Protein AF-A0A7Y2C7V9-F1 (afdb_monomer)

pLDDT: mean 85.69, std 15.05, range [29.61, 98.69]

Secondary structure (DSSP, 8-state):
-----SS-TT----SHHHHHHHHHHHHHHHHHHHHHHHHHHHTB--SGGGS--HHHHHHHHHHHHHHHHHHHHHHHHHHHHHHHHHHTTPPP----PPSSB--SSSSS-B----S-H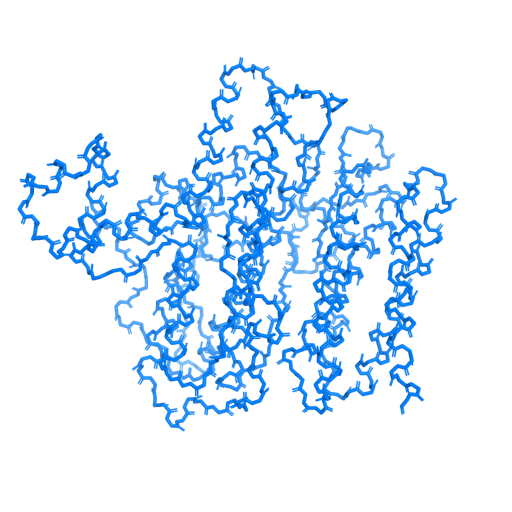HHHHHHHHHT--TTS-TTTTT-PPPTT--------S-SS------SSHHHHHHHHHHHHHHS-HHHH--S-GGG---TTTTT--S-EEETTEEE--------SHHHHHHHHHHHHHHHH-----HHHHHHHHHHHHH--S-HHHHHHHTT--HHHHHHHHHHHHHHHHSHHHHHHHHHHHHHHHHHHSTT---B--BPSSEESS--TTS-GGG-EE---HHHHHHHHHHHHHHHHHHHHHHHHHT-SS--HHHHHHHHHHIIIIIIIIIIHHHHHHHHHSBSSSS--S-B--------TT----SSHHHHHHHHHHHHHHHHHHHHHHTTSTTS-THHHHHHHHHHHHHHHHHHHHH-

Structure (mmCIF, N/CA/C/O backbone):
data_AF-A0A7Y2C7V9-F1
#
_entry.id   AF-A0A7Y2C7V9-F1
#
loop_
_atom_site.group_PDB
_atom_site.id
_atom_site.type_symbol
_atom_site.label_atom_id
_atom_site.label_alt_id
_atom_site.label_comp_id
_atom_site.label_asym_id
_atom_site.label_entity_id
_atom_site.label_seq_id
_atom_site.pdbx_PDB_ins_code
_atom_site.Cartn_x
_atom_site.Cartn_y
_atom_site.Cartn_z
_atom_site.occupancy
_atom_site.B_iso_or_equiv
_atom_site.auth_seq_id
_atom_site.auth_comp_id
_atom_site.auth_asym_id
_atom_site.auth_atom_id
_atom_site.pdbx_PDB_model_num
ATOM 1 N N . MET A 1 1 ? 29.704 -6.917 16.785 1.00 29.61 1 MET A N 1
ATOM 2 C CA . MET A 1 1 ? 29.723 -7.949 15.730 1.00 29.61 1 MET A CA 1
ATOM 3 C C . MET A 1 1 ? 28.995 -7.348 14.546 1.00 29.61 1 MET A C 1
ATOM 5 O O . MET A 1 1 ? 27.886 -6.877 14.747 1.00 29.61 1 MET A O 1
ATOM 9 N N . SER A 1 2 ? 29.652 -7.228 13.392 1.00 33.25 2 SER A N 1
ATOM 10 C CA . SER A 1 2 ? 29.017 -6.707 12.175 1.00 33.25 2 SER A CA 1
ATOM 11 C C . SER A 1 2 ? 27.820 -7.600 11.829 1.00 33.25 2 SER A C 1
ATOM 13 O O . SER A 1 2 ? 27.962 -8.826 11.821 1.00 33.25 2 SER A O 1
ATOM 15 N N . ALA A 1 3 ? 26.649 -6.994 11.629 1.00 39.59 3 ALA A N 1
ATOM 16 C CA . ALA A 1 3 ? 25.500 -7.675 11.052 1.00 39.59 3 ALA A CA 1
ATOM 17 C C . ALA A 1 3 ? 25.878 -7.990 9.601 1.00 39.59 3 ALA A C 1
ATOM 19 O O . ALA A 1 3 ? 25.828 -7.119 8.741 1.00 39.59 3 ALA A O 1
ATOM 20 N N . ARG A 1 4 ? 26.398 -9.199 9.367 1.00 47.12 4 ARG A N 1
ATOM 21 C CA . ARG A 1 4 ? 26.670 -9.691 8.017 1.00 47.12 4 ARG A CA 1
ATOM 22 C C . ARG A 1 4 ? 25.330 -9.904 7.321 1.00 47.12 4 ARG A C 1
ATOM 24 O O . ARG A 1 4 ? 24.472 -10.587 7.882 1.00 47.12 4 ARG A O 1
ATOM 31 N N . THR A 1 5 ? 25.195 -9.339 6.128 1.00 52.78 5 THR A N 1
ATOM 32 C CA . THR A 1 5 ? 24.134 -9.644 5.164 1.00 52.78 5 THR A CA 1
ATOM 33 C C . THR A 1 5 ? 24.020 -11.163 5.000 1.00 52.78 5 THR A C 1
ATOM 35 O O . THR A 1 5 ? 25.027 -11.878 4.960 1.00 52.78 5 THR A O 1
ATOM 38 N N . LYS A 1 6 ? 22.791 -11.697 4.984 1.00 60.31 6 LYS A N 1
ATOM 39 C CA . LYS A 1 6 ? 22.569 -13.151 4.818 1.00 60.31 6 LYS A CA 1
ATOM 40 C C . LYS A 1 6 ? 22.559 -13.602 3.367 1.00 60.31 6 LYS A C 1
ATOM 42 O O . LYS A 1 6 ? 22.617 -14.808 3.118 1.00 60.31 6 LYS A O 1
ATOM 47 N N . VAL A 1 7 ? 22.512 -12.657 2.435 1.00 62.00 7 VAL A N 1
ATOM 48 C CA . VAL A 1 7 ? 22.750 -12.915 1.020 1.00 62.00 7 VAL A CA 1
ATOM 49 C C . VAL A 1 7 ? 24.214 -13.343 0.875 1.00 62.00 7 VAL A C 1
ATOM 51 O O . VAL A 1 7 ? 25.099 -12.573 1.247 1.00 62.00 7 VAL A O 1
ATOM 54 N N . PRO A 1 8 ? 24.510 -14.564 0.393 1.00 63.41 8 PRO A N 1
ATOM 55 C CA . PRO A 1 8 ? 25.890 -14.964 0.144 1.00 63.41 8 PRO A CA 1
ATOM 56 C C . PRO A 1 8 ? 26.547 -13.992 -0.842 1.00 63.41 8 PRO A C 1
ATOM 58 O O . PRO A 1 8 ? 25.948 -13.705 -1.874 1.00 63.41 8 PRO A O 1
ATOM 61 N N . ASP A 1 9 ? 27.788 -13.562 -0.593 1.00 64.50 9 ASP A N 1
ATOM 62 C CA . ASP A 1 9 ? 28.544 -12.676 -1.506 1.00 64.50 9 ASP A CA 1
ATOM 63 C C . ASP A 1 9 ? 28.671 -13.246 -2.936 1.00 64.50 9 ASP A C 1
ATOM 65 O O . ASP A 1 9 ? 28.953 -12.533 -3.896 1.00 64.50 9 ASP A O 1
ATOM 69 N N . THR A 1 10 ? 28.473 -14.558 -3.084 1.00 65.69 10 THR A N 1
ATOM 70 C CA . THR A 1 10 ? 28.493 -15.290 -4.353 1.00 65.69 10 THR A CA 1
ATOM 71 C C . THR A 1 10 ? 27.125 -15.405 -5.026 1.00 65.69 10 THR A C 1
ATOM 73 O O . THR A 1 10 ? 27.046 -15.975 -6.115 1.00 65.69 10 THR A O 1
ATOM 76 N N . TYR A 1 11 ? 26.043 -14.933 -4.399 1.00 76.25 11 TYR A N 1
ATOM 77 C CA . TYR A 1 11 ? 24.714 -14.993 -4.993 1.00 76.25 11 TYR A CA 1
ATOM 78 C C . TYR A 1 11 ? 24.653 -14.071 -6.211 1.00 76.25 11 TYR A C 1
ATOM 80 O O . TYR A 1 11 ? 24.894 -12.869 -6.120 1.00 76.25 11 TYR A O 1
ATOM 88 N N . GLN A 1 12 ? 24.308 -14.650 -7.356 1.00 82.12 12 GLN A N 1
ATOM 89 C CA . GLN A 1 12 ? 24.088 -13.924 -8.598 1.00 82.12 12 GLN A CA 1
ATOM 90 C C . GLN A 1 12 ? 22.775 -14.381 -9.214 1.00 82.12 12 GLN A C 1
ATOM 92 O O . GLN A 1 12 ? 22.483 -15.579 -9.265 1.00 82.12 12 GLN A O 1
ATOM 97 N N . VAL A 1 13 ? 21.998 -13.413 -9.692 1.00 89.06 13 VAL A N 1
ATOM 98 C CA . VAL A 1 13 ? 20.795 -13.674 -10.479 1.00 89.06 13 VAL A CA 1
ATOM 99 C C . VAL A 1 13 ? 21.227 -14.261 -11.822 1.00 89.06 13 VAL A C 1
ATOM 101 O O . VAL A 1 13 ? 21.993 -13.646 -12.561 1.00 89.06 13 VAL A O 1
ATOM 104 N N . ARG A 1 14 ? 20.767 -15.476 -12.125 1.00 87.56 14 ARG A N 1
ATOM 105 C CA . ARG A 1 14 ? 21.277 -16.299 -13.231 1.00 87.56 14 ARG A CA 1
ATOM 106 C C . ARG A 1 14 ? 20.754 -15.851 -14.588 1.00 87.56 14 ARG A C 1
ATOM 108 O O . ARG A 1 14 ? 21.444 -15.991 -15.593 1.00 87.56 14 ARG A O 1
ATOM 115 N N . ASN A 1 15 ? 19.501 -15.412 -14.636 1.00 89.88 15 ASN A N 1
ATOM 116 C CA . ASN A 1 15 ? 18.789 -15.132 -15.877 1.00 89.88 15 ASN A CA 1
ATOM 117 C C . ASN A 1 15 ? 17.597 -14.189 -15.642 1.00 89.88 15 ASN A C 1
ATOM 119 O O . ASN A 1 15 ? 17.246 -13.875 -14.505 1.00 89.88 15 ASN A O 1
ATOM 123 N N . ARG A 1 16 ? 16.967 -13.759 -16.742 1.00 93.31 16 ARG A N 1
ATOM 124 C CA . ARG A 1 16 ? 15.792 -12.876 -16.730 1.00 93.31 16 ARG A CA 1
ATOM 125 C C . ARG A 1 16 ? 14.628 -13.436 -15.912 1.00 93.31 16 ARG A C 1
ATOM 127 O O . ARG A 1 16 ? 13.972 -12.663 -15.235 1.00 93.31 16 ARG A O 1
ATOM 134 N N . ASP A 1 17 ? 14.369 -14.740 -15.976 1.00 92.19 17 ASP A N 1
ATOM 135 C CA . ASP A 1 17 ? 13.247 -15.367 -15.262 1.00 92.19 17 ASP A CA 1
ATOM 136 C C . ASP A 1 17 ? 13.412 -15.232 -13.739 1.00 92.19 17 ASP A C 1
ATOM 138 O O . ASP A 1 17 ? 12.484 -14.848 -13.034 1.00 92.19 17 ASP A O 1
ATOM 142 N N . GLU A 1 18 ? 14.633 -15.423 -13.231 1.00 92.12 18 GLU A N 1
ATOM 143 C CA . GLU A 1 18 ? 14.957 -15.189 -11.819 1.00 92.12 18 GLU A CA 1
ATOM 144 C C . GLU A 1 18 ? 14.886 -13.697 -11.437 1.00 92.12 18 GLU A C 1
ATOM 146 O O . GLU A 1 18 ? 14.468 -13.380 -10.327 1.00 92.12 18 GLU A O 1
ATOM 151 N N . LEU A 1 19 ? 15.230 -12.773 -12.346 1.00 95.06 19 LEU A N 1
ATOM 152 C CA . LEU A 1 19 ? 15.065 -11.331 -12.110 1.00 95.06 19 LEU A CA 1
ATOM 153 C C . LEU A 1 19 ? 13.588 -10.908 -12.088 1.00 95.06 19 LEU A C 1
ATOM 155 O O . LEU A 1 19 ? 13.189 -10.144 -11.213 1.00 95.06 19 LEU A O 1
ATOM 159 N N . ILE A 1 20 ? 12.773 -11.425 -13.014 1.00 95.81 20 ILE A N 1
ATOM 160 C CA . ILE A 1 20 ? 11.320 -11.207 -13.041 1.00 95.81 20 ILE A CA 1
ATOM 161 C C . ILE A 1 20 ? 10.700 -11.738 -11.750 1.00 95.81 20 ILE A C 1
ATOM 163 O O . ILE A 1 20 ? 9.927 -11.025 -11.124 1.00 95.81 20 ILE A O 1
ATOM 167 N N . PHE A 1 21 ? 11.086 -12.938 -11.307 1.00 93.19 21 PHE A N 1
ATOM 168 C CA . PHE A 1 21 ? 10.620 -13.502 -10.040 1.00 93.19 21 PHE A CA 1
ATOM 169 C C . PHE A 1 21 ? 10.905 -12.576 -8.847 1.00 93.19 21 PHE A C 1
ATOM 171 O O . PHE A 1 21 ? 9.998 -12.294 -8.070 1.00 93.19 21 PHE A O 1
ATOM 178 N N . LEU A 1 22 ? 12.129 -12.052 -8.729 1.00 93.88 22 LEU A N 1
ATOM 179 C CA . LEU A 1 22 ? 12.499 -11.135 -7.645 1.00 93.88 22 LEU A CA 1
ATOM 180 C C . LEU A 1 22 ? 11.742 -9.805 -7.705 1.00 93.88 22 LEU A C 1
ATOM 182 O O . LEU A 1 22 ? 11.326 -9.289 -6.673 1.00 93.88 22 LEU A O 1
ATOM 186 N N . LEU A 1 23 ? 11.538 -9.256 -8.902 1.00 96.75 23 LEU A N 1
ATOM 187 C CA . LEU A 1 23 ? 10.750 -8.038 -9.087 1.00 96.75 23 LEU A CA 1
ATOM 188 C C . LEU A 1 23 ? 9.255 -8.261 -8.804 1.00 96.75 23 LEU A C 1
ATOM 190 O O . LEU A 1 23 ? 8.586 -7.366 -8.295 1.00 96.75 23 LEU A O 1
ATOM 194 N N . THR A 1 24 ? 8.728 -9.453 -9.088 1.00 95.12 24 THR A N 1
ATOM 195 C CA . THR A 1 24 ? 7.379 -9.866 -8.683 1.00 95.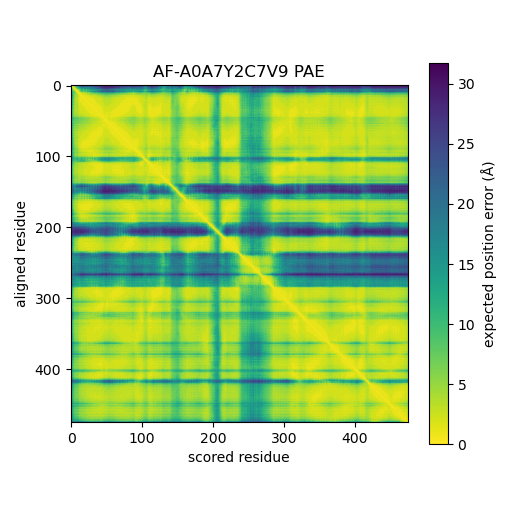12 24 THR A CA 1
ATOM 196 C C . THR A 1 24 ? 7.269 -9.950 -7.159 1.00 95.12 24 THR A C 1
ATOM 198 O O . THR A 1 24 ? 6.308 -9.426 -6.599 1.00 95.12 24 THR A O 1
ATOM 201 N N . GLU A 1 25 ? 8.259 -10.538 -6.476 1.00 92.81 25 GLU A N 1
ATOM 202 C CA . GLU A 1 25 ? 8.316 -10.539 -5.006 1.00 92.81 25 GLU A CA 1
ATOM 203 C C . GLU A 1 25 ? 8.410 -9.112 -4.440 1.00 92.81 25 GLU A C 1
ATOM 205 O O . GLU A 1 25 ? 7.734 -8.809 -3.456 1.00 92.81 25 GLU A O 1
ATOM 210 N N . ALA A 1 26 ? 9.183 -8.224 -5.078 1.00 94.88 26 ALA A N 1
ATOM 211 C CA . ALA A 1 26 ? 9.268 -6.814 -4.703 1.00 94.88 26 ALA A CA 1
ATOM 212 C C . ALA A 1 26 ? 7.905 -6.116 -4.834 1.00 94.88 26 ALA A C 1
ATOM 214 O O . ALA A 1 26 ? 7.421 -5.547 -3.862 1.00 94.88 26 ALA A O 1
ATOM 215 N N . ALA A 1 27 ? 7.228 -6.244 -5.981 1.00 96.31 27 ALA A N 1
ATOM 216 C CA . ALA A 1 27 ? 5.905 -5.658 -6.197 1.00 96.31 27 ALA A CA 1
ATOM 217 C C . ALA A 1 27 ? 4.863 -6.149 -5.170 1.00 96.31 27 ALA A C 1
ATOM 219 O O . ALA A 1 27 ? 4.079 -5.356 -4.648 1.00 96.31 27 ALA A O 1
ATOM 220 N N . GLU A 1 28 ? 4.860 -7.443 -4.831 1.00 94.81 28 GLU A N 1
ATOM 221 C CA . GLU A 1 28 ? 3.995 -7.967 -3.765 1.00 94.81 28 GLU A CA 1
ATOM 222 C C . GLU A 1 28 ? 4.317 -7.342 -2.405 1.00 94.81 28 GLU A C 1
ATOM 224 O O . GLU A 1 28 ? 3.400 -7.012 -1.648 1.00 94.81 28 GLU A O 1
ATOM 229 N N . LEU A 1 29 ? 5.604 -7.169 -2.097 1.00 93.94 29 LEU A N 1
ATOM 230 C CA . LEU A 1 29 ? 6.057 -6.603 -0.836 1.00 93.94 29 LEU A CA 1
ATOM 231 C C . LEU A 1 29 ? 5.629 -5.139 -0.679 1.00 93.94 29 LEU A C 1
ATOM 233 O O . LEU A 1 29 ? 4.953 -4.847 0.311 1.00 93.94 29 LEU A O 1
ATOM 237 N N . GLU A 1 30 ? 5.909 -4.274 -1.660 1.00 96.00 30 GLU A N 1
ATOM 238 C CA . GLU A 1 30 ? 5.521 -2.849 -1.610 1.00 96.00 30 GLU A CA 1
ATOM 239 C C . GLU A 1 30 ? 4.009 -2.699 -1.466 1.00 96.00 30 GLU A C 1
ATOM 241 O O . GLU A 1 30 ? 3.495 -1.953 -0.628 1.00 96.00 30 GLU A O 1
ATOM 246 N N . HIS A 1 31 ? 3.258 -3.498 -2.225 1.00 96.44 31 HIS A N 1
ATOM 247 C CA . HIS A 1 31 ? 1.808 -3.485 -2.148 1.00 96.44 31 HIS A CA 1
ATOM 248 C C . HIS A 1 31 ? 1.318 -3.896 -0.751 1.00 96.44 31 HIS A C 1
ATOM 250 O O . HIS A 1 31 ? 0.440 -3.255 -0.168 1.00 96.44 31 HIS A O 1
ATOM 256 N N . MET A 1 32 ? 1.878 -4.956 -0.168 1.00 95.88 32 MET A N 1
ATOM 257 C CA . MET A 1 32 ? 1.463 -5.413 1.156 1.00 95.88 32 MET A CA 1
ATOM 258 C C . MET A 1 32 ? 1.900 -4.465 2.284 1.00 95.88 32 MET A C 1
ATOM 260 O O . MET A 1 32 ? 1.192 -4.378 3.294 1.00 95.88 32 MET A O 1
ATOM 264 N N . LEU A 1 33 ? 3.027 -3.759 2.154 1.00 96.25 33 LEU A N 1
ATOM 265 C CA . LEU A 1 33 ? 3.441 -2.705 3.087 1.00 96.25 33 LEU A CA 1
ATOM 266 C C . LEU A 1 33 ? 2.479 -1.513 3.013 1.00 96.25 33 LEU A C 1
ATOM 268 O O . LEU A 1 33 ? 1.873 -1.168 4.033 1.00 96.25 33 LEU A O 1
ATOM 272 N N . CYS A 1 34 ? 2.199 -1.013 1.803 1.00 96.94 34 CYS A N 1
ATOM 273 C CA . CYS A 1 34 ? 1.202 0.031 1.550 1.00 96.94 34 CYS A CA 1
ATOM 274 C C . CYS A 1 34 ? -0.126 -0.252 2.271 1.00 96.94 34 CYS A C 1
ATOM 276 O O . CYS A 1 34 ? -0.650 0.594 3.001 1.00 96.94 34 CYS A O 1
ATOM 278 N N . LEU A 1 35 ? -0.696 -1.448 2.086 1.00 97.75 35 LEU A N 1
ATOM 279 C CA . LEU A 1 35 ? -2.004 -1.792 2.655 1.00 97.75 35 LEU A CA 1
ATOM 280 C C . LEU A 1 35 ? -1.988 -1.871 4.186 1.00 97.75 35 LEU A C 1
ATOM 282 O O . LEU A 1 35 ? -2.974 -1.505 4.828 1.00 97.75 35 LEU A O 1
ATOM 286 N N . GLN A 1 36 ? -0.883 -2.316 4.791 1.00 98.25 36 GLN A N 1
ATOM 287 C CA . GLN A 1 36 ? -0.735 -2.321 6.249 1.00 98.25 36 GLN A CA 1
ATOM 288 C C . GLN A 1 36 ? -0.694 -0.894 6.812 1.00 98.25 36 GLN A C 1
ATOM 290 O O . GLN A 1 36 ? -1.310 -0.631 7.851 1.00 98.25 36 GLN A O 1
ATOM 295 N N . TYR A 1 37 ? -0.021 0.027 6.119 1.00 98.38 37 TYR A N 1
ATOM 296 C CA . TYR A 1 37 ? 0.080 1.434 6.516 1.00 98.38 37 TYR A CA 1
ATOM 297 C C . TYR A 1 37 ? -1.269 2.147 6.391 1.00 98.38 37 TYR A C 1
ATOM 299 O O . TYR A 1 37 ? -1.714 2.778 7.355 1.00 98.38 37 TYR A O 1
ATOM 307 N N . LEU A 1 38 ? -1.980 1.945 5.274 1.00 97.94 38 LEU A N 1
ATOM 308 C CA . LEU A 1 38 ? -3.353 2.430 5.088 1.00 97.94 38 LEU A CA 1
ATOM 309 C C . LEU A 1 38 ? -4.293 1.901 6.172 1.00 97.94 38 LEU A C 1
ATOM 311 O O . LEU A 1 38 ? -5.009 2.679 6.802 1.00 97.94 38 LEU A O 1
ATOM 315 N N . PHE A 1 39 ? -4.272 0.590 6.428 1.00 98.69 39 PHE A N 1
ATOM 316 C CA . PHE A 1 39 ? -5.134 -0.018 7.436 1.00 98.69 39 PHE A CA 1
ATOM 317 C C . PHE A 1 39 ? -4.916 0.616 8.809 1.00 98.69 39 PHE A C 1
ATOM 319 O O . PHE A 1 39 ? -5.876 1.045 9.445 1.00 98.69 39 PHE A O 1
ATOM 326 N N . ALA A 1 40 ? -3.660 0.721 9.257 1.00 98.62 40 ALA A N 1
ATOM 327 C CA . ALA A 1 40 ? -3.341 1.342 10.536 1.00 98.62 40 ALA A CA 1
ATOM 328 C C . ALA A 1 40 ? -3.820 2.802 10.590 1.00 98.62 40 ALA A C 1
ATOM 330 O O . ALA A 1 40 ? -4.463 3.176 11.574 1.00 98.62 40 ALA A O 1
ATOM 331 N N . ALA A 1 41 ? -3.590 3.590 9.534 1.00 98.19 41 ALA A N 1
ATOM 332 C CA . ALA A 1 41 ? -4.054 4.974 9.448 1.00 98.19 41 ALA A CA 1
ATOM 333 C C . ALA A 1 41 ? -5.579 5.086 9.599 1.00 98.19 41 ALA A C 1
ATOM 335 O O . ALA A 1 41 ? -6.059 5.889 10.395 1.00 98.19 41 ALA A O 1
ATOM 336 N N . PHE A 1 42 ? -6.346 4.236 8.908 1.00 97.69 42 PHE A N 1
ATOM 337 C CA . PHE A 1 42 ? -7.813 4.266 8.956 1.00 97.69 42 PHE A CA 1
ATOM 338 C C . PHE A 1 42 ? -8.395 3.891 10.322 1.00 97.69 42 PHE A C 1
ATOM 340 O O . PHE A 1 42 ? -9.527 4.257 10.627 1.00 97.69 42 PHE A O 1
ATOM 347 N N . THR A 1 43 ? -7.636 3.192 11.168 1.00 98.50 43 THR A N 1
ATOM 348 C CA . THR A 1 43 ? -8.105 2.834 12.515 1.00 98.50 43 THR A CA 1
ATOM 349 C C . THR A 1 43 ? -7.986 3.957 13.544 1.00 98.50 43 THR A C 1
ATOM 351 O O . THR A 1 43 ? -8.538 3.815 14.636 1.00 98.50 43 THR A O 1
ATOM 354 N N . LEU A 1 44 ? -7.252 5.036 13.252 1.00 98.44 44 LEU A N 1
ATOM 355 C CA . LEU A 1 44 ? -7.089 6.159 14.175 1.00 98.44 44 LEU A CA 1
ATOM 356 C C . LEU A 1 44 ? -8.422 6.897 14.375 1.00 98.44 44 LEU A C 1
ATOM 358 O O . LEU A 1 44 ? -9.198 7.081 13.437 1.00 98.44 44 LEU A O 1
ATOM 362 N N . LYS A 1 45 ? -8.685 7.305 15.619 1.00 98.00 45 LYS A N 1
ATOM 363 C CA . LYS A 1 45 ? -9.831 8.152 15.971 1.00 98.00 45 LYS A CA 1
ATOM 364 C C . LYS A 1 45 ? -9.631 9.555 15.398 1.00 98.00 45 LYS A C 1
ATOM 366 O O . LYS A 1 45 ? -8.495 10.009 15.276 1.00 98.00 45 LYS A O 1
ATOM 371 N N . VAL A 1 46 ? -10.720 10.238 15.065 1.00 94.75 46 VAL A N 1
ATOM 372 C CA . VAL A 1 46 ? -10.693 11.518 14.333 1.00 94.75 46 VAL A CA 1
ATOM 373 C C . VAL A 1 46 ? -11.472 12.639 15.024 1.00 94.75 46 VAL A C 1
ATOM 375 O O . VAL A 1 46 ? -11.384 13.785 14.595 1.00 94.75 46 VAL A O 1
ATOM 378 N N . GLU A 1 47 ? -12.210 12.339 16.094 1.00 95.12 47 GLU A N 1
ATOM 379 C CA . GLU A 1 47 ? -13.054 13.312 16.799 1.00 95.12 47 GLU A CA 1
ATOM 380 C C . GLU A 1 47 ? -13.049 13.114 18.328 1.00 95.12 47 GLU A C 1
ATOM 382 O O . GLU A 1 47 ? -12.806 12.017 18.837 1.00 95.12 47 GLU A O 1
ATOM 387 N N . GLU A 1 48 ? -13.333 14.182 19.088 1.00 96.50 48 GLU A N 1
ATOM 388 C CA . GLU A 1 48 ? -13.285 14.156 20.562 1.00 96.50 48 GLU A CA 1
ATOM 389 C C . GLU A 1 48 ? -14.338 13.221 21.183 1.00 96.50 48 GLU A C 1
ATOM 391 O O . GLU A 1 48 ? -14.118 12.646 22.254 1.00 96.50 48 GLU A O 1
ATOM 396 N N . SER A 1 49 ? -15.460 12.995 20.487 1.00 96.06 49 SER A N 1
ATOM 397 C CA . SER A 1 49 ? -16.497 12.023 20.866 1.00 96.06 49 SER A CA 1
ATOM 398 C C . SER A 1 49 ? -15.973 10.588 20.969 1.00 96.06 49 SER A C 1
ATOM 400 O O . SER A 1 49 ? -16.589 9.769 21.649 1.00 96.06 49 SER A O 1
ATOM 402 N N . GLU A 1 50 ? -14.814 10.279 20.379 1.00 95.75 50 GLU A N 1
ATOM 403 C CA . GLU A 1 50 ? -14.158 8.970 20.477 1.00 95.75 50 GLU A CA 1
ATOM 404 C C . GLU A 1 50 ? -13.235 8.831 21.711 1.00 95.75 50 GLU A C 1
ATOM 406 O O . GLU A 1 50 ? -12.508 7.838 21.864 1.00 95.75 50 GLU A O 1
ATOM 411 N N . GLY A 1 51 ? -13.258 9.809 22.625 1.00 95.31 51 GLY A N 1
ATOM 412 C CA . GLY A 1 51 ? -12.539 9.759 23.904 1.00 95.31 51 GLY A CA 1
ATOM 413 C C . GLY A 1 51 ? -11.068 10.184 23.820 1.00 95.31 51 GLY A C 1
ATOM 414 O O . GLY A 1 51 ? -10.225 9.682 24.578 1.00 95.31 51 GLY A O 1
ATOM 415 N N . VAL A 1 52 ? -10.761 11.082 22.886 1.00 97.19 52 VAL A N 1
ATOM 416 C CA . VAL A 1 52 ? -9.469 11.772 22.743 1.00 97.19 52 VAL A CA 1
ATOM 417 C C . VAL A 1 52 ? -9.675 13.279 22.893 1.00 97.19 52 VAL A C 1
ATOM 419 O O . VAL A 1 52 ? -10.774 13.772 22.665 1.00 97.19 52 VAL A O 1
ATOM 422 N N . THR A 1 53 ? -8.656 14.011 23.335 1.00 96.88 53 THR A N 1
ATOM 423 C CA . THR A 1 53 ? -8.740 15.476 23.489 1.00 96.88 53 THR A CA 1
ATOM 424 C C . THR A 1 53 ? -8.367 16.203 22.199 1.00 96.88 53 THR A C 1
ATOM 426 O O . THR A 1 53 ? -7.657 15.656 21.358 1.00 96.88 53 THR A O 1
ATOM 429 N N . GLN A 1 54 ? -8.749 17.474 22.063 1.00 96.12 54 GLN A N 1
ATOM 430 C CA . GLN A 1 54 ? -8.288 18.302 20.944 1.00 96.12 54 GLN A CA 1
ATOM 431 C C . GLN A 1 54 ? -6.751 18.402 20.836 1.00 96.12 54 GLN A C 1
ATOM 433 O O . GLN A 1 54 ? -6.224 18.423 19.727 1.00 96.12 54 GLN A O 1
ATOM 438 N N . GLU A 1 55 ? -6.021 18.439 21.960 1.00 95.56 55 GLU A N 1
ATOM 439 C CA . GLU A 1 55 ? -4.545 18.396 21.956 1.00 95.56 55 GLU A CA 1
ATOM 440 C C . GLU A 1 55 ? -4.045 17.066 21.376 1.00 95.56 55 GLU A C 1
ATOM 442 O O . GLU A 1 55 ? -3.166 17.053 20.521 1.00 95.56 55 GLU A O 1
ATOM 447 N N . GLU A 1 56 ? -4.640 15.946 21.793 1.00 97.44 56 GLU A N 1
ATOM 448 C CA . GLU A 1 56 ? -4.309 14.617 21.272 1.00 97.44 56 GLU A CA 1
ATOM 449 C C . GLU A 1 56 ? -4.593 14.496 19.777 1.00 97.44 56 GLU A C 1
ATOM 451 O O . GLU A 1 56 ? -3.775 13.938 19.048 1.00 97.44 56 GLU A O 1
ATOM 456 N N . LEU A 1 57 ? -5.709 15.059 19.310 1.00 97.25 57 LEU A N 1
ATOM 457 C CA . LEU A 1 57 ? -6.082 15.042 17.900 1.00 97.25 57 LEU A CA 1
ATOM 458 C C . LEU A 1 57 ? -5.065 15.758 17.009 1.00 97.25 57 LEU A C 1
ATOM 460 O O . LEU A 1 57 ? -4.876 15.331 15.876 1.00 97.25 57 LEU A O 1
ATOM 464 N N . ILE A 1 58 ? -4.382 16.800 17.493 1.00 95.38 58 ILE A N 1
ATOM 465 C CA . ILE A 1 58 ? -3.326 17.475 16.719 1.00 95.38 58 ILE A CA 1
ATOM 466 C C . ILE A 1 58 ? -2.192 16.488 16.414 1.00 95.38 58 ILE A C 1
ATOM 468 O O . ILE A 1 58 ? -1.896 16.244 15.248 1.00 95.38 58 ILE A O 1
ATOM 472 N N . HIS A 1 59 ? -1.652 15.837 17.447 1.00 96.94 59 HIS A N 1
ATOM 473 C CA . HIS A 1 59 ? -0.612 14.814 17.300 1.00 96.94 59 HIS A CA 1
ATOM 474 C C . HIS A 1 59 ? -1.081 13.635 16.435 1.00 96.94 59 HIS A C 1
ATOM 476 O O . HIS A 1 59 ? -0.378 13.166 15.543 1.00 96.94 59 HIS A O 1
ATOM 482 N N . MET A 1 60 ? -2.305 13.161 16.671 1.00 97.62 60 MET A N 1
ATOM 483 C CA . MET A 1 60 ? -2.871 12.037 15.928 1.00 97.62 60 MET A CA 1
ATOM 484 C C . MET A 1 60 ? -3.068 12.358 14.447 1.00 97.62 60 MET A C 1
ATOM 486 O O . MET A 1 60 ? -2.829 11.486 13.613 1.00 97.62 60 MET A O 1
ATOM 490 N N . ASN A 1 61 ? -3.458 13.588 14.107 1.00 93.38 61 ASN A N 1
ATOM 491 C CA . ASN A 1 61 ? -3.557 14.030 12.720 1.00 93.38 61 ASN A CA 1
ATOM 492 C C . ASN A 1 61 ? -2.189 13.996 12.032 1.00 93.38 61 ASN A C 1
ATOM 494 O O . ASN A 1 61 ? -2.106 13.481 10.918 1.00 93.38 61 ASN A O 1
ATOM 498 N N . ASP A 1 62 ? -1.121 14.439 12.699 1.00 93.56 62 ASP A N 1
ATOM 499 C CA . ASP A 1 62 ? 0.243 14.353 12.160 1.00 93.56 62 ASP A CA 1
ATOM 500 C C . ASP A 1 62 ? 0.662 12.895 11.915 1.00 93.56 62 ASP A C 1
ATOM 502 O O . ASP A 1 62 ? 1.248 12.572 10.875 1.00 93.56 62 ASP A O 1
ATOM 506 N N . TRP A 1 63 ? 0.289 11.974 12.814 1.00 97.44 63 TRP A N 1
ATOM 507 C CA . TRP A 1 63 ? 0.530 10.543 12.613 1.00 97.44 63 TRP A CA 1
ATOM 508 C C . TRP A 1 63 ? -0.254 10.008 11.412 1.00 97.44 63 TRP A C 1
ATOM 510 O O . TRP A 1 63 ? 0.330 9.326 10.574 1.00 97.44 63 TRP A O 1
ATOM 520 N N . VAL A 1 64 ? -1.549 10.331 11.284 1.00 94.94 64 VAL A N 1
ATOM 521 C CA . VAL A 1 64 ? -2.366 9.931 10.121 1.00 94.94 64 VAL A CA 1
ATOM 522 C C . VAL A 1 64 ? -1.720 10.420 8.827 1.00 94.94 64 VAL A C 1
ATOM 524 O O . VAL A 1 64 ? -1.553 9.624 7.906 1.00 94.94 64 VAL A O 1
ATOM 527 N N . GLN A 1 65 ? -1.336 11.699 8.749 1.00 89.81 65 GLN A N 1
ATOM 528 C CA . GLN A 1 65 ? -0.694 12.254 7.554 1.00 89.81 65 GLN A CA 1
ATOM 529 C C . GLN A 1 65 ? 0.614 11.530 7.234 1.00 89.81 65 GLN A C 1
ATOM 531 O O . GLN A 1 65 ? 0.840 11.172 6.082 1.00 89.81 65 GLN A O 1
ATOM 536 N N . THR A 1 66 ? 1.428 11.240 8.251 1.00 93.88 66 THR A N 1
ATOM 537 C CA . THR A 1 66 ? 2.679 10.491 8.084 1.00 93.88 66 THR A CA 1
ATOM 538 C C . THR A 1 66 ? 2.428 9.089 7.527 1.00 93.88 66 THR A C 1
ATOM 540 O O . THR A 1 66 ? 3.048 8.711 6.538 1.00 93.88 66 THR A O 1
ATOM 543 N N . LEU A 1 67 ? 1.492 8.323 8.103 1.00 95.81 67 LEU A N 1
ATOM 544 C CA . LEU A 1 67 ? 1.183 6.973 7.616 1.00 95.81 67 LEU A CA 1
ATOM 545 C C . LEU A 1 67 ? 0.613 6.993 6.190 1.00 95.81 67 LEU A C 1
ATOM 547 O O . LEU A 1 67 ? 0.957 6.130 5.388 1.00 95.81 67 LEU A O 1
ATOM 551 N N . LEU A 1 68 ? -0.265 7.951 5.874 1.00 91.31 68 LEU A N 1
ATOM 552 C CA . LEU A 1 68 ? -0.860 8.069 4.540 1.00 91.31 68 LEU A CA 1
ATOM 553 C C . LEU A 1 68 ? 0.158 8.510 3.485 1.00 91.31 68 LEU A C 1
ATOM 555 O O . LEU A 1 68 ? 0.060 8.074 2.341 1.00 91.31 68 LEU A O 1
ATOM 559 N N . LEU A 1 69 ? 1.115 9.359 3.859 1.00 88.75 69 LEU A N 1
ATOM 560 C CA . LEU A 1 69 ? 2.217 9.750 2.991 1.00 88.75 69 LEU A CA 1
ATOM 561 C C . LEU A 1 69 ? 3.110 8.552 2.672 1.00 88.75 69 LEU A C 1
ATOM 563 O O . LEU A 1 69 ? 3.285 8.251 1.498 1.00 88.75 69 LEU A O 1
ATOM 567 N N . VAL A 1 70 ? 3.578 7.831 3.693 1.00 93.44 70 VAL A N 1
ATOM 568 C CA . VAL A 1 70 ? 4.411 6.637 3.488 1.00 93.44 70 VAL A CA 1
ATOM 569 C C . VAL A 1 70 ? 3.658 5.596 2.656 1.00 93.44 70 VAL A C 1
ATOM 571 O O . VAL A 1 70 ? 4.182 5.086 1.677 1.00 93.44 70 VAL A O 1
ATOM 574 N N . ALA A 1 71 ? 2.375 5.347 2.940 1.00 93.69 71 ALA A N 1
ATOM 575 C CA . ALA A 1 71 ? 1.561 4.458 2.107 1.00 93.69 71 ALA A CA 1
ATOM 576 C C . ALA A 1 71 ? 1.474 4.910 0.638 1.00 93.69 71 ALA A C 1
ATOM 578 O O . ALA A 1 71 ? 1.410 4.079 -0.264 1.00 93.69 71 ALA A O 1
ATOM 579 N N . ARG A 1 72 ? 1.452 6.222 0.383 1.00 88.56 72 ARG A N 1
ATOM 580 C CA . ARG A 1 72 ? 1.452 6.773 -0.975 1.00 88.56 72 ARG A CA 1
ATOM 581 C C . ARG A 1 72 ? 2.806 6.578 -1.663 1.00 88.56 72 ARG A C 1
ATOM 583 O O . ARG A 1 72 ? 2.803 6.276 -2.853 1.00 88.56 72 ARG A O 1
ATOM 590 N N . GLN A 1 73 ? 3.915 6.706 -0.937 1.00 90.19 73 GLN A N 1
ATOM 591 C CA . GLN A 1 73 ? 5.259 6.382 -1.431 1.00 90.19 73 GLN A CA 1
ATOM 592 C C . GLN A 1 73 ? 5.369 4.887 -1.767 1.00 90.19 73 GLN A C 1
ATOM 594 O O . GLN A 1 73 ? 5.765 4.542 -2.873 1.00 90.19 73 GLN A O 1
ATOM 599 N N . GLU A 1 74 ? 4.825 3.993 -0.936 1.00 95.06 74 GLU A N 1
ATOM 600 C CA . GLU A 1 74 ? 4.780 2.559 -1.267 1.00 95.06 74 GLU A CA 1
ATOM 601 C C . GLU A 1 74 ? 3.958 2.239 -2.527 1.00 95.06 74 GLU A C 1
ATOM 603 O O . GLU A 1 74 ? 4.268 1.314 -3.280 1.00 95.06 74 GLU A O 1
ATOM 608 N N . MET A 1 75 ? 2.910 3.016 -2.819 1.00 91.25 75 MET A N 1
ATOM 609 C CA . MET A 1 75 ? 2.208 2.897 -4.103 1.00 91.25 75 MET A CA 1
ATOM 610 C C . MET A 1 75 ? 3.072 3.351 -5.287 1.00 91.25 75 MET A C 1
ATOM 612 O O . MET A 1 75 ? 2.949 2.787 -6.377 1.00 91.25 75 MET A O 1
ATOM 616 N N . VAL A 1 76 ? 3.925 4.363 -5.094 1.00 90.75 76 VAL A N 1
ATOM 617 C CA . VAL A 1 76 ? 4.914 4.797 -6.092 1.00 90.75 76 VAL A CA 1
ATOM 618 C C . VAL A 1 76 ? 5.957 3.700 -6.294 1.00 90.75 76 VAL A C 1
ATOM 620 O O . VAL A 1 76 ? 6.195 3.324 -7.440 1.00 90.75 76 VAL A O 1
ATOM 623 N N . HIS A 1 77 ? 6.480 3.101 -5.221 1.00 94.62 77 HIS A N 1
ATOM 624 C CA . HIS A 1 77 ? 7.411 1.970 -5.285 1.00 94.62 77 HIS A CA 1
ATOM 625 C C . HIS A 1 77 ? 6.816 0.782 -6.041 1.00 94.62 77 HIS A C 1
ATOM 627 O O . HIS A 1 77 ? 7.453 0.240 -6.943 1.00 94.62 77 HIS A O 1
ATOM 633 N N . LEU A 1 78 ? 5.553 0.434 -5.772 1.00 95.56 78 LEU A N 1
ATOM 634 C CA . LEU A 1 78 ? 4.827 -0.571 -6.549 1.00 95.56 78 LEU A CA 1
ATOM 635 C C . LEU A 1 78 ? 4.792 -0.211 -8.043 1.00 95.56 78 LEU A C 1
ATOM 637 O O . LEU A 1 78 ? 5.048 -1.063 -8.896 1.00 95.56 78 LEU A O 1
ATOM 641 N N . GLY A 1 79 ? 4.494 1.042 -8.383 1.00 93.62 79 GLY A N 1
ATOM 642 C CA . GLY A 1 79 ? 4.517 1.522 -9.765 1.00 93.62 79 GLY A CA 1
ATOM 643 C C . GLY A 1 79 ? 5.901 1.425 -10.418 1.00 93.62 79 GLY A C 1
ATOM 644 O O . GLY A 1 79 ? 6.023 0.995 -11.564 1.00 93.62 79 GLY A O 1
ATOM 645 N N . LEU A 1 80 ? 6.953 1.767 -9.680 1.00 95.31 80 LEU A N 1
ATOM 646 C CA . LEU A 1 80 ? 8.342 1.693 -10.124 1.00 95.31 80 LEU A CA 1
ATOM 647 C C . LEU A 1 80 ? 8.825 0.243 -10.303 1.00 95.31 80 LEU A C 1
ATOM 649 O O . LEU A 1 80 ? 9.450 -0.072 -11.316 1.00 95.31 80 LEU A O 1
ATOM 653 N N . ALA A 1 81 ? 8.463 -0.668 -9.398 1.00 97.44 81 ALA A N 1
ATOM 654 C CA . ALA A 1 81 ? 8.704 -2.104 -9.546 1.00 97.44 81 ALA A CA 1
ATOM 655 C C . ALA A 1 81 ? 8.029 -2.659 -10.814 1.00 97.44 81 ALA A C 1
ATOM 657 O O . ALA A 1 81 ? 8.605 -3.483 -11.527 1.00 97.44 81 ALA A O 1
ATOM 658 N N . ASN A 1 82 ? 6.840 -2.151 -11.154 1.00 96.81 82 ASN A N 1
ATOM 659 C CA . ASN A 1 82 ? 6.152 -2.477 -12.402 1.00 96.81 82 ASN A CA 1
ATOM 660 C C . ASN A 1 82 ? 6.842 -1.891 -13.650 1.00 96.81 82 ASN A C 1
ATOM 662 O O . ASN A 1 82 ? 6.904 -2.569 -14.679 1.00 96.81 82 ASN A O 1
ATOM 666 N N . ASN A 1 83 ? 7.422 -0.689 -13.577 1.00 96.62 83 ASN A N 1
ATOM 667 C CA . ASN A 1 83 ? 8.279 -0.156 -14.646 1.00 96.62 83 ASN A CA 1
ATOM 668 C C . ASN A 1 83 ? 9.536 -1.025 -14.843 1.00 96.62 83 ASN A C 1
ATOM 670 O O . ASN A 1 83 ? 9.864 -1.396 -15.971 1.00 96.62 83 ASN A O 1
ATOM 674 N N . LEU A 1 84 ? 10.192 -1.446 -13.755 1.00 98.12 84 LEU A N 1
ATOM 675 C CA . LEU A 1 84 ? 11.326 -2.375 -13.811 1.00 98.12 84 LEU A CA 1
ATOM 676 C C . LEU A 1 84 ? 10.924 -3.713 -14.457 1.00 98.12 84 LEU A C 1
ATOM 678 O O . LEU A 1 84 ? 11.604 -4.156 -15.383 1.00 98.12 84 LEU A O 1
ATOM 682 N N . LEU A 1 85 ? 9.805 -4.321 -14.037 1.00 97.50 85 LEU A N 1
ATOM 683 C CA . LEU A 1 85 ? 9.266 -5.556 -14.631 1.00 97.50 85 LEU A CA 1
ATOM 684 C C . LEU A 1 85 ? 9.048 -5.410 -16.135 1.00 97.50 85 LEU A C 1
ATOM 686 O O . LEU A 1 85 ? 9.579 -6.194 -16.924 1.00 97.50 85 LEU A O 1
ATOM 690 N N . THR A 1 86 ? 8.284 -4.396 -16.533 1.00 96.06 86 THR A N 1
ATOM 691 C CA . THR A 1 86 ? 7.917 -4.174 -17.935 1.00 96.06 86 THR A CA 1
ATOM 692 C C . THR A 1 86 ? 9.128 -3.885 -18.806 1.00 96.06 86 THR A C 1
ATOM 694 O O . THR A 1 86 ? 9.198 -4.424 -19.909 1.00 96.06 86 THR A O 1
ATOM 697 N N . SER A 1 87 ? 10.121 -3.139 -18.308 1.00 97.31 87 SER A N 1
ATOM 698 C CA . SER A 1 87 ? 11.348 -2.814 -19.052 1.00 97.31 87 SER A CA 1
ATOM 699 C C . SER A 1 87 ? 12.125 -4.063 -19.494 1.00 97.31 87 SER A C 1
ATOM 701 O O . SER A 1 87 ? 12.718 -4.094 -20.575 1.00 97.31 87 SER A O 1
ATOM 703 N N . ILE A 1 88 ? 12.046 -5.142 -18.708 1.00 97.44 88 ILE A N 1
ATOM 704 C CA . ILE A 1 88 ? 12.693 -6.426 -18.993 1.00 97.44 88 ILE A CA 1
ATOM 705 C C . ILE A 1 88 ? 11.716 -7.474 -19.545 1.00 97.44 88 ILE A C 1
ATOM 707 O O . ILE A 1 88 ? 12.026 -8.665 -19.547 1.00 97.44 88 ILE A O 1
ATOM 711 N N . GLY A 1 89 ? 10.541 -7.070 -20.031 1.00 95.00 89 GLY A N 1
ATOM 712 C CA . GLY A 1 89 ? 9.558 -7.977 -20.634 1.00 95.00 89 GLY A CA 1
ATOM 713 C C . GLY A 1 89 ? 8.741 -8.809 -19.638 1.00 95.00 89 GLY A C 1
ATOM 714 O O . GLY A 1 89 ? 8.073 -9.757 -20.050 1.00 95.00 89 GLY A O 1
ATOM 715 N N . GLY A 1 90 ? 8.784 -8.482 -18.345 1.00 94.62 90 GLY A N 1
ATOM 716 C CA . GLY A 1 90 ? 7.829 -8.976 -17.356 1.00 94.62 90 GLY A CA 1
ATOM 717 C C . GLY A 1 90 ? 6.468 -8.289 -17.507 1.00 94.62 90 GLY A C 1
ATOM 718 O O . GLY A 1 90 ? 6.375 -7.152 -17.963 1.00 94.62 90 GLY A O 1
ATOM 719 N N . SER A 1 91 ? 5.389 -8.977 -17.132 1.00 92.00 91 SER A N 1
ATOM 720 C CA . SER A 1 91 ? 4.060 -8.351 -17.062 1.00 92.00 91 SER A CA 1
ATOM 721 C C . SER A 1 91 ? 3.914 -7.551 -15.765 1.00 92.00 91 SER A C 1
ATOM 723 O O . SER A 1 91 ? 4.459 -7.987 -14.748 1.00 92.00 91 SER A O 1
ATOM 725 N N . PRO A 1 92 ? 3.155 -6.439 -15.754 1.00 92.44 92 PRO A N 1
ATOM 726 C CA . PRO A 1 92 ? 2.814 -5.765 -14.511 1.00 92.44 92 PRO A CA 1
ATOM 727 C C . PRO A 1 92 ? 2.145 -6.711 -13.506 1.00 92.44 92 PRO A C 1
ATOM 729 O O . PRO A 1 92 ? 1.286 -7.519 -13.869 1.00 92.44 92 PRO A O 1
ATOM 732 N N . HIS A 1 93 ? 2.517 -6.590 -12.236 1.00 93.50 93 HIS A N 1
ATOM 733 C CA . HIS A 1 93 ? 2.083 -7.434 -11.135 1.00 93.50 93 HIS A CA 1
ATOM 734 C C . HIS A 1 93 ? 1.454 -6.601 -10.013 1.00 93.50 93 HIS A C 1
ATOM 736 O O . HIS A 1 93 ? 2.138 -6.032 -9.168 1.00 93.50 93 HIS A O 1
ATOM 742 N N . PHE A 1 94 ? 0.121 -6.551 -10.000 1.00 92.75 94 PHE A N 1
ATOM 743 C CA . PHE A 1 94 ? -0.689 -5.936 -8.931 1.00 92.75 94 PHE A CA 1
ATOM 744 C C . PHE A 1 94 ? -1.388 -6.977 -8.042 1.00 92.75 94 PHE A C 1
ATOM 746 O O . PHE A 1 94 ? -2.132 -6.635 -7.115 1.00 92.75 94 PHE A O 1
ATOM 753 N N . ARG A 1 95 ? -1.173 -8.265 -8.337 1.00 90.62 95 ARG A N 1
ATOM 754 C CA . ARG A 1 95 ? -1.692 -9.371 -7.535 1.00 90.62 95 ARG A CA 1
ATOM 755 C C . ARG A 1 95 ? -0.798 -9.617 -6.333 1.00 90.62 95 ARG A C 1
ATOM 757 O O . ARG A 1 95 ? 0.397 -9.368 -6.387 1.00 90.62 95 ARG A O 1
ATOM 764 N N . ARG A 1 96 ? -1.397 -10.105 -5.253 1.00 91.94 96 ARG A N 1
ATOM 765 C CA . ARG A 1 96 ? -0.689 -10.486 -4.030 1.00 91.94 96 ARG A CA 1
ATOM 766 C C . ARG A 1 96 ? -1.521 -11.511 -3.247 1.00 91.94 96 ARG A C 1
ATOM 768 O O . ARG A 1 96 ? -2.734 -11.574 -3.452 1.00 91.94 96 ARG A O 1
ATOM 775 N N . PRO A 1 97 ? -0.924 -12.280 -2.327 1.00 91.50 97 PRO A N 1
ATOM 776 C CA . PRO A 1 97 ? -1.680 -13.152 -1.427 1.00 91.50 97 PRO A CA 1
ATOM 777 C C . PRO A 1 97 ? -2.500 -12.365 -0.385 1.00 91.50 97 PRO A C 1
ATOM 779 O O . PRO A 1 97 ? -2.076 -11.303 0.090 1.00 91.50 97 PRO A O 1
ATOM 782 N N . ASN A 1 98 ? -3.662 -12.887 0.019 1.00 93.56 98 ASN A N 1
ATOM 783 C CA . ASN A 1 98 ? -4.562 -12.228 0.978 1.00 93.56 98 ASN A CA 1
ATOM 784 C C . ASN A 1 98 ? -3.998 -12.238 2.413 1.00 93.56 98 ASN A C 1
ATOM 786 O O . ASN A 1 98 ? -3.238 -13.123 2.789 1.00 93.56 98 ASN A O 1
ATOM 790 N N . PHE A 1 99 ? -4.342 -11.258 3.257 1.00 94.94 99 PHE A N 1
ATOM 791 C CA . PHE A 1 99 ? -3.845 -11.229 4.644 1.00 94.94 99 PHE A CA 1
ATOM 792 C C . PHE A 1 99 ? -4.605 -12.214 5.557 1.00 94.94 99 PHE A C 1
ATOM 794 O O . PHE A 1 99 ? -5.805 -12.406 5.371 1.00 94.94 99 PHE A O 1
ATOM 801 N N . PRO A 1 100 ? -3.969 -12.750 6.620 1.00 94.25 100 PRO A N 1
ATOM 802 C CA . PRO A 1 100 ? -2.554 -12.614 6.967 1.00 94.25 100 PRO A CA 1
ATOM 803 C C . PRO A 1 100 ? -1.657 -13.620 6.244 1.00 94.25 100 PRO A C 1
ATOM 805 O O . PRO A 1 100 ? -2.032 -14.775 6.050 1.00 94.25 100 PRO A O 1
ATOM 808 N N . GLN A 1 101 ? -0.417 -13.208 5.981 1.00 88.81 101 GLN A N 1
ATOM 809 C CA . GLN A 1 101 ? 0.609 -14.069 5.393 1.00 88.81 101 GLN A CA 1
ATOM 810 C C . GLN A 1 101 ? 1.769 -14.307 6.360 1.00 88.81 101 GLN A C 1
ATOM 812 O O . GLN A 1 101 ? 2.201 -13.376 7.054 1.00 88.81 101 GLN A O 1
ATOM 817 N N . PRO A 1 102 ? 2.320 -15.535 6.434 1.00 82.00 102 PRO A N 1
ATOM 818 C CA . PRO A 1 102 ? 3.619 -15.720 7.057 1.00 82.00 102 PRO A CA 1
ATOM 819 C C . PRO A 1 102 ? 4.624 -14.852 6.300 1.00 82.00 102 PRO A C 1
ATOM 821 O O . PRO A 1 102 ? 4.662 -14.868 5.073 1.00 82.00 102 PRO A O 1
ATOM 824 N N . SER A 1 103 ? 5.438 -14.081 7.015 1.00 72.69 103 SER A N 1
ATOM 825 C CA . SER A 1 103 ? 6.486 -13.344 6.322 1.00 72.69 103 SER A CA 1
ATOM 826 C C . SER A 1 103 ? 7.600 -14.304 5.950 1.00 72.69 103 SER A C 1
ATOM 828 O O . SER A 1 103 ? 8.085 -15.051 6.799 1.00 72.69 103 SER A O 1
ATOM 830 N N . LYS A 1 104 ? 7.979 -14.305 4.675 1.00 70.50 104 LYS A N 1
ATOM 831 C CA . LYS A 1 104 ? 9.128 -15.063 4.176 1.00 70.50 104 LYS A CA 1
ATOM 832 C C . LYS A 1 104 ? 10.458 -14.402 4.585 1.00 70.50 104 LYS A C 1
ATOM 834 O O . LYS A 1 104 ? 11.469 -15.094 4.693 1.00 70.50 104 LYS A O 1
ATOM 839 N N . TYR A 1 105 ? 10.439 -13.090 4.845 1.00 65.44 105 TYR A N 1
ATOM 840 C CA . TYR A 1 105 ? 11.638 -12.239 4.911 1.00 65.44 105 TYR A CA 1
ATOM 841 C C . TYR A 1 105 ? 11.821 -11.545 6.271 1.00 65.44 105 TYR A C 1
ATOM 843 O O . TYR A 1 105 ? 12.940 -11.421 6.765 1.00 65.44 105 TYR A O 1
ATOM 851 N N . PHE A 1 106 ? 10.720 -11.161 6.922 1.00 64.75 106 PHE A N 1
ATOM 852 C CA . PHE A 1 106 ? 10.705 -10.454 8.204 1.00 64.75 106 PHE A CA 1
ATOM 853 C C . PHE A 1 106 ? 10.388 -11.392 9.377 1.00 64.75 106 PHE A C 1
ATOM 855 O O . PHE A 1 106 ? 9.686 -12.390 9.209 1.00 64.75 106 PHE A O 1
ATOM 862 N N . PRO A 1 107 ? 10.802 -11.047 10.612 1.00 67.81 107 PRO A N 1
ATOM 863 C CA . PRO A 1 107 ? 10.550 -11.878 11.794 1.00 67.81 107 PRO A CA 1
ATOM 864 C C . PRO A 1 107 ? 9.075 -11.926 12.231 1.00 67.81 107 PRO A C 1
ATOM 866 O O . PRO A 1 107 ? 8.749 -12.623 13.198 1.00 67.81 107 PRO A O 1
ATOM 869 N N . PHE A 1 108 ? 8.185 -11.178 11.571 1.00 80.25 108 PHE A N 1
ATOM 870 C CA . PHE A 1 108 ? 6.763 -11.081 11.892 1.00 80.25 108 PHE A CA 1
ATOM 871 C C . PHE A 1 108 ? 5.905 -11.345 10.658 1.00 80.25 108 PHE A C 1
ATOM 873 O O . PHE A 1 108 ? 6.284 -10.912 9.578 1.00 80.25 108 PHE A O 1
ATOM 880 N N . PRO A 1 109 ? 4.738 -11.999 10.802 1.00 86.25 109 PRO A N 1
ATOM 881 C CA . PRO A 1 109 ? 3.789 -12.153 9.703 1.00 86.25 109 PRO A CA 1
ATOM 882 C C . PRO A 1 109 ? 3.259 -10.798 9.219 1.00 86.25 109 PRO A C 1
ATOM 884 O O . PRO A 1 109 ? 3.073 -9.878 10.021 1.00 86.25 109 PRO A O 1
ATOM 887 N N . MET A 1 110 ? 2.949 -10.734 7.927 1.00 90.81 110 MET A N 1
ATOM 888 C CA . MET A 1 110 ? 2.271 -9.602 7.302 1.00 90.81 110 MET A CA 1
ATOM 889 C C . MET A 1 110 ? 0.791 -9.665 7.699 1.00 90.81 110 MET A C 1
ATOM 891 O O . MET A 1 110 ? 0.097 -10.635 7.386 1.00 90.81 110 MET A O 1
ATOM 895 N N . GLU A 1 111 ? 0.322 -8.671 8.453 1.00 94.25 111 GLU A N 1
ATOM 896 C CA . GLU A 1 111 ? -0.992 -8.671 9.108 1.00 94.25 111 GLU A CA 1
ATOM 897 C C . GLU A 1 111 ? -1.611 -7.271 9.054 1.00 94.25 111 GLU A C 1
ATOM 899 O O . GLU A 1 111 ? -0.945 -6.285 9.367 1.00 94.25 111 GLU A O 1
ATOM 904 N N . LEU A 1 112 ? -2.915 -7.190 8.792 1.00 97.94 112 LEU A N 1
ATOM 905 C CA . LEU A 1 112 ? -3.686 -5.962 8.963 1.00 97.94 112 LEU A CA 1
ATOM 906 C C . LEU A 1 112 ? -3.987 -5.762 10.449 1.00 97.94 112 LEU A C 1
ATOM 908 O O . LEU A 1 112 ? -4.707 -6.550 11.070 1.00 97.94 112 LEU A O 1
ATOM 912 N N . ARG A 1 113 ? -3.402 -4.723 11.051 1.00 98.12 113 ARG A N 1
ATOM 913 C CA . ARG A 1 113 ? -3.558 -4.425 12.480 1.00 98.12 113 ARG A CA 1
ATOM 914 C C . ARG A 1 113 ? -3.811 -2.953 12.709 1.00 98.12 113 ARG A C 1
ATOM 916 O O . ARG A 1 113 ? -3.158 -2.107 12.106 1.00 98.12 113 ARG A O 1
ATOM 923 N N . ARG A 1 114 ? -4.698 -2.664 13.662 1.00 98.25 114 ARG A N 1
ATOM 924 C CA . ARG A 1 114 ? -4.965 -1.294 14.098 1.00 98.25 114 ARG A CA 1
ATOM 925 C C . ARG A 1 114 ? -3.693 -0.583 14.548 1.00 98.25 114 ARG A C 1
ATOM 927 O O . ARG A 1 114 ? -2.747 -1.226 15.023 1.00 98.25 114 ARG A O 1
ATOM 934 N N . PHE A 1 115 ? -3.700 0.740 14.461 1.00 98.69 115 PHE A N 1
ATOM 935 C CA . PHE A 1 115 ? -2.632 1.579 14.970 1.00 98.69 115 PHE A CA 1
ATOM 936 C C . PHE A 1 115 ? -2.415 1.289 16.456 1.00 98.69 115 PHE A C 1
ATOM 938 O O . PHE A 1 115 ? -3.336 1.271 17.275 1.00 98.69 115 PHE A O 1
ATOM 945 N N . SER A 1 116 ? -1.167 0.995 16.794 1.00 98.31 116 SER A N 1
ATOM 946 C CA . SER A 1 116 ? -0.725 0.741 18.155 1.00 98.31 116 SER A CA 1
ATOM 947 C C . SER A 1 116 ? 0.789 0.869 18.213 1.00 98.31 116 SER A C 1
ATOM 949 O O . SER A 1 116 ? 1.472 0.739 17.198 1.00 98.31 116 SER A O 1
ATOM 951 N N . GLU A 1 117 ? 1.338 1.009 19.417 1.00 97.81 117 GLU A N 1
ATOM 952 C CA . GLU A 1 117 ? 2.791 1.005 19.612 1.00 97.81 117 GLU A CA 1
ATOM 953 C C . GLU A 1 117 ? 3.450 -0.263 19.040 1.00 97.81 117 GLU A C 1
ATOM 955 O O . GLU A 1 117 ? 4.545 -0.209 18.489 1.00 97.81 117 GLU A O 1
ATOM 960 N N . LYS A 1 118 ? 2.771 -1.416 19.130 1.00 96.44 118 LYS A N 1
ATOM 961 C CA . LYS A 1 118 ? 3.264 -2.679 18.567 1.00 96.44 118 LYS A CA 1
ATOM 962 C C . LYS A 1 118 ? 3.247 -2.664 17.038 1.00 96.44 118 LYS A C 1
ATOM 964 O O . LYS A 1 118 ? 4.143 -3.236 16.430 1.00 96.44 118 LYS A O 1
ATOM 969 N N . THR A 1 119 ? 2.237 -2.042 16.438 1.00 97.62 119 THR A N 1
ATOM 970 C CA . THR A 1 119 ? 2.095 -1.919 14.982 1.00 97.62 119 THR A CA 1
ATOM 971 C C . THR A 1 119 ? 3.180 -1.005 14.417 1.00 97.62 119 THR A C 1
ATOM 973 O O . THR A 1 119 ? 3.904 -1.426 13.526 1.00 97.62 119 THR A O 1
ATOM 976 N N . ILE A 1 120 ? 3.405 0.170 15.014 1.00 98.25 120 ILE A N 1
ATOM 977 C CA . ILE A 1 120 ? 4.465 1.089 14.563 1.00 98.25 120 ILE A CA 1
ATOM 978 C C . ILE A 1 120 ? 5.860 0.480 14.740 1.00 98.25 120 ILE A C 1
ATOM 980 O O . ILE A 1 120 ? 6.691 0.580 13.847 1.00 98.25 120 ILE A O 1
ATOM 984 N N . LYS A 1 121 ? 6.110 -0.259 15.829 1.00 96.38 121 LYS A N 1
ATOM 985 C CA . LYS A 1 121 ? 7.362 -1.025 15.986 1.00 96.38 121 LYS A CA 1
ATOM 986 C C . LYS A 1 121 ? 7.587 -2.056 14.876 1.00 96.38 121 LYS A C 1
ATOM 988 O O . LYS A 1 121 ? 8.733 -2.329 14.545 1.00 96.38 121 LYS A O 1
ATOM 993 N N . ARG A 1 122 ? 6.521 -2.636 14.309 1.00 94.69 122 ARG A N 1
ATOM 994 C CA . ARG A 1 122 ? 6.643 -3.523 13.143 1.00 94.69 122 ARG A CA 1
ATOM 995 C C . ARG A 1 122 ? 6.976 -2.745 11.879 1.00 94.69 122 ARG A C 1
ATOM 997 O O . ARG A 1 122 ? 7.808 -3.219 11.128 1.00 94.69 122 ARG A O 1
ATOM 1004 N N . PHE A 1 123 ? 6.388 -1.569 11.681 1.00 96.31 123 PHE A N 1
ATOM 1005 C CA . PHE A 1 123 ? 6.698 -0.724 10.524 1.00 96.31 123 PHE A CA 1
ATOM 1006 C C . PHE A 1 123 ? 8.165 -0.273 10.553 1.00 96.31 123 PHE A C 1
ATOM 1008 O O . PHE A 1 123 ? 8.878 -0.479 9.584 1.00 96.31 123 PHE A O 1
ATOM 1015 N N . ILE A 1 124 ? 8.672 0.155 11.717 1.00 95.00 124 ILE A N 1
ATOM 1016 C CA . ILE A 1 124 ? 10.112 0.420 11.930 1.00 95.00 124 ILE A CA 1
ATOM 1017 C C . ILE A 1 124 ? 10.972 -0.805 11.590 1.00 95.00 124 ILE A C 1
ATOM 1019 O O . ILE A 1 124 ? 12.092 -0.663 11.110 1.00 95.00 124 ILE A O 1
ATOM 1023 N N . CYS A 1 125 ? 10.472 -2.010 11.865 1.00 92.88 125 CYS A N 1
ATOM 1024 C CA . CYS A 1 125 ? 11.191 -3.228 11.528 1.00 92.88 125 CYS A CA 1
ATOM 1025 C C . CYS A 1 125 ? 11.203 -3.516 10.017 1.00 92.88 125 CYS A C 1
ATOM 1027 O O . CYS A 1 125 ? 12.218 -3.981 9.502 1.00 92.88 125 CYS A O 1
ATOM 1029 N N . TYR A 1 126 ? 10.091 -3.272 9.321 1.00 92.69 126 TYR A N 1
ATOM 1030 C CA . TYR A 1 126 ? 9.987 -3.493 7.878 1.00 92.69 126 TYR A CA 1
ATOM 1031 C C . TYR A 1 126 ? 10.881 -2.532 7.092 1.00 92.69 126 TYR A C 1
ATOM 1033 O O . TYR A 1 126 ? 11.629 -2.990 6.238 1.00 92.69 126 TYR A O 1
ATOM 1041 N N . GLU A 1 127 ? 10.897 -1.258 7.484 1.00 93.19 127 GLU A N 1
ATOM 1042 C CA . GLU A 1 127 ? 11.715 -0.199 6.869 1.00 93.19 127 GLU A CA 1
ATOM 1043 C C . GLU A 1 127 ? 13.164 -0.178 7.373 1.00 93.19 127 GLU A C 1
ATOM 1045 O O . GLU A 1 127 ? 13.910 0.774 7.161 1.00 93.19 127 GLU A O 1
ATOM 1050 N N . ARG A 1 128 ? 13.575 -1.183 8.152 1.00 89.69 128 ARG A N 1
ATOM 1051 C CA . ARG A 1 128 ? 14.877 -1.165 8.815 1.00 89.69 128 ARG A CA 1
ATOM 1052 C C . ARG A 1 128 ? 16.001 -1.202 7.772 1.00 89.69 128 ARG A C 1
ATOM 1054 O O . ARG A 1 128 ? 16.108 -2.206 7.066 1.00 89.69 128 ARG A O 1
ATOM 1061 N N . PRO A 1 129 ? 16.960 -0.263 7.830 1.00 85.19 129 PRO A N 1
ATOM 1062 C CA . PRO A 1 129 ? 18.135 -0.329 6.982 1.00 85.19 129 PRO A CA 1
ATOM 1063 C C . PRO A 1 129 ? 19.007 -1.550 7.269 1.00 85.19 129 PRO A C 1
ATOM 1065 O O . PRO A 1 129 ? 19.208 -1.935 8.429 1.00 85.19 129 PRO A O 1
ATOM 1068 N N . SER A 1 130 ? 19.601 -2.131 6.226 1.00 80.69 130 SER A N 1
ATOM 1069 C CA . SER A 1 130 ? 20.451 -3.332 6.341 1.00 80.69 130 SER A CA 1
ATOM 1070 C C . SER A 1 130 ? 21.571 -3.224 7.396 1.00 80.69 130 SER A C 1
ATOM 1072 O O . SER A 1 130 ? 21.849 -4.200 8.101 1.00 80.69 130 SER A O 1
ATOM 1074 N N . TRP A 1 131 ? 22.168 -2.039 7.588 1.00 74.94 131 TRP A N 1
ATOM 1075 C CA . TRP A 1 131 ? 23.251 -1.804 8.558 1.00 74.94 131 TRP A CA 1
ATOM 1076 C C . TRP A 1 131 ? 22.788 -1.645 10.016 1.00 74.94 131 TRP A C 1
ATOM 1078 O O . TRP A 1 131 ? 23.615 -1.751 10.934 1.00 74.94 131 TRP A O 1
ATOM 1088 N N . VAL A 1 132 ? 21.495 -1.400 10.253 1.00 79.56 132 VAL A N 1
ATOM 1089 C CA . VAL A 1 132 ? 20.919 -1.234 11.595 1.00 79.56 132 VAL A CA 1
ATOM 1090 C C . VAL A 1 132 ? 20.728 -2.596 12.253 1.00 79.56 132 VAL A C 1
ATOM 1092 O O . VAL A 1 132 ? 20.157 -3.510 11.665 1.00 79.56 132 VAL A O 1
ATOM 1095 N N . ASP A 1 133 ? 21.162 -2.738 13.509 1.00 81.12 133 ASP A N 1
ATOM 1096 C CA . ASP A 1 133 ? 20.983 -3.979 14.268 1.00 81.12 133 ASP A CA 1
ATOM 1097 C C . ASP A 1 133 ? 19.484 -4.342 14.388 1.00 81.12 133 ASP A C 1
ATOM 1099 O O . ASP A 1 133 ? 18.696 -3.510 14.854 1.00 81.12 133 ASP A O 1
ATOM 1103 N N . PRO A 1 134 ? 19.065 -5.573 14.028 1.00 85.00 134 PRO A N 1
ATOM 1104 C CA . PRO A 1 134 ? 17.669 -5.992 14.126 1.00 85.00 134 PRO A CA 1
ATOM 1105 C C . PRO A 1 134 ? 17.041 -5.754 15.504 1.00 85.00 134 PRO A C 1
ATOM 1107 O O . PRO A 1 134 ? 15.877 -5.370 15.591 1.00 85.00 134 PRO A O 1
ATOM 1110 N N . ALA A 1 135 ? 17.784 -5.930 16.599 1.00 85.56 135 ALA A N 1
ATOM 1111 C CA . ALA A 1 135 ? 17.258 -5.693 17.939 1.00 85.56 135 ALA A CA 1
ATOM 1112 C C . ALA A 1 135 ? 16.962 -4.205 18.198 1.00 85.56 135 ALA A C 1
ATOM 1114 O O . ALA A 1 135 ? 15.997 -3.894 18.900 1.00 85.56 135 ALA A O 1
ATOM 1115 N N . ALA A 1 136 ? 17.746 -3.294 17.614 1.00 83.94 136 ALA A N 1
ATOM 1116 C CA . ALA A 1 136 ? 17.560 -1.848 17.759 1.00 83.94 136 ALA A CA 1
ATOM 1117 C C . ALA A 1 136 ? 16.306 -1.333 17.031 1.00 83.94 136 ALA A C 1
ATOM 1119 O O . ALA A 1 136 ? 15.700 -0.359 17.471 1.00 83.94 136 ALA A O 1
ATOM 1120 N N . ALA A 1 137 ? 15.883 -2.022 15.972 1.00 86.94 137 ALA A N 1
ATOM 1121 C CA . ALA A 1 137 ? 14.706 -1.695 15.165 1.00 86.94 137 ALA A CA 1
ATOM 1122 C C . ALA A 1 137 ? 13.520 -2.643 15.422 1.00 86.94 137 ALA A C 1
ATOM 1124 O O . ALA A 1 137 ? 12.648 -2.821 14.578 1.00 86.94 137 ALA A O 1
ATOM 1125 N N . PHE A 1 138 ? 13.473 -3.269 16.603 1.00 91.12 138 PHE A N 1
ATOM 1126 C CA . PHE A 1 138 ? 12.375 -4.150 17.025 1.00 91.12 138 PHE A CA 1
ATOM 1127 C C . PHE A 1 138 ? 12.162 -5.397 16.139 1.00 91.12 138 PHE A C 1
ATOM 1129 O O . PHE A 1 138 ? 11.125 -6.047 16.244 1.00 91.12 138 PHE A O 1
ATOM 1136 N N . CYS A 1 139 ? 13.163 -5.789 15.347 1.00 85.62 139 CYS A N 1
ATOM 1137 C CA . CYS A 1 139 ? 13.203 -6.979 14.491 1.00 85.62 139 CYS A CA 1
ATOM 1138 C C . CYS A 1 139 ? 13.818 -8.214 15.167 1.00 85.62 139 CYS A C 1
ATOM 1140 O O . CYS A 1 139 ? 14.421 -9.059 14.501 1.00 85.62 139 CYS A O 1
ATOM 1142 N N . ALA A 1 140 ? 13.722 -8.343 16.492 1.00 75.25 140 ALA A N 1
ATOM 1143 C CA . ALA A 1 140 ? 14.241 -9.531 17.164 1.00 75.25 140 ALA A CA 1
ATOM 1144 C C . ALA A 1 140 ? 13.566 -10.799 16.587 1.00 75.25 140 ALA A C 1
ATOM 1146 O O . ALA A 1 140 ? 12.332 -10.844 16.536 1.00 75.25 140 ALA A O 1
ATOM 1147 N N . PRO A 1 141 ? 14.332 -11.823 16.160 1.00 63.41 141 PRO A N 1
ATOM 1148 C CA . PRO A 1 141 ? 13.758 -13.019 15.560 1.00 63.41 141 PRO A CA 1
ATOM 1149 C C . PRO A 1 141 ? 12.770 -13.678 16.519 1.00 63.41 141 PRO A C 1
ATOM 1151 O O . PRO A 1 141 ? 13.119 -13.987 17.661 1.00 63.41 141 PRO A O 1
ATOM 1154 N N . THR A 1 142 ? 11.549 -13.944 16.057 1.00 55.25 142 THR A N 1
ATOM 1155 C CA . THR A 1 142 ? 10.713 -14.932 16.735 1.00 55.25 142 THR A CA 1
ATOM 1156 C C . THR A 1 142 ? 11.222 -16.316 16.341 1.00 55.25 142 THR A C 1
ATOM 1158 O O . THR A 1 142 ? 11.501 -16.595 15.174 1.00 55.25 142 THR A O 1
ATOM 1161 N N . SER A 1 143 ? 11.463 -17.172 17.330 1.00 44.66 143 SER A N 1
ATOM 1162 C CA . SER A 1 143 ? 12.000 -18.512 17.115 1.00 44.66 143 SER A CA 1
ATOM 1163 C C . SER A 1 143 ? 11.109 -19.308 16.151 1.00 44.66 143 SER A C 1
ATOM 1165 O O . SER A 1 143 ? 9.922 -19.485 16.410 1.00 44.66 143 SER A O 1
ATOM 1167 N N . GLY A 1 144 ? 11.686 -19.841 15.067 1.00 48.69 144 GLY A N 1
ATOM 1168 C CA . GLY A 1 144 ? 11.086 -20.977 14.353 1.00 48.69 144 GLY A CA 1
ATOM 1169 C C . GLY A 1 144 ? 10.749 -20.829 12.869 1.00 48.69 144 GLY A C 1
ATOM 1170 O O . GLY A 1 144 ? 10.178 -21.769 12.322 1.00 48.69 144 GLY A O 1
ATOM 1171 N N . GLN A 1 145 ? 11.115 -19.751 12.173 1.00 47.00 145 GLN A N 1
ATOM 1172 C CA . GLN A 1 145 ? 11.012 -19.769 10.708 1.00 47.00 145 GLN A CA 1
ATOM 1173 C C . GLN A 1 145 ? 12.157 -20.594 10.111 1.00 47.00 145 GLN A C 1
ATOM 1175 O O . GLN A 1 145 ? 13.302 -20.147 10.031 1.00 47.00 145 GLN A O 1
ATOM 1180 N N . LYS A 1 146 ? 11.846 -21.834 9.713 1.00 45.16 146 LYS A N 1
ATOM 1181 C CA . LYS A 1 146 ? 12.692 -22.589 8.787 1.00 45.16 146 LYS A CA 1
ATOM 1182 C C . LYS A 1 146 ? 12.690 -21.823 7.468 1.00 45.16 146 LYS A C 1
ATOM 1184 O O . LYS A 1 146 ? 11.668 -21.773 6.795 1.00 45.16 146 LYS A O 1
ATOM 1189 N N . LYS A 1 147 ? 13.814 -21.192 7.141 1.00 50.75 147 LYS A N 1
ATOM 1190 C CA . LYS A 1 147 ? 14.056 -20.677 5.795 1.00 50.75 147 LYS A CA 1
ATOM 1191 C C . LYS A 1 147 ? 14.372 -21.888 4.925 1.00 50.75 147 LYS A C 1
ATOM 1193 O O . LYS A 1 147 ? 15.256 -22.666 5.294 1.00 50.75 147 LYS A O 1
ATOM 1198 N N . ASP A 1 148 ? 13.641 -22.074 3.832 1.00 46.28 148 ASP A N 1
ATOM 1199 C CA . ASP A 1 148 ? 13.955 -23.119 2.861 1.00 46.28 148 ASP A CA 1
ATOM 1200 C C . ASP A 1 148 ? 15.319 -22.805 2.244 1.00 46.28 148 ASP A C 1
ATOM 1202 O O . ASP A 1 148 ? 15.472 -21.976 1.351 1.00 46.28 148 ASP A O 1
ATOM 1206 N N . ALA A 1 149 ? 16.349 -23.438 2.797 1.00 44.03 149 ALA A N 1
ATOM 1207 C CA . ALA A 1 149 ? 17.687 -23.431 2.251 1.00 44.03 149 ALA A CA 1
ATOM 1208 C C . ALA A 1 149 ? 17.772 -24.572 1.237 1.00 44.03 149 ALA A C 1
ATOM 1210 O O . ALA A 1 149 ? 17.925 -25.731 1.618 1.00 44.03 149 ALA A O 1
ATOM 1211 N N . GLY A 1 150 ? 17.682 -24.243 -0.050 1.00 47.09 150 GLY A N 1
ATOM 1212 C CA . GLY A 1 150 ? 18.089 -25.163 -1.108 1.00 47.09 150 GLY A CA 1
ATOM 1213 C C . GLY A 1 150 ? 17.128 -25.223 -2.281 1.00 47.09 150 GLY A C 1
ATOM 1214 O O . GLY A 1 150 ? 16.279 -26.103 -2.352 1.00 47.09 150 GLY A O 1
ATOM 1215 N N . GLY A 1 151 ? 17.332 -24.339 -3.252 1.00 50.56 151 GLY A N 1
ATOM 1216 C CA . GLY A 1 151 ? 16.948 -24.629 -4.627 1.00 50.56 151 GLY A CA 1
ATOM 1217 C C . GLY A 1 151 ? 18.137 -25.245 -5.365 1.00 50.56 151 GLY A C 1
ATOM 1218 O O . GLY A 1 151 ? 19.244 -24.712 -5.285 1.00 50.56 151 GLY A O 1
ATOM 1219 N N . SER A 1 152 ? 17.916 -26.356 -6.067 1.00 52.81 152 SER A N 1
ATOM 1220 C CA . SER A 1 152 ? 18.857 -26.917 -7.050 1.00 52.81 152 SER A CA 1
ATOM 1221 C C . SER A 1 152 ? 19.059 -25.961 -8.230 1.00 52.81 152 SER A C 1
ATOM 1223 O O . SER A 1 152 ? 18.167 -25.155 -8.481 1.00 52.81 152 SER A O 1
ATOM 1225 N N . ASP A 1 153 ? 20.124 -26.127 -9.024 1.00 60.16 153 ASP A N 1
ATOM 1226 C CA . ASP A 1 153 ? 20.388 -25.424 -10.305 1.00 60.16 153 ASP A CA 1
ATOM 1227 C C . ASP A 1 153 ? 19.354 -25.719 -11.424 1.00 60.16 153 ASP A C 1
ATOM 1229 O O . ASP A 1 153 ? 19.676 -25.803 -12.607 1.00 60.16 153 ASP A O 1
ATOM 1233 N N . GLY A 1 154 ? 18.089 -25.921 -11.061 1.00 64.44 154 GLY A N 1
ATOM 1234 C CA . GLY A 1 154 ? 16.981 -26.165 -11.967 1.00 64.44 154 GLY A CA 1
ATOM 1235 C C . GLY A 1 154 ? 16.526 -24.902 -12.693 1.00 64.44 154 GLY A C 1
ATOM 1236 O O . GLY A 1 154 ? 16.977 -23.787 -12.419 1.00 64.44 154 GLY A O 1
ATOM 1237 N N . ILE A 1 155 ? 15.599 -25.114 -13.626 1.00 68.12 155 ILE A N 1
ATOM 1238 C CA . ILE A 1 155 ? 15.042 -24.074 -14.499 1.00 68.12 155 ILE A CA 1
ATOM 1239 C C . ILE A 1 155 ? 14.217 -23.063 -13.694 1.00 68.12 155 ILE A C 1
ATOM 1241 O O . ILE A 1 155 ? 14.286 -21.875 -13.974 1.00 68.12 155 ILE A O 1
ATOM 1245 N N . SER A 1 156 ? 13.482 -23.523 -12.679 1.00 74.25 156 SER A N 1
ATOM 1246 C CA . SER A 1 156 ? 12.628 -22.660 -11.864 1.00 74.25 156 SER A CA 1
ATOM 1247 C C . SER A 1 156 ? 13.425 -21.613 -11.065 1.00 74.25 156 SER A C 1
ATOM 1249 O O . SER A 1 156 ? 14.532 -21.911 -10.582 1.00 74.25 156 SER A O 1
ATOM 1251 N N . PRO A 1 157 ? 12.855 -20.410 -10.861 1.00 73.38 157 PRO A N 1
ATOM 1252 C CA . PRO A 1 157 ? 13.383 -19.441 -9.913 1.00 73.38 157 PRO A CA 1
ATOM 1253 C C . PRO A 1 157 ? 13.497 -20.054 -8.518 1.00 73.38 157 PRO A C 1
ATOM 1255 O O . PRO A 1 157 ? 12.693 -20.904 -8.123 1.00 73.38 157 PRO A O 1
ATOM 1258 N N . ARG A 1 158 ? 14.528 -19.651 -7.776 1.00 75.00 158 ARG A N 1
ATOM 1259 C CA . ARG A 1 158 ? 14.785 -20.157 -6.425 1.00 75.00 158 ARG A CA 1
ATOM 1260 C C . ARG A 1 158 ? 14.492 -19.059 -5.405 1.00 75.00 158 ARG A C 1
ATOM 1262 O O . ARG A 1 158 ? 14.824 -17.908 -5.677 1.00 75.00 158 ARG A O 1
ATOM 1269 N N . PRO A 1 159 ? 13.968 -19.404 -4.217 1.00 72.12 159 PRO A N 1
ATOM 1270 C CA . PRO A 1 159 ? 13.848 -18.448 -3.125 1.00 72.12 159 PRO A CA 1
ATOM 1271 C C . PRO A 1 159 ? 15.214 -17.873 -2.731 1.00 72.12 159 PRO A C 1
ATOM 1273 O O . PRO A 1 159 ? 16.190 -18.621 -2.602 1.00 72.12 159 PRO A O 1
ATOM 1276 N N . VAL A 1 160 ? 15.272 -16.559 -2.497 1.00 73.19 160 VAL A N 1
ATOM 1277 C CA . VAL A 1 160 ? 16.497 -15.859 -2.089 1.00 73.19 160 VAL A CA 1
ATOM 1278 C C . VAL A 1 160 ? 16.360 -15.368 -0.650 1.00 73.19 160 VAL A C 1
ATOM 1280 O O . VAL A 1 160 ? 15.377 -14.707 -0.321 1.00 73.19 160 VAL A O 1
ATOM 1283 N N . PRO A 1 161 ? 17.313 -15.686 0.243 1.00 73.31 161 PRO A N 1
ATOM 1284 C CA . PRO A 1 161 ? 17.226 -15.247 1.626 1.00 73.31 161 PRO A CA 1
ATOM 1285 C C . PRO A 1 161 ? 17.697 -13.792 1.765 1.00 73.31 161 PRO A C 1
ATOM 1287 O O . PRO A 1 161 ? 18.895 -13.545 1.872 1.00 73.31 161 PRO A O 1
ATOM 1290 N N . TYR A 1 162 ? 16.752 -12.856 1.835 1.00 82.62 162 TYR A N 1
ATOM 1291 C CA . TYR A 1 162 ? 16.966 -11.478 2.299 1.00 82.62 162 TYR A CA 1
ATOM 1292 C C . TYR A 1 162 ? 16.204 -11.212 3.613 1.00 82.62 162 TYR A C 1
ATOM 1294 O O . TYR A 1 162 ? 15.336 -11.996 4.014 1.00 82.62 162 TYR A O 1
ATOM 1302 N N . GLU A 1 163 ? 16.584 -10.154 4.332 1.00 81.56 163 GLU A N 1
ATOM 1303 C CA . GLU A 1 163 ? 16.040 -9.740 5.637 1.00 81.56 163 GLU A CA 1
ATOM 1304 C C . GLU A 1 163 ? 15.617 -8.261 5.697 1.00 81.56 163 GLU A C 1
ATOM 1306 O O . GLU A 1 163 ? 15.021 -7.856 6.700 1.00 81.56 163 GLU A O 1
ATOM 1311 N N . THR A 1 164 ? 15.920 -7.462 4.666 1.00 86.94 164 THR A N 1
ATOM 1312 C CA . THR A 1 164 ? 15.401 -6.092 4.473 1.00 86.94 164 THR A CA 1
ATOM 1313 C C . THR A 1 164 ? 14.973 -5.857 3.027 1.00 86.94 164 THR A C 1
ATOM 1315 O O . THR A 1 164 ? 15.340 -6.631 2.137 1.00 86.94 164 THR A O 1
ATOM 1318 N N . VAL A 1 165 ? 14.200 -4.794 2.793 1.00 89.81 165 VAL A N 1
ATOM 1319 C CA . VAL A 1 165 ? 13.768 -4.379 1.448 1.00 89.81 165 VAL A CA 1
ATOM 1320 C C . VAL A 1 165 ? 14.980 -3.970 0.602 1.00 89.81 165 VAL A C 1
ATOM 1322 O O . VAL A 1 165 ? 15.142 -4.423 -0.528 1.00 89.81 165 VAL A O 1
ATOM 1325 N N . GLY A 1 166 ? 15.919 -3.233 1.185 1.00 88.50 166 GLY A N 1
ATOM 1326 C CA . GLY A 1 166 ? 17.178 -2.820 0.575 1.00 88.50 166 GLY A CA 1
ATOM 1327 C C . GLY A 1 166 ? 18.098 -3.987 0.215 1.00 88.50 166 GLY A C 1
ATOM 1328 O O . GLY A 1 166 ? 18.793 -3.920 -0.795 1.00 88.50 166 GLY A O 1
ATOM 1329 N N . GLU A 1 167 ? 18.087 -5.099 0.961 1.00 87.00 167 GLU A N 1
ATOM 1330 C CA . GLU A 1 167 ? 18.807 -6.314 0.547 1.00 87.00 167 GLU A CA 1
ATOM 1331 C C . GLU A 1 167 ? 18.188 -6.943 -0.715 1.00 87.00 167 GLU A C 1
ATOM 1333 O O . GLU A 1 167 ? 18.930 -7.349 -1.613 1.00 87.00 167 GLU A O 1
ATOM 1338 N N . LEU A 1 168 ? 16.851 -6.994 -0.815 1.00 90.75 168 LEU A N 1
ATOM 1339 C CA . LEU A 1 168 ? 16.150 -7.454 -2.023 1.00 90.75 168 LEU A CA 1
ATOM 1340 C C . LEU A 1 168 ? 16.500 -6.572 -3.226 1.00 90.75 168 LEU A C 1
ATOM 1342 O O . LEU A 1 168 ? 16.948 -7.079 -4.258 1.00 90.75 168 LEU A O 1
ATOM 1346 N N . TYR A 1 169 ? 16.357 -5.255 -3.087 1.00 93.19 169 TYR A N 1
ATOM 1347 C CA . TYR A 1 169 ? 16.697 -4.328 -4.162 1.00 93.19 169 TYR A CA 1
ATOM 1348 C C . TYR A 1 169 ? 18.188 -4.315 -4.480 1.00 93.19 169 TYR A C 1
ATOM 1350 O O . TYR A 1 169 ? 18.538 -4.181 -5.644 1.00 93.19 169 TYR A O 1
ATOM 1358 N N . GLY A 1 170 ? 19.077 -4.563 -3.516 1.00 90.12 170 GLY A N 1
ATOM 1359 C CA . GLY A 1 170 ? 20.508 -4.741 -3.769 1.00 90.12 170 GLY A CA 1
ATOM 1360 C C . GLY A 1 170 ? 20.807 -5.935 -4.684 1.00 90.12 170 GLY A C 1
ATOM 1361 O O . GLY A 1 170 ? 21.646 -5.837 -5.583 1.00 90.12 170 GLY A O 1
ATOM 1362 N N . ILE A 1 171 ? 20.079 -7.047 -4.522 1.00 90.81 171 ILE A N 1
ATOM 1363 C CA . ILE A 1 171 ? 20.166 -8.207 -5.424 1.00 90.81 171 ILE A CA 1
ATOM 1364 C C . ILE A 1 171 ? 19.667 -7.838 -6.829 1.00 90.81 171 ILE A C 1
ATOM 1366 O O . ILE A 1 171 ? 20.337 -8.139 -7.822 1.00 90.81 171 ILE A O 1
ATOM 1370 N N . ILE A 1 172 ? 18.510 -7.173 -6.916 1.00 94.88 172 ILE A N 1
ATOM 1371 C CA . ILE A 1 172 ? 17.909 -6.716 -8.180 1.00 94.88 172 ILE A CA 1
ATOM 1372 C C . ILE A 1 172 ? 18.862 -5.749 -8.896 1.00 94.88 172 ILE A C 1
ATOM 1374 O O . ILE A 1 172 ? 19.184 -5.948 -10.069 1.00 94.88 172 ILE A O 1
ATOM 1378 N N . ARG A 1 173 ? 19.401 -4.760 -8.175 1.00 95.00 173 ARG A N 1
ATOM 1379 C CA . ARG A 1 173 ? 20.391 -3.789 -8.655 1.00 95.00 173 ARG A CA 1
ATOM 1380 C C . ARG A 1 173 ? 21.589 -4.492 -9.267 1.00 95.00 173 ARG A C 1
ATOM 1382 O O . ARG A 1 173 ? 21.988 -4.184 -10.390 1.00 95.00 173 ARG A O 1
ATOM 1389 N N . LYS A 1 174 ? 22.132 -5.492 -8.562 1.00 92.25 174 LYS A N 1
ATOM 1390 C CA . LYS A 1 174 ? 23.293 -6.238 -9.043 1.00 92.25 174 LYS A CA 1
ATOM 1391 C C . LYS A 1 174 ? 23.008 -6.984 -10.345 1.00 92.25 174 LYS A C 1
ATOM 1393 O O . LYS A 1 174 ? 23.900 -7.097 -11.187 1.00 92.25 174 LYS A O 1
ATOM 1398 N N . ALA A 1 175 ? 21.784 -7.470 -10.537 1.00 94.56 175 ALA A N 1
ATOM 1399 C CA . ALA A 1 175 ? 21.371 -8.092 -11.790 1.00 94.56 175 ALA A CA 1
ATOM 1400 C C . ALA A 1 175 ? 21.365 -7.079 -12.949 1.00 94.56 175 ALA A C 1
ATOM 1402 O O . ALA A 1 175 ? 21.991 -7.340 -13.977 1.00 94.56 175 ALA A O 1
ATOM 1403 N N . PHE A 1 176 ? 20.764 -5.898 -12.761 1.00 96.06 176 PHE A N 1
ATOM 1404 C CA . PHE A 1 176 ? 20.786 -4.815 -13.756 1.00 96.06 176 PHE A CA 1
ATOM 1405 C C . PHE A 1 176 ? 22.214 -4.336 -14.086 1.00 96.06 176 PHE A C 1
ATOM 1407 O O . PHE A 1 176 ? 22.515 -4.023 -15.236 1.00 96.06 176 PHE A O 1
ATOM 1414 N N . GLU A 1 177 ? 23.128 -4.335 -13.111 1.00 94.88 177 GLU A N 1
ATOM 1415 C CA . GLU A 1 177 ? 24.545 -4.001 -13.322 1.00 94.88 177 GLU A CA 1
ATOM 1416 C C . GLU A 1 177 ? 25.344 -5.049 -14.107 1.00 94.88 177 GLU A C 1
ATOM 1418 O O . GLU A 1 177 ? 26.397 -4.726 -14.657 1.00 94.88 177 GLU A O 1
ATOM 1423 N N . THR A 1 178 ? 24.931 -6.313 -14.115 1.00 93.69 178 THR A N 1
ATOM 1424 C CA . THR A 1 178 ? 25.795 -7.409 -14.591 1.00 93.69 178 THR A CA 1
ATOM 1425 C C . THR A 1 178 ? 25.269 -8.102 -15.836 1.00 93.69 178 THR A C 1
ATOM 1427 O O . THR A 1 178 ? 26.070 -8.584 -16.636 1.00 93.69 178 THR A O 1
ATOM 1430 N N . MET A 1 179 ? 23.953 -8.129 -16.040 1.00 95.12 179 MET A N 1
ATOM 1431 C CA . MET A 1 179 ? 23.352 -8.689 -17.248 1.00 95.12 179 MET A CA 1
ATOM 1432 C C . MET A 1 179 ? 23.667 -7.829 -18.479 1.00 95.12 179 MET A C 1
ATOM 1434 O O . MET A 1 179 ? 23.884 -6.623 -18.368 1.00 95.12 179 MET A O 1
ATOM 1438 N N . ASP A 1 180 ? 23.704 -8.447 -19.661 1.00 95.31 180 ASP A N 1
ATOM 1439 C CA . ASP A 1 180 ? 23.927 -7.743 -20.930 1.00 95.31 180 ASP A CA 1
ATOM 1440 C C . ASP A 1 180 ? 22.768 -6.777 -21.217 1.00 95.31 180 ASP A C 1
ATOM 1442 O O . ASP A 1 180 ? 21.615 -7.194 -21.305 1.00 95.31 180 ASP A O 1
ATOM 1446 N N . GLU A 1 181 ? 23.071 -5.487 -21.363 1.00 93.88 181 GLU A N 1
ATOM 1447 C CA . GLU A 1 181 ? 22.067 -4.435 -21.556 1.00 93.88 181 GLU A CA 1
ATOM 1448 C C . GLU A 1 181 ? 21.271 -4.588 -22.851 1.00 93.88 181 GLU A C 1
ATOM 1450 O O . GLU A 1 181 ? 20.049 -4.449 -22.837 1.00 93.88 181 GLU A O 1
ATOM 1455 N N . GLY A 1 182 ? 21.949 -4.927 -23.952 1.00 91.06 182 GLY A N 1
ATOM 1456 C CA . GLY A 1 182 ? 21.329 -5.069 -25.269 1.00 91.06 182 GLY A CA 1
ATOM 1457 C C . GLY A 1 182 ? 20.381 -6.261 -25.347 1.00 91.06 182 GLY A C 1
ATOM 1458 O O . GLY A 1 182 ? 19.501 -6.297 -26.205 1.00 91.06 182 GLY A O 1
ATOM 1459 N N . LEU A 1 183 ? 20.538 -7.226 -24.439 1.00 92.38 183 LEU A N 1
ATOM 1460 C CA . LEU A 1 183 ? 19.592 -8.316 -24.268 1.00 92.38 183 LEU A CA 1
ATOM 1461 C C . LEU A 1 183 ? 18.568 -8.035 -23.175 1.00 92.38 183 LEU A C 1
ATOM 1463 O O . LEU A 1 183 ? 17.472 -8.562 -23.286 1.00 92.38 183 LEU A O 1
ATOM 1467 N N . LEU A 1 184 ? 18.877 -7.268 -22.127 1.00 95.69 184 LEU A N 1
ATOM 1468 C CA . LEU A 1 184 ? 18.018 -7.120 -20.948 1.00 95.69 184 LEU A CA 1
ATOM 1469 C C . LEU A 1 184 ? 16.764 -6.277 -21.216 1.00 95.69 184 LEU A C 1
ATOM 1471 O O . LEU A 1 184 ? 15.672 -6.706 -20.849 1.00 95.69 184 LEU A O 1
ATOM 1475 N N . PHE A 1 185 ? 16.888 -5.128 -21.876 1.00 96.94 185 PHE A N 1
ATOM 1476 C CA . PHE A 1 185 ? 15.764 -4.208 -22.083 1.00 96.94 185 PHE A CA 1
ATOM 1477 C C . PHE A 1 185 ? 14.972 -4.581 -23.340 1.00 96.94 185 PHE A C 1
ATOM 1479 O O . PHE A 1 185 ? 15.267 -4.132 -24.444 1.00 96.94 185 PHE A O 1
ATOM 1486 N N . VAL A 1 186 ? 13.981 -5.460 -23.167 1.00 95.94 186 VAL A N 1
ATOM 1487 C CA . VAL A 1 186 ? 13.120 -5.977 -24.255 1.00 95.94 186 VAL A CA 1
ATOM 1488 C C . VAL A 1 186 ? 11.683 -5.468 -24.170 1.00 95.94 186 VAL A C 1
ATOM 1490 O O . VAL A 1 186 ? 10.879 -5.747 -25.058 1.00 95.94 186 VAL A O 1
ATOM 1493 N N . GLY A 1 187 ? 11.346 -4.763 -23.088 1.00 93.06 187 GLY A N 1
ATOM 1494 C CA . GLY A 1 187 ? 10.059 -4.109 -22.921 1.00 93.06 187 GLY A CA 1
ATOM 1495 C C . GLY A 1 187 ? 9.867 -2.967 -23.916 1.00 93.06 187 GLY A C 1
ATOM 1496 O O . GLY A 1 187 ? 10.837 -2.294 -24.271 1.00 93.06 187 GLY A O 1
ATOM 1497 N N . PRO A 1 188 ? 8.631 -2.704 -24.369 1.00 90.94 188 PRO A N 1
ATOM 1498 C CA . PRO A 1 188 ? 8.369 -1.557 -25.223 1.00 90.94 188 PRO A CA 1
ATOM 1499 C C . PRO A 1 188 ? 8.549 -0.250 -24.425 1.00 90.94 188 PRO A C 1
ATOM 1501 O O . PRO A 1 188 ? 7.916 -0.097 -23.377 1.00 90.94 188 PRO A O 1
ATOM 1504 N N . PRO A 1 189 ? 9.334 0.730 -24.919 1.00 90.94 189 PRO A N 1
ATOM 1505 C CA . PRO A 1 189 ? 9.492 2.032 -24.261 1.00 90.94 189 PRO A CA 1
ATOM 1506 C C . PRO A 1 189 ? 8.170 2.765 -24.013 1.00 90.94 189 PRO A C 1
ATOM 1508 O O . PRO A 1 189 ? 8.046 3.503 -23.044 1.00 90.94 189 PRO A O 1
ATOM 1511 N N . THR A 1 190 ? 7.170 2.538 -24.870 1.00 87.69 190 THR A N 1
ATOM 1512 C CA . THR A 1 190 ? 5.834 3.135 -24.748 1.00 87.69 190 THR A CA 1
ATOM 1513 C C . THR A 1 190 ? 5.048 2.613 -23.549 1.00 87.69 190 THR A C 1
ATOM 1515 O O . THR A 1 190 ? 4.164 3.315 -23.090 1.00 87.69 190 THR A O 1
ATOM 1518 N N . ALA A 1 191 ? 5.371 1.429 -23.011 1.00 88.00 191 ALA A N 1
ATOM 1519 C CA . ALA A 1 191 ? 4.702 0.897 -21.819 1.00 88.00 191 ALA A CA 1
ATOM 1520 C C . ALA A 1 191 ? 5.261 1.464 -20.503 1.00 88.00 191 ALA A C 1
ATOM 1522 O O . ALA A 1 191 ? 4.746 1.141 -19.435 1.00 88.00 191 ALA A O 1
ATOM 1523 N N . GLN A 1 192 ? 6.318 2.281 -20.553 1.00 91.75 192 GLN A N 1
ATOM 1524 C CA . GLN A 1 192 ? 6.873 2.899 -19.355 1.00 91.75 192 GLN A CA 1
ATOM 1525 C C . GLN A 1 192 ? 5.987 4.045 -18.877 1.00 91.75 192 GLN A C 1
ATOM 1527 O O . GLN A 1 192 ? 5.692 4.981 -19.619 1.00 91.75 192 GLN A O 1
ATOM 1532 N N . VAL A 1 193 ? 5.608 3.999 -17.603 1.00 86.00 193 VAL A N 1
ATOM 1533 C CA . VAL A 1 193 ? 4.819 5.057 -16.976 1.00 86.00 193 VAL A CA 1
ATOM 1534 C C . VAL A 1 193 ? 5.757 6.129 -16.424 1.00 86.00 193 VAL A C 1
ATOM 1536 O O . VAL A 1 193 ? 6.675 5.823 -15.669 1.00 86.00 193 VAL A O 1
ATOM 1539 N N . GLY A 1 194 ? 5.516 7.394 -16.772 1.00 78.44 194 GLY A N 1
ATOM 1540 C CA . GLY A 1 194 ? 6.223 8.551 -16.206 1.00 78.44 194 GLY A CA 1
ATOM 1541 C C . GLY A 1 194 ? 5.324 9.431 -15.331 1.00 78.44 194 GLY A C 1
ATOM 1542 O O . GLY A 1 194 ? 4.112 9.491 -15.541 1.00 78.44 194 GLY A O 1
ATOM 1543 N N . GLY A 1 195 ? 5.914 10.161 -14.385 1.00 65.12 195 GLY A N 1
ATOM 1544 C CA . GLY A 1 195 ? 5.217 10.996 -13.402 1.00 65.12 195 GLY A CA 1
ATOM 1545 C C . GLY A 1 195 ? 4.437 12.172 -13.999 1.00 65.12 195 GLY A C 1
ATOM 1546 O O . GLY A 1 195 ? 3.440 12.594 -13.413 1.00 65.12 195 GLY A O 1
ATOM 1547 N N . ASP A 1 196 ? 4.810 12.637 -15.197 1.00 60.75 196 ASP A N 1
ATOM 1548 C CA . ASP A 1 196 ? 4.044 13.632 -15.964 1.00 60.75 196 ASP A CA 1
ATOM 1549 C C . ASP A 1 196 ? 2.691 13.056 -16.395 1.00 60.75 196 ASP A C 1
ATOM 1551 O O . ASP A 1 196 ? 1.654 13.704 -16.245 1.00 60.75 196 ASP A O 1
ATOM 1555 N N . THR A 1 197 ? 2.698 11.796 -16.840 1.00 56.69 197 THR A N 1
ATOM 1556 C CA . THR A 1 197 ? 1.496 11.026 -17.200 1.00 56.69 197 THR A CA 1
ATOM 1557 C C . THR A 1 197 ? 0.575 10.864 -16.004 1.00 56.69 197 THR A C 1
ATOM 1559 O O . THR A 1 197 ? -0.640 10.877 -16.167 1.00 56.69 197 THR A O 1
ATOM 1562 N N . LEU A 1 198 ? 1.155 10.721 -14.808 1.00 56.72 198 LEU A N 1
ATOM 1563 C CA . LEU A 1 198 ? 0.441 10.520 -13.552 1.00 56.72 198 LEU A CA 1
ATOM 1564 C C . LEU A 1 198 ? 0.015 11.822 -12.855 1.00 56.72 198 LEU A C 1
ATOM 1566 O O . LEU A 1 198 ? -0.691 11.763 -11.852 1.00 56.72 198 LEU A O 1
ATOM 1570 N N . HIS A 1 199 ? 0.412 12.990 -13.372 1.00 54.41 199 HIS A N 1
ATOM 1571 C CA . HIS A 1 199 ? 0.286 14.280 -12.678 1.00 54.41 199 HIS A CA 1
ATOM 1572 C C . HIS A 1 199 ? 0.901 14.277 -11.262 1.00 54.41 199 HIS A C 1
ATOM 1574 O O . HIS A 1 199 ? 0.465 15.027 -10.389 1.00 54.41 199 HIS A O 1
ATOM 1580 N N . LEU A 1 200 ? 1.909 13.429 -11.031 1.00 50.94 200 LEU A N 1
ATOM 1581 C CA . LEU A 1 200 ? 2.639 13.329 -9.763 1.00 50.94 200 LEU A CA 1
ATOM 1582 C C . LEU A 1 200 ? 3.880 14.234 -9.735 1.00 50.94 200 LEU A C 1
ATOM 1584 O O . LEU A 1 200 ? 4.334 14.602 -8.656 1.00 50.94 200 LEU A O 1
ATOM 1588 N N . ASN A 1 201 ? 4.352 14.682 -10.905 1.00 43.84 201 ASN A N 1
ATOM 1589 C CA . ASN A 1 201 ? 5.478 15.609 -11.069 1.00 43.84 201 ASN A CA 1
ATOM 1590 C C . ASN A 1 201 ? 5.098 17.077 -10.781 1.00 43.84 201 ASN A C 1
ATOM 1592 O O . ASN A 1 201 ? 5.407 17.987 -11.550 1.00 43.84 201 ASN A O 1
ATOM 1596 N N . PHE A 1 202 ? 4.403 17.324 -9.674 1.00 36.88 202 PHE A N 1
ATOM 1597 C CA . PHE A 1 202 ? 4.214 18.667 -9.139 1.00 36.88 202 PHE A CA 1
ATOM 1598 C C . PHE A 1 202 ? 4.481 18.639 -7.638 1.00 36.88 202 PHE A C 1
ATOM 1600 O O . PHE A 1 202 ? 4.034 17.695 -6.979 1.00 36.88 202 PHE A O 1
ATOM 1607 N N . PRO A 1 203 ? 5.128 19.678 -7.073 1.00 37.66 203 PRO A N 1
ATOM 1608 C CA . PRO A 1 203 ? 5.267 19.803 -5.634 1.00 37.66 203 PRO A CA 1
ATOM 1609 C C . PRO A 1 203 ? 3.868 19.800 -5.020 1.00 37.66 203 PRO A C 1
ATOM 1611 O O . PRO A 1 203 ? 3.122 20.779 -5.116 1.00 37.66 203 PRO A O 1
ATOM 1614 N N . THR A 1 204 ? 3.469 18.669 -4.438 1.00 42.00 204 THR A N 1
ATOM 1615 C CA . THR A 1 204 ? 2.152 18.570 -3.821 1.00 42.00 204 THR A CA 1
ATOM 1616 C C . THR A 1 204 ? 2.271 19.300 -2.494 1.00 42.00 204 THR A C 1
ATOM 1618 O O . THR A 1 204 ? 2.805 18.747 -1.540 1.00 42.00 204 THR A O 1
ATOM 1621 N N . ALA A 1 205 ? 1.830 20.559 -2.442 1.00 35.09 205 ALA A N 1
ATOM 1622 C CA . ALA A 1 205 ? 1.742 21.310 -1.197 1.00 35.09 205 ALA A CA 1
ATOM 1623 C C . ALA A 1 205 ? 0.681 20.651 -0.300 1.00 35.09 205 ALA A C 1
ATOM 1625 O O . ALA A 1 205 ? -0.513 20.936 -0.401 1.00 35.09 205 ALA A O 1
ATOM 1626 N N . GLY A 1 206 ? 1.113 19.718 0.543 1.00 40.78 206 GLY A N 1
ATOM 1627 C CA . GLY A 1 206 ? 0.329 19.238 1.670 1.00 40.78 206 GLY A CA 1
ATOM 1628 C C . GLY A 1 206 ? 0.428 20.218 2.838 1.00 40.78 206 GLY A C 1
ATOM 1629 O O . GLY A 1 206 ? 1.300 21.086 2.871 1.00 40.78 206 GLY A O 1
ATOM 1630 N N . MET A 1 207 ? -0.426 20.047 3.851 1.00 31.75 207 MET A N 1
ATOM 1631 C CA . MET A 1 207 ? -0.327 20.816 5.104 1.00 31.75 207 MET A CA 1
ATOM 1632 C C . MET A 1 207 ? 1.028 20.641 5.824 1.00 31.75 207 MET A C 1
ATOM 1634 O O . MET A 1 207 ? 1.361 21.460 6.676 1.00 31.75 207 MET A O 1
ATOM 1638 N N . SER A 1 208 ? 1.809 19.619 5.454 1.00 30.73 208 SER A N 1
ATOM 1639 C CA . SER A 1 208 ? 3.099 19.257 6.057 1.00 30.73 208 SER A CA 1
ATOM 1640 C C . SER A 1 208 ? 4.314 19.419 5.124 1.00 30.73 208 SER A C 1
ATOM 1642 O O . SER A 1 208 ? 5.406 19.006 5.502 1.00 30.73 208 SER A O 1
ATOM 1644 N N . GLY A 1 209 ? 4.166 20.031 3.939 1.00 36.16 209 GLY A N 1
ATOM 1645 C CA . GLY A 1 209 ? 5.293 20.328 3.041 1.00 36.16 209 GLY A CA 1
ATOM 1646 C C . GLY A 1 209 ? 5.082 19.933 1.578 1.00 36.16 209 GLY A C 1
ATOM 1647 O O . GLY A 1 209 ? 3.999 19.501 1.183 1.00 36.16 209 GLY A O 1
ATOM 1648 N N . ILE A 1 210 ? 6.136 20.141 0.783 1.00 38.56 210 ILE A N 1
ATOM 1649 C CA . ILE A 1 210 ? 6.283 19.659 -0.594 1.00 38.56 210 ILE A CA 1
ATOM 1650 C C . ILE A 1 210 ? 6.865 18.246 -0.513 1.00 38.56 210 ILE A C 1
ATOM 1652 O O . ILE A 1 210 ? 7.908 18.068 0.106 1.00 38.56 210 ILE A O 1
ATOM 1656 N N . TYR A 1 211 ? 6.204 17.269 -1.128 1.00 48.00 211 TYR A N 1
ATOM 1657 C CA . TYR A 1 211 ? 6.745 15.921 -1.311 1.00 48.00 211 TYR A CA 1
ATOM 1658 C C . TYR A 1 211 ? 6.885 15.659 -2.808 1.00 48.00 211 TYR A C 1
ATOM 1660 O O . TYR A 1 211 ? 5.909 15.853 -3.545 1.00 48.00 211 TYR A O 1
ATOM 1668 N N . ASP A 1 212 ? 8.074 15.241 -3.239 1.00 51.34 212 ASP A N 1
ATOM 1669 C CA . ASP A 1 212 ? 8.300 14.755 -4.596 1.00 51.34 212 ASP A CA 1
ATOM 1670 C C . ASP A 1 212 ? 7.809 13.305 -4.659 1.00 51.34 212 ASP A C 1
ATOM 1672 O O . ASP A 1 212 ? 8.184 12.471 -3.847 1.00 51.34 212 ASP A O 1
ATOM 1676 N N . MET A 1 213 ? 6.888 13.014 -5.578 1.00 63.03 213 MET A N 1
ATOM 1677 C CA . MET A 1 213 ? 6.478 11.647 -5.900 1.00 63.03 213 MET A CA 1
ATOM 1678 C C . MET A 1 213 ? 6.836 11.409 -7.346 1.00 63.03 213 MET A C 1
ATOM 1680 O O . MET A 1 213 ? 6.118 11.831 -8.255 1.00 63.03 213 MET A O 1
ATOM 1684 N N . MET A 1 214 ? 7.974 10.766 -7.554 1.00 66.38 214 MET A N 1
ATOM 1685 C CA . MET A 1 214 ? 8.523 10.597 -8.884 1.00 66.38 214 MET A CA 1
ATOM 1686 C C . MET A 1 214 ? 8.282 9.179 -9.375 1.00 66.38 214 MET A C 1
ATOM 1688 O O . MET A 1 214 ? 8.828 8.209 -8.865 1.00 66.38 214 MET A O 1
ATOM 1692 N N . VAL A 1 215 ? 7.478 9.059 -10.429 1.00 78.62 215 VAL A N 1
ATOM 1693 C CA . VAL A 1 215 ? 7.415 7.822 -11.210 1.00 78.62 215 VAL A CA 1
ATOM 1694 C C . VAL A 1 215 ? 8.291 8.024 -12.436 1.00 78.62 215 VAL A C 1
ATOM 1696 O O . VAL A 1 215 ? 8.014 8.877 -13.278 1.00 78.62 215 VAL A O 1
ATOM 1699 N N . LEU A 1 216 ? 9.389 7.283 -12.520 1.00 82.81 216 LEU A N 1
ATOM 1700 C CA . LEU A 1 216 ? 10.377 7.446 -13.580 1.00 82.81 216 LEU A CA 1
ATOM 1701 C C . LEU A 1 216 ? 10.261 6.293 -14.584 1.00 82.81 216 LEU A C 1
ATOM 1703 O O . LEU A 1 216 ? 10.177 5.133 -14.167 1.00 82.81 216 LEU A O 1
ATOM 1707 N N . PRO A 1 217 ? 10.272 6.580 -15.899 1.00 91.06 217 PRO A N 1
ATOM 1708 C CA . PRO A 1 217 ? 10.333 5.531 -16.905 1.00 91.06 217 PRO A CA 1
ATOM 1709 C C . PRO A 1 217 ? 11.686 4.808 -16.840 1.00 91.06 217 PRO A C 1
ATOM 1711 O O . PRO A 1 217 ? 12.725 5.441 -16.641 1.00 91.06 217 PRO A O 1
ATOM 1714 N N . VAL A 1 218 ? 11.678 3.492 -17.057 1.00 95.56 218 VAL A N 1
ATOM 1715 C CA . VAL A 1 218 ? 12.881 2.653 -17.116 1.00 95.56 218 VAL A CA 1
ATOM 1716 C C . VAL A 1 218 ? 13.142 2.250 -18.565 1.00 95.56 218 VAL A C 1
ATOM 1718 O O . VAL A 1 218 ? 12.441 1.415 -19.135 1.00 95.56 218 VAL A O 1
ATOM 1721 N N . LEU A 1 219 ? 14.149 2.870 -19.174 1.00 94.88 219 LEU A N 1
ATOM 1722 C CA . LEU A 1 219 ? 14.463 2.738 -20.602 1.00 94.88 219 LEU A CA 1
ATOM 1723 C C . LEU A 1 219 ? 15.796 2.034 -20.858 1.00 94.88 219 LEU A C 1
ATOM 1725 O O . LEU A 1 219 ? 16.015 1.483 -21.934 1.00 94.88 219 LEU A O 1
ATOM 1729 N N . ASP A 1 220 ? 16.684 2.078 -19.876 1.00 95.25 220 ASP A N 1
ATOM 1730 C CA . ASP A 1 220 ? 18.054 1.602 -19.955 1.00 95.25 220 ASP A CA 1
ATOM 1731 C C . ASP A 1 220 ? 18.575 1.272 -18.552 1.00 95.25 220 ASP A C 1
ATOM 1733 O O . ASP A 1 220 ? 17.885 1.431 -17.536 1.00 95.25 220 ASP A O 1
ATOM 1737 N N . ARG A 1 221 ? 19.824 0.810 -18.475 1.00 96.94 221 ARG A N 1
ATOM 1738 C CA . ARG A 1 221 ? 20.455 0.488 -17.195 1.00 96.94 221 ARG A CA 1
ATOM 1739 C C . ARG A 1 221 ? 20.510 1.697 -16.274 1.00 96.94 221 ARG A C 1
ATOM 1741 O O . ARG A 1 221 ? 20.260 1.558 -15.083 1.00 96.94 221 ARG A O 1
ATOM 1748 N N . GLN A 1 222 ? 20.842 2.874 -16.795 1.00 94.31 222 GLN A N 1
ATOM 1749 C CA . GLN A 1 222 ? 21.012 4.067 -15.970 1.00 94.31 222 GLN A CA 1
ATOM 1750 C C . GLN A 1 222 ? 19.706 4.451 -15.263 1.00 94.31 222 GLN A C 1
ATOM 1752 O O . GLN A 1 222 ? 19.703 4.699 -14.058 1.00 94.31 222 GLN A O 1
ATOM 1757 N N . THR A 1 223 ? 18.600 4.466 -16.001 1.00 93.81 223 THR A N 1
ATOM 1758 C CA . THR A 1 223 ? 17.262 4.757 -15.476 1.00 93.81 223 THR A CA 1
ATOM 1759 C C . THR A 1 223 ? 16.759 3.660 -14.538 1.00 93.81 223 THR A C 1
ATOM 1761 O O . THR A 1 223 ? 16.197 3.990 -13.496 1.00 93.81 223 THR A O 1
ATOM 1764 N N . ALA A 1 224 ? 17.036 2.381 -14.821 1.00 96.62 224 ALA A N 1
ATOM 1765 C CA . ALA A 1 224 ? 16.713 1.276 -13.911 1.00 96.62 224 ALA A CA 1
ATOM 1766 C C . ALA A 1 224 ? 17.419 1.417 -12.556 1.00 96.62 224 ALA A C 1
ATOM 1768 O O . ALA A 1 224 ? 16.793 1.290 -11.507 1.00 96.62 224 ALA A O 1
ATOM 1769 N N . LEU A 1 225 ? 18.722 1.709 -12.575 1.00 93.94 225 LEU A N 1
ATOM 1770 C CA . LEU A 1 225 ? 19.511 1.879 -11.357 1.00 93.94 225 LEU A CA 1
ATOM 1771 C C . LEU A 1 225 ? 19.038 3.084 -10.541 1.00 93.94 225 LEU A C 1
ATOM 1773 O O . LEU A 1 225 ? 18.893 2.960 -9.332 1.00 93.94 225 LEU A O 1
ATOM 1777 N N . ARG A 1 226 ? 18.714 4.202 -11.201 1.00 88.31 226 ARG A N 1
ATOM 1778 C CA . ARG A 1 226 ? 18.140 5.379 -10.536 1.00 88.31 226 ARG A CA 1
ATOM 1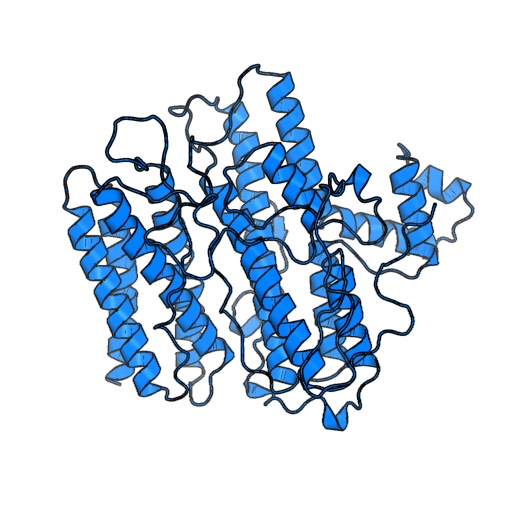779 C C . ARG A 1 226 ? 16.820 5.060 -9.833 1.00 88.31 226 ARG A C 1
ATOM 1781 O O . ARG A 1 226 ? 16.620 5.494 -8.711 1.00 88.31 226 ARG A O 1
ATOM 1788 N N . VAL A 1 227 ? 15.933 4.310 -10.489 1.00 91.00 227 VAL A N 1
ATOM 1789 C CA . VAL A 1 227 ? 14.654 3.891 -9.898 1.00 91.00 227 VAL A CA 1
ATOM 1790 C C . VAL A 1 227 ? 14.863 3.019 -8.662 1.00 91.00 227 VAL A C 1
ATOM 1792 O O . VAL A 1 227 ? 14.170 3.191 -7.667 1.00 91.00 227 VAL A O 1
ATOM 1795 N N . ILE A 1 228 ? 15.815 2.088 -8.719 1.00 93.62 228 ILE A N 1
ATOM 1796 C CA . ILE A 1 228 ? 16.136 1.227 -7.578 1.00 93.62 228 ILE A CA 1
ATOM 1797 C C . ILE A 1 228 ? 16.701 2.049 -6.415 1.00 93.62 228 ILE A C 1
ATOM 1799 O O . ILE A 1 228 ? 16.328 1.807 -5.270 1.00 93.62 228 ILE A O 1
ATOM 1803 N N . ASP A 1 229 ? 17.582 3.005 -6.710 1.00 87.69 229 ASP A N 1
ATOM 1804 C CA . ASP A 1 229 ? 18.171 3.874 -5.694 1.00 87.69 229 ASP A CA 1
ATOM 1805 C C . ASP A 1 229 ? 17.082 4.732 -5.012 1.00 87.69 229 ASP A C 1
ATOM 1807 O O . ASP A 1 229 ? 17.060 4.779 -3.787 1.00 87.69 229 ASP A O 1
ATOM 1811 N N . GLU A 1 230 ? 16.120 5.284 -5.766 1.00 86.69 230 GLU A N 1
ATOM 1812 C CA . GLU A 1 230 ? 14.973 6.047 -5.230 1.00 86.69 230 GLU A CA 1
ATOM 1813 C C . GLU A 1 230 ? 14.125 5.221 -4.246 1.00 86.69 230 GLU A C 1
ATOM 1815 O O . GLU A 1 230 ? 13.871 5.661 -3.128 1.00 86.69 230 GLU A O 1
ATOM 1820 N N . ILE A 1 231 ? 13.739 3.993 -4.622 1.00 90.38 231 ILE A N 1
ATOM 1821 C CA . ILE A 1 231 ? 12.919 3.118 -3.761 1.00 90.38 231 ILE A CA 1
ATOM 1822 C C . ILE A 1 231 ? 13.629 2.838 -2.429 1.00 90.38 231 ILE A C 1
ATOM 1824 O O . ILE A 1 231 ? 13.024 2.883 -1.356 1.00 90.38 231 ILE A O 1
ATOM 1828 N N . VAL A 1 232 ? 14.931 2.541 -2.486 1.00 89.19 232 VAL A N 1
ATOM 1829 C CA . VAL A 1 232 ? 15.725 2.263 -1.282 1.00 89.19 232 VAL A CA 1
ATOM 1830 C C . VAL A 1 232 ? 15.901 3.530 -0.442 1.00 89.19 232 VAL A C 1
ATOM 1832 O O . VAL A 1 232 ? 15.813 3.459 0.785 1.00 89.19 232 VAL A O 1
ATOM 1835 N N . GLU A 1 233 ? 16.117 4.676 -1.089 1.00 84.69 233 GLU A N 1
ATOM 1836 C CA . GLU A 1 233 ? 16.278 5.982 -0.451 1.00 84.69 233 GLU A CA 1
ATOM 1837 C C . GLU A 1 233 ? 15.035 6.429 0.317 1.00 84.69 233 GLU A C 1
ATOM 1839 O O . GLU A 1 233 ? 15.152 6.816 1.482 1.00 84.69 233 GLU A O 1
ATOM 1844 N N . GLU A 1 234 ? 13.852 6.333 -0.285 1.00 83.50 234 GLU A N 1
ATOM 1845 C CA . GLU A 1 234 ? 12.596 6.693 0.373 1.00 83.50 234 GLU A CA 1
ATOM 1846 C C . GLU A 1 234 ? 12.262 5.736 1.538 1.00 83.50 234 GLU A C 1
ATOM 1848 O O . GLU A 1 234 ? 11.864 6.186 2.618 1.00 83.50 234 GLU A O 1
ATOM 1853 N N . GLY A 1 235 ? 12.490 4.427 1.369 1.00 82.44 235 GLY A N 1
ATOM 1854 C CA . GLY A 1 235 ? 12.217 3.415 2.397 1.00 82.44 235 GLY A CA 1
ATOM 1855 C C . GLY A 1 235 ? 13.202 3.432 3.574 1.00 82.44 235 GLY A C 1
ATOM 1856 O O . 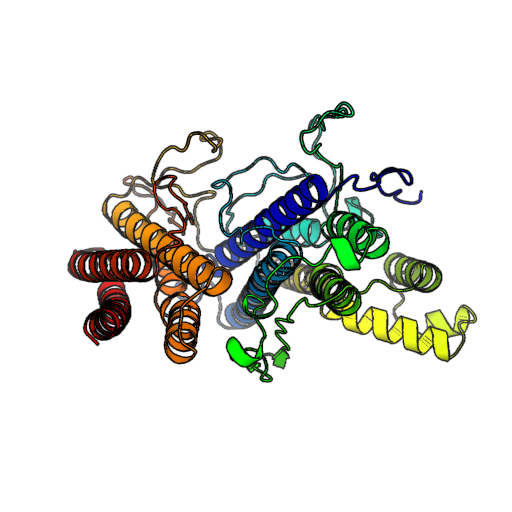GLY A 1 235 ? 12.860 3.780 4.712 1.00 82.44 235 GLY A O 1
ATOM 1857 N N . GLU A 1 236 ? 14.455 3.060 3.302 1.00 80.56 236 GLU A N 1
ATOM 1858 C CA . GLU A 1 236 ? 15.505 2.831 4.308 1.00 80.56 236 GLU A CA 1
ATOM 1859 C C . GLU A 1 236 ? 16.461 4.032 4.467 1.00 80.56 236 GLU A C 1
ATOM 1861 O O . GLU A 1 236 ? 17.262 4.085 5.407 1.00 80.56 236 GLU A O 1
ATOM 1866 N N . GLY A 1 237 ? 16.407 5.007 3.558 1.00 72.00 237 GLY A N 1
ATOM 1867 C CA . GLY A 1 237 ? 17.430 6.039 3.422 1.00 72.00 237 GLY A CA 1
ATOM 1868 C C . GLY A 1 237 ? 18.560 5.638 2.465 1.00 72.00 237 GLY A C 1
ATOM 1869 O O . GLY A 1 237 ? 18.634 4.539 1.925 1.00 72.00 237 GLY A O 1
ATOM 1870 N N . THR A 1 238 ? 19.481 6.565 2.247 1.00 61.41 238 THR A N 1
ATOM 1871 C CA . THR A 1 238 ? 20.476 6.533 1.159 1.00 61.41 238 THR A CA 1
ATOM 1872 C C . THR A 1 238 ? 21.554 5.456 1.210 1.00 61.41 238 THR A C 1
ATOM 1874 O O . THR A 1 238 ? 22.162 5.204 2.256 1.00 61.41 238 THR A O 1
ATOM 1877 N N . HIS A 1 239 ? 21.896 4.946 0.019 1.00 55.75 239 HIS A N 1
ATOM 1878 C CA . HIS A 1 239 ? 23.022 4.050 -0.246 1.00 55.75 239 HIS A CA 1
ATOM 1879 C C . HIS A 1 239 ? 24.308 4.837 -0.552 1.00 55.75 239 HIS A C 1
ATOM 1881 O O . HIS A 1 239 ? 24.673 5.063 -1.702 1.00 55.75 239 HIS A O 1
ATOM 1887 N N . TYR A 1 240 ? 25.034 5.248 0.485 1.00 59.31 240 TYR A N 1
ATOM 1888 C CA . TYR A 1 240 ? 26.340 5.891 0.301 1.00 59.31 240 TYR A CA 1
ATOM 1889 C C . TYR A 1 240 ? 27.497 4.882 0.251 1.00 59.31 240 TYR A C 1
ATOM 1891 O O . TYR A 1 240 ? 27.320 3.731 0.661 1.00 59.31 240 TYR A O 1
ATOM 1899 N N . PRO A 1 241 ? 28.697 5.292 -0.212 1.00 56.44 241 PRO A N 1
ATOM 1900 C CA . PRO A 1 241 ? 29.918 4.500 -0.094 1.00 56.44 241 PRO A CA 1
ATOM 1901 C C . PRO A 1 241 ? 30.118 3.917 1.317 1.00 56.44 241 PRO A C 1
ATOM 1903 O O . PRO A 1 241 ? 29.741 4.519 2.324 1.00 56.44 241 PRO A O 1
ATOM 1906 N N . HIS A 1 242 ? 30.703 2.719 1.407 1.00 57.38 242 HIS A N 1
ATOM 1907 C CA . HIS A 1 242 ? 30.837 1.966 2.666 1.00 57.38 242 HIS A CA 1
ATOM 1908 C C . HIS A 1 242 ? 31.520 2.768 3.795 1.00 57.38 242 HIS A C 1
ATOM 1910 O O . HIS A 1 242 ? 31.222 2.584 4.974 1.00 57.38 242 HIS A O 1
ATOM 1916 N N . ASP A 1 243 ? 32.458 3.649 3.462 1.00 61.72 243 ASP A N 1
ATOM 1917 C CA . ASP A 1 243 ? 33.128 4.547 4.404 1.00 61.72 243 ASP A CA 1
ATOM 1918 C C . ASP A 1 243 ? 32.180 5.591 5.011 1.00 61.72 243 ASP A C 1
ATOM 1920 O O . ASP A 1 243 ? 32.235 5.823 6.220 1.00 61.72 243 ASP A O 1
ATOM 1924 N N . VAL A 1 244 ? 31.249 6.138 4.228 1.00 65.06 244 VAL A N 1
ATOM 1925 C CA . VAL A 1 244 ? 30.173 7.016 4.716 1.00 65.06 244 VAL A CA 1
ATOM 1926 C C . VAL A 1 244 ? 29.183 6.233 5.586 1.00 65.06 244 VAL A C 1
ATOM 1928 O O . VAL A 1 244 ? 28.822 6.689 6.673 1.00 65.06 244 VAL A O 1
ATOM 1931 N N . GLN A 1 245 ? 28.794 5.022 5.166 1.00 62.81 245 GLN A N 1
ATOM 1932 C CA . GLN A 1 245 ? 27.887 4.160 5.939 1.00 62.81 245 GLN A CA 1
ATOM 1933 C C . GLN A 1 245 ? 28.457 3.812 7.319 1.00 62.81 245 GLN A C 1
ATOM 1935 O O . GLN A 1 245 ? 27.734 3.854 8.314 1.00 62.81 245 GLN A O 1
ATOM 1940 N N . GLU A 1 246 ? 29.752 3.500 7.415 1.00 67.00 246 GLU A N 1
ATOM 1941 C CA . GLU A 1 246 ? 30.392 3.189 8.699 1.00 67.00 246 GLU A CA 1
ATOM 1942 C C . GLU A 1 246 ? 30.443 4.418 9.622 1.00 67.00 246 GLU A C 1
ATOM 1944 O O . GLU A 1 246 ? 30.267 4.293 10.839 1.00 67.00 246 GLU A O 1
ATOM 1949 N N . ILE A 1 247 ? 30.619 5.621 9.061 1.00 72.31 247 ILE A N 1
ATOM 1950 C CA . ILE A 1 247 ? 30.548 6.875 9.822 1.00 72.31 247 ILE A CA 1
ATOM 1951 C C . ILE A 1 247 ? 29.135 7.082 10.375 1.00 72.31 247 ILE A C 1
ATOM 1953 O O . ILE A 1 247 ? 28.987 7.313 11.576 1.00 72.31 247 ILE A O 1
ATOM 1957 N N . VAL A 1 248 ? 28.105 6.945 9.539 1.00 68.94 248 VAL A N 1
ATOM 1958 C CA . VAL A 1 248 ? 26.700 7.116 9.944 1.00 68.94 248 VAL A CA 1
ATOM 1959 C C . VAL A 1 248 ? 26.277 6.056 10.958 1.00 68.94 248 VAL A C 1
ATOM 1961 O O . VAL A 1 248 ? 25.731 6.393 12.006 1.00 68.94 248 VAL A O 1
ATOM 1964 N N . ARG A 1 249 ? 26.659 4.791 10.751 1.00 68.31 249 ARG A N 1
ATOM 1965 C CA . ARG A 1 249 ? 26.477 3.701 11.723 1.00 68.31 249 ARG A CA 1
ATOM 1966 C C . ARG A 1 249 ? 27.060 4.055 13.090 1.00 68.31 249 ARG A C 1
ATOM 1968 O O . ARG A 1 249 ? 26.482 3.735 14.131 1.00 68.31 249 ARG A O 1
ATOM 1975 N N . GLN A 1 250 ? 28.234 4.677 13.103 1.00 73.00 250 GLN A N 1
ATOM 1976 C CA . GLN A 1 250 ? 28.8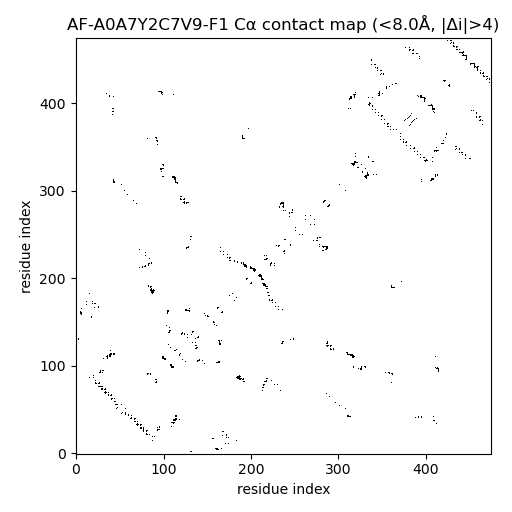92 5.070 14.337 1.00 73.00 250 GLN A CA 1
ATOM 1977 C C . GLN A 1 250 ? 28.219 6.300 14.981 1.00 73.00 250 GLN A C 1
ATOM 1979 O O . GLN A 1 250 ? 28.158 6.357 16.209 1.00 73.00 250 GLN A O 1
ATOM 1984 N N . ILE A 1 251 ? 27.661 7.228 14.192 1.00 73.38 251 ILE A N 1
ATOM 1985 C CA . ILE A 1 251 ? 26.813 8.332 14.683 1.00 73.38 251 ILE A CA 1
ATOM 1986 C C . ILE A 1 251 ? 25.547 7.778 15.342 1.00 73.38 251 ILE A C 1
ATOM 1988 O O . ILE A 1 251 ? 25.286 8.117 16.493 1.00 73.38 251 ILE A O 1
ATOM 1992 N N . ASP A 1 252 ? 24.815 6.884 14.675 1.00 66.38 252 ASP A N 1
ATOM 1993 C CA . ASP A 1 252 ? 23.603 6.251 15.217 1.00 66.38 252 ASP A CA 1
ATOM 1994 C C . ASP A 1 252 ? 23.875 5.531 16.538 1.00 66.38 252 ASP A C 1
ATOM 1996 O O . ASP A 1 252 ? 23.108 5.618 17.498 1.00 66.38 252 ASP A O 1
ATOM 2000 N N . LYS A 1 253 ? 25.006 4.825 16.599 1.00 69.94 253 LYS A N 1
ATOM 2001 C CA . LYS A 1 253 ? 25.438 4.100 17.792 1.00 69.94 253 LYS A CA 1
ATOM 2002 C C . LYS A 1 253 ? 25.797 5.034 18.946 1.00 69.94 253 LYS A C 1
ATOM 2004 O O . LYS A 1 253 ? 25.467 4.736 20.093 1.00 69.94 253 LYS A O 1
ATOM 2009 N N . ASP A 1 254 ? 26.523 6.111 18.661 1.00 75.12 254 ASP A N 1
ATOM 2010 C CA . ASP A 1 254 ? 27.026 7.026 19.686 1.00 75.12 254 ASP A CA 1
ATOM 2011 C C . ASP A 1 254 ? 25.980 8.079 20.093 1.00 75.12 254 ASP A C 1
ATOM 2013 O O . ASP A 1 254 ? 26.126 8.697 21.150 1.00 75.12 254 ASP A O 1
ATOM 2017 N N . ALA A 1 255 ? 24.946 8.277 19.265 1.00 69.81 255 ALA A N 1
ATOM 2018 C CA . ALA A 1 255 ? 23.882 9.269 19.407 1.00 69.81 255 ALA A CA 1
ATOM 2019 C C . ALA A 1 255 ? 24.402 10.645 19.889 1.00 69.81 255 ALA A C 1
ATOM 2021 O O . ALA A 1 255 ? 23.970 11.151 20.937 1.00 69.81 255 ALA A O 1
ATOM 2022 N N . PRO A 1 256 ? 25.387 11.251 19.192 1.00 76.81 256 PRO A N 1
ATOM 2023 C CA . PRO A 1 256 ? 26.009 12.486 19.642 1.00 76.81 256 PRO A CA 1
ATOM 2024 C C . PRO A 1 256 ? 25.010 13.647 19.600 1.00 76.81 256 PRO A C 1
ATOM 2026 O O . PRO A 1 256 ? 24.264 13.816 18.644 1.00 76.81 256 PRO A O 1
ATOM 2029 N N . LYS A 1 257 ? 25.042 14.508 20.624 1.00 73.00 257 LYS A N 1
ATOM 2030 C CA . LYS A 1 257 ? 24.186 15.709 20.686 1.00 73.00 257 LYS A CA 1
ATOM 2031 C C . LYS A 1 257 ? 24.530 16.779 19.643 1.00 73.00 257 LYS A C 1
ATOM 2033 O O . LYS A 1 257 ? 23.724 17.665 19.406 1.00 73.00 257 LYS A O 1
ATOM 2038 N N . ASP A 1 258 ? 25.747 16.737 19.112 1.00 78.69 258 ASP A N 1
ATOM 2039 C CA . ASP A 1 258 ? 26.298 17.712 18.174 1.00 78.69 258 ASP A CA 1
ATOM 2040 C C . ASP A 1 258 ? 27.108 16.937 17.129 1.00 78.69 258 ASP A C 1
ATOM 2042 O O . ASP A 1 258 ? 28.245 16.518 17.382 1.00 78.69 258 ASP A O 1
ATOM 2046 N N . ILE A 1 259 ? 26.456 16.658 15.998 1.00 73.75 259 ILE A N 1
ATOM 2047 C CA . ILE A 1 259 ? 26.997 15.840 14.907 1.00 73.75 259 ILE A CA 1
ATOM 2048 C C . ILE A 1 259 ? 28.173 16.556 14.238 1.00 73.75 259 ILE A C 1
ATOM 2050 O O . ILE A 1 259 ? 29.194 15.928 13.958 1.00 73.75 259 ILE A O 1
ATOM 2054 N N . GLU A 1 260 ? 28.092 17.876 14.072 1.00 74.06 260 GLU A N 1
ATOM 2055 C CA . GLU A 1 260 ? 29.153 18.675 13.462 1.00 74.06 260 GLU A CA 1
ATOM 2056 C C . GLU A 1 260 ? 30.444 18.595 14.282 1.00 74.06 260 GLU A C 1
ATOM 2058 O O . GLU A 1 260 ? 31.519 18.269 13.769 1.00 74.06 260 GLU A O 1
ATOM 2063 N N . LYS A 1 261 ? 30.344 18.802 15.597 1.00 80.62 261 LYS A N 1
ATOM 2064 C CA . LYS A 1 261 ? 31.482 18.653 16.506 1.00 80.62 261 LYS A CA 1
ATOM 2065 C C . LYS A 1 261 ? 31.996 17.217 16.559 1.00 80.62 261 LYS A C 1
ATOM 2067 O O . LYS A 1 261 ? 33.206 17.007 16.687 1.00 80.62 261 LYS A O 1
ATOM 2072 N N . TYR A 1 262 ? 31.098 16.235 16.493 1.00 81.19 262 TYR A N 1
ATOM 2073 C CA . TYR A 1 262 ? 31.455 14.819 16.467 1.00 81.19 262 TYR A CA 1
ATOM 2074 C C . TYR A 1 262 ? 32.304 14.481 15.232 1.00 81.19 262 TYR A C 1
ATOM 2076 O O . TYR A 1 262 ? 33.383 13.900 15.377 1.00 81.19 262 TYR A O 1
ATOM 2084 N N . LEU A 1 263 ? 31.875 14.923 14.047 1.00 75.94 263 LEU A N 1
ATOM 2085 C CA . LEU A 1 263 ? 32.569 14.702 12.778 1.00 75.94 263 LEU A CA 1
ATOM 2086 C C . LEU A 1 263 ? 33.898 15.461 12.703 1.00 75.94 263 LEU A C 1
ATOM 2088 O O . LEU A 1 263 ? 34.927 14.862 12.384 1.00 75.94 263 LEU A O 1
ATOM 2092 N N . LYS A 1 264 ? 33.933 16.734 13.122 1.00 77.12 264 LYS A N 1
ATOM 2093 C CA . LYS A 1 264 ? 35.177 17.527 13.186 1.00 77.12 264 LYS A CA 1
ATOM 2094 C C . LYS A 1 264 ? 36.236 16.893 14.090 1.00 77.12 264 LYS A C 1
ATOM 2096 O O . LYS A 1 264 ? 37.426 16.950 13.789 1.00 77.12 264 LYS A O 1
ATOM 2101 N N . LYS A 1 265 ? 35.826 16.241 15.186 1.00 80.00 265 LYS A N 1
ATOM 2102 C CA . LYS A 1 265 ? 36.741 15.524 16.092 1.00 80.00 265 LYS A CA 1
ATOM 2103 C C . LYS A 1 265 ? 37.315 14.240 15.472 1.00 80.00 265 LYS A C 1
ATOM 2105 O O . LYS A 1 265 ? 38.369 13.786 15.913 1.00 80.00 265 LYS A O 1
ATOM 2110 N N . LYS A 1 266 ? 36.640 13.654 14.479 1.00 73.69 266 LYS A N 1
ATOM 2111 C CA . LYS A 1 266 ? 37.024 12.393 13.823 1.00 73.69 266 LYS A CA 1
ATOM 2112 C C . LYS A 1 266 ? 37.880 12.570 12.556 1.00 73.69 266 LYS A C 1
ATOM 2114 O O . LYS A 1 266 ? 38.232 11.561 11.960 1.00 73.69 266 LYS A O 1
ATOM 2119 N N . LEU A 1 267 ? 38.288 13.801 12.212 1.00 60.34 267 LEU A N 1
ATOM 2120 C CA . LEU A 1 267 ? 39.106 14.140 11.027 1.00 60.34 267 LEU A CA 1
ATOM 2121 C C . LEU A 1 267 ? 38.470 13.670 9.708 1.00 60.34 267 LEU A C 1
ATOM 2123 O O . LEU A 1 267 ? 39.071 12.946 8.920 1.00 60.34 267 LEU A O 1
ATOM 2127 N N . VAL A 1 268 ? 37.237 14.110 9.484 1.00 65.81 268 VAL A N 1
ATOM 2128 C CA . VAL A 1 268 ? 36.469 13.886 8.255 1.00 65.81 268 VAL A CA 1
ATOM 2129 C C . VAL A 1 268 ? 36.680 15.116 7.354 1.00 65.81 268 VAL A C 1
ATOM 2131 O O . VAL A 1 268 ? 36.602 16.241 7.848 1.00 65.81 268 VAL A O 1
ATOM 2134 N N . SER A 1 269 ? 37.050 14.938 6.080 1.00 77.81 269 SER A N 1
ATOM 2135 C CA . SER A 1 269 ? 37.270 16.061 5.144 1.00 77.81 269 SER A CA 1
ATOM 2136 C C . SER A 1 269 ? 35.984 16.876 4.937 1.00 77.81 269 SER A C 1
ATOM 2138 O O . SER A 1 269 ? 34.897 16.359 5.170 1.00 77.81 269 SER A O 1
ATOM 2140 N N . GLU A 1 270 ? 36.070 18.132 4.477 1.00 75.94 270 GLU A N 1
ATOM 2141 C CA . GLU A 1 270 ? 34.866 18.950 4.209 1.00 75.94 270 GLU A CA 1
ATOM 2142 C C . GLU A 1 270 ? 33.931 18.309 3.169 1.00 75.94 270 GLU A C 1
ATOM 2144 O O . GLU A 1 270 ? 32.716 18.369 3.325 1.00 75.94 270 GLU A O 1
ATOM 2149 N N . ALA A 1 271 ? 34.486 17.638 2.153 1.00 74.19 271 ALA A N 1
ATOM 2150 C CA . ALA A 1 271 ? 33.702 16.892 1.167 1.00 74.19 271 ALA A CA 1
ATOM 2151 C C . ALA A 1 271 ? 32.953 15.711 1.809 1.00 74.19 271 ALA A C 1
ATOM 2153 O O . ALA A 1 271 ? 31.748 15.577 1.634 1.00 74.19 271 ALA A O 1
ATOM 2154 N N . LEU A 1 272 ? 33.645 14.916 2.632 1.00 71.56 272 LEU A N 1
ATOM 2155 C CA . LEU A 1 272 ? 33.043 13.779 3.328 1.00 71.56 272 LEU A CA 1
ATOM 2156 C C . LEU A 1 272 ? 32.053 14.234 4.416 1.00 71.56 272 LEU A C 1
ATOM 2158 O O . LEU A 1 272 ? 31.090 13.538 4.707 1.00 71.56 272 LEU A O 1
ATOM 2162 N N . PHE A 1 273 ? 32.254 15.417 5.004 1.00 75.62 273 PHE A N 1
ATOM 2163 C CA . PHE A 1 273 ? 31.284 16.038 5.905 1.00 75.62 273 PHE A CA 1
ATOM 2164 C C . PHE A 1 273 ? 29.988 16.389 5.172 1.00 75.62 273 PHE A C 1
ATOM 2166 O O . PHE A 1 273 ? 28.925 16.009 5.648 1.00 75.62 273 PHE A O 1
ATOM 2173 N N . ALA A 1 274 ? 30.077 17.054 4.016 1.00 74.88 274 ALA A N 1
ATOM 2174 C CA . ALA A 1 274 ? 28.906 17.384 3.205 1.00 74.88 274 ALA A CA 1
ATOM 2175 C C . ALA A 1 274 ? 28.168 16.121 2.727 1.00 74.88 274 ALA A C 1
ATOM 2177 O O . ALA A 1 274 ? 26.941 16.086 2.739 1.00 74.88 274 ALA A O 1
ATOM 2178 N N . GLU A 1 275 ? 28.905 15.064 2.370 1.00 71.69 275 GLU A N 1
ATOM 2179 C CA . GLU A 1 275 ? 28.325 13.756 2.046 1.00 71.69 275 GLU A CA 1
ATOM 2180 C C . GLU A 1 275 ? 27.596 13.145 3.250 1.00 71.69 275 GLU A C 1
ATOM 2182 O O . GLU A 1 275 ? 26.443 12.751 3.117 1.00 71.69 275 GLU A O 1
ATOM 2187 N N . VAL A 1 276 ? 28.213 13.119 4.439 1.00 72.06 276 VAL A N 1
ATOM 2188 C CA . VAL A 1 276 ? 27.579 12.609 5.671 1.00 72.06 276 VAL A CA 1
ATOM 2189 C C . VAL A 1 276 ? 26.355 13.436 6.073 1.00 72.06 276 VAL A C 1
ATOM 2191 O O . VAL A 1 276 ? 25.351 12.873 6.499 1.00 72.06 276 VAL A O 1
ATOM 2194 N N . GLU A 1 277 ? 26.414 14.759 5.949 1.00 73.06 277 GLU A N 1
ATOM 2195 C CA . GLU A 1 277 ? 25.288 15.646 6.248 1.00 73.06 277 GLU A CA 1
ATOM 2196 C C . GLU A 1 277 ? 24.113 15.397 5.295 1.00 73.06 277 GLU A C 1
ATOM 2198 O O . GLU A 1 277 ? 22.977 15.278 5.754 1.00 73.06 277 GLU A O 1
ATOM 2203 N N . ALA A 1 278 ? 24.389 15.220 3.999 1.00 69.06 278 ALA A N 1
ATOM 2204 C CA . ALA A 1 278 ? 23.380 14.836 3.018 1.00 69.06 278 ALA A CA 1
ATOM 2205 C C . ALA A 1 278 ? 22.750 13.468 3.346 1.00 69.06 278 ALA A C 1
ATOM 2207 O O . ALA A 1 278 ? 21.527 13.366 3.346 1.00 69.06 278 ALA A O 1
ATOM 2208 N N . VAL A 1 279 ? 23.548 12.460 3.740 1.00 67.00 279 VAL A N 1
ATOM 2209 C CA . VAL A 1 279 ? 23.028 11.147 4.192 1.00 67.00 279 VAL A CA 1
ATOM 2210 C C . VAL A 1 279 ? 22.035 11.308 5.329 1.00 67.00 279 VAL A C 1
ATOM 2212 O O . VAL A 1 279 ? 20.960 10.715 5.318 1.00 67.00 279 VAL A O 1
ATOM 2215 N N . LEU A 1 280 ? 22.418 12.076 6.348 1.00 67.69 280 LEU A N 1
ATOM 2216 C CA . LEU A 1 280 ? 21.614 12.245 7.550 1.00 67.69 280 LEU A CA 1
ATOM 2217 C C . LEU A 1 280 ? 20.324 13.009 7.252 1.00 67.69 280 LEU A C 1
ATOM 2219 O O . LEU A 1 280 ? 19.291 12.690 7.839 1.00 67.69 280 LEU A O 1
ATOM 2223 N N . ALA A 1 281 ? 20.374 13.980 6.336 1.00 68.00 281 ALA A N 1
ATOM 2224 C CA . ALA A 1 281 ? 19.195 14.692 5.867 1.00 68.00 281 ALA A CA 1
ATOM 2225 C C . ALA A 1 281 ? 18.226 13.745 5.144 1.00 68.00 281 ALA A C 1
ATOM 2227 O O . ALA A 1 281 ? 17.062 13.678 5.528 1.00 68.00 281 ALA A O 1
ATOM 2228 N N . THR A 1 282 ? 18.700 12.941 4.188 1.00 66.62 282 THR A N 1
ATOM 2229 C CA . THR A 1 282 ? 17.827 11.992 3.480 1.00 66.62 282 THR A CA 1
ATOM 2230 C C . THR A 1 282 ? 17.313 10.888 4.403 1.00 66.62 282 THR A C 1
ATOM 2232 O O . THR A 1 282 ? 16.139 10.533 4.365 1.00 66.62 282 THR A O 1
ATOM 2235 N N . GLN A 1 283 ? 18.145 10.384 5.320 1.00 67.31 283 GLN A N 1
ATOM 2236 C CA . GLN A 1 283 ? 17.699 9.429 6.337 1.00 67.31 283 GLN A CA 1
ATOM 2237 C C . GLN A 1 283 ? 16.602 9.999 7.233 1.00 67.31 283 GLN A C 1
ATOM 2239 O O . GLN A 1 283 ? 15.709 9.247 7.616 1.00 67.31 283 GLN A O 1
ATOM 2244 N N . ALA A 1 284 ? 16.633 11.293 7.562 1.00 68.19 284 ALA A N 1
ATOM 2245 C CA . ALA A 1 284 ? 15.582 11.926 8.355 1.00 68.19 284 ALA A CA 1
ATOM 2246 C C . ALA A 1 284 ? 14.220 11.932 7.636 1.00 68.19 284 ALA A C 1
ATOM 2248 O O . ALA A 1 284 ? 13.185 11.954 8.300 1.00 68.19 284 ALA A O 1
ATOM 2249 N N . GLU A 1 285 ? 14.210 11.861 6.304 1.00 79.38 285 GLU A N 1
ATOM 2250 C CA . GLU A 1 285 ? 12.990 11.826 5.493 1.00 79.38 285 GLU A CA 1
ATOM 2251 C C . GLU A 1 285 ? 12.525 10.406 5.127 1.00 79.38 285 GLU A C 1
ATOM 2253 O O . GLU A 1 285 ? 11.408 10.258 4.625 1.00 79.38 285 GLU A O 1
ATOM 2258 N N . SER A 1 286 ? 13.320 9.374 5.441 1.00 88.06 286 SER A N 1
ATOM 2259 C CA . SER A 1 286 ? 12.996 7.962 5.182 1.00 88.06 286 SER A CA 1
ATOM 2260 C C . SER A 1 286 ? 11.763 7.464 5.945 1.00 88.06 286 SER A C 1
ATOM 2262 O O . SER A 1 286 ? 11.430 7.957 7.035 1.00 88.06 286 SER A O 1
ATOM 2264 N N . HIS A 1 287 ? 11.120 6.412 5.435 1.00 93.56 287 HIS A N 1
ATOM 2265 C CA . HIS A 1 287 ? 10.012 5.742 6.123 1.00 93.56 287 HIS A CA 1
ATOM 2266 C C . HIS A 1 287 ? 10.427 5.270 7.526 1.00 93.56 287 HIS A C 1
ATOM 2268 O O . HIS A 1 287 ? 9.704 5.479 8.509 1.00 93.56 287 HIS A O 1
ATOM 2274 N N . TYR A 1 288 ? 11.635 4.709 7.649 1.00 92.62 288 TYR A N 1
ATOM 2275 C CA . TYR A 1 288 ? 12.216 4.283 8.922 1.00 92.62 288 TYR A CA 1
ATOM 2276 C C . TYR A 1 288 ? 12.258 5.401 9.974 1.00 92.62 288 TYR A C 1
ATOM 2278 O O . TYR A 1 288 ? 11.829 5.202 11.120 1.00 92.62 288 TYR A O 1
ATOM 2286 N N . ALA A 1 289 ? 12.764 6.580 9.604 1.00 88.75 289 ALA A N 1
ATOM 2287 C CA . ALA A 1 289 ? 12.857 7.720 10.513 1.00 88.75 289 ALA A CA 1
ATOM 2288 C C . ALA A 1 289 ? 11.472 8.258 10.885 1.00 88.75 289 ALA A C 1
ATOM 2290 O O . ALA A 1 289 ? 11.173 8.403 12.074 1.00 88.75 289 ALA A O 1
ATOM 2291 N N . ARG A 1 290 ? 10.585 8.425 9.899 1.00 92.81 290 ARG A N 1
ATOM 2292 C CA . ARG A 1 290 ? 9.205 8.883 10.117 1.00 92.81 290 ARG A CA 1
ATOM 2293 C C . ARG A 1 290 ? 8.453 7.994 11.106 1.00 92.81 290 ARG A C 1
ATOM 2295 O O . ARG A 1 290 ? 7.802 8.491 12.027 1.00 92.81 290 ARG A O 1
ATOM 2302 N N . PHE A 1 291 ? 8.567 6.670 10.988 1.00 97.25 291 PHE A N 1
ATOM 2303 C CA . PHE A 1 291 ? 7.920 5.766 11.941 1.00 97.25 291 PHE A CA 1
ATOM 2304 C C . PHE A 1 291 ? 8.546 5.811 13.340 1.00 97.25 291 PHE A C 1
ATOM 2306 O O . PHE A 1 291 ? 7.827 5.634 14.331 1.00 97.25 291 PHE A O 1
ATOM 2313 N N . LYS A 1 292 ? 9.853 6.075 13.463 1.00 95.25 292 LYS A N 1
ATOM 2314 C CA . LYS A 1 292 ? 10.488 6.313 14.770 1.00 95.25 292 LYS A CA 1
ATOM 2315 C C . LYS A 1 292 ? 9.961 7.581 15.436 1.00 95.25 292 LYS A C 1
ATOM 2317 O O . LYS A 1 292 ? 9.717 7.543 16.644 1.00 95.25 292 LYS A O 1
ATOM 2322 N N . ASP A 1 293 ? 9.734 8.645 14.674 1.00 95.06 293 ASP A N 1
ATOM 2323 C CA . ASP A 1 293 ? 9.178 9.896 15.195 1.00 95.06 293 ASP A CA 1
ATOM 2324 C C . ASP A 1 293 ? 7.740 9.704 15.684 1.00 95.06 293 ASP A C 1
ATOM 2326 O O . ASP A 1 293 ? 7.422 10.039 16.829 1.00 95.06 293 ASP A O 1
ATOM 2330 N N . VAL A 1 294 ? 6.903 9.027 14.887 1.00 97.75 294 VAL A N 1
ATOM 2331 C CA . VAL A 1 294 ? 5.545 8.626 15.298 1.00 97.75 294 VAL A CA 1
ATOM 2332 C C . VAL A 1 294 ? 5.583 7.784 16.579 1.00 97.75 294 VAL A C 1
ATOM 2334 O O . VAL A 1 294 ? 4.779 7.991 17.491 1.00 97.75 294 VAL A O 1
ATOM 2337 N N . LEU A 1 295 ? 6.520 6.835 16.695 1.00 98.31 295 LEU A N 1
ATOM 2338 C CA . LEU A 1 295 ? 6.660 6.011 17.898 1.00 98.31 295 LEU A CA 1
ATOM 2339 C C . LEU A 1 295 ? 7.054 6.843 19.125 1.00 98.31 295 LEU A C 1
ATOM 2341 O O . LEU A 1 295 ? 6.505 6.620 20.210 1.00 98.31 295 LEU A O 1
ATOM 2345 N N . ALA A 1 296 ? 8.012 7.758 18.975 1.00 97.44 296 ALA A N 1
ATOM 2346 C CA . ALA A 1 296 ? 8.494 8.603 20.059 1.00 97.44 296 ALA A CA 1
ATOM 2347 C C . ALA A 1 296 ? 7.373 9.501 20.599 1.00 97.44 296 ALA A C 1
ATOM 2349 O O . ALA A 1 296 ? 7.160 9.556 21.817 1.00 97.44 296 ALA A O 1
ATOM 2350 N N . ASP A 1 297 ? 6.613 10.128 19.702 1.00 98.12 297 ASP A N 1
ATOM 2351 C CA . ASP A 1 297 ? 5.498 10.999 20.057 1.00 98.12 297 ASP A CA 1
ATOM 2352 C C . ASP A 1 297 ? 4.337 10.214 20.696 1.00 98.12 297 ASP A C 1
ATOM 2354 O O . ASP A 1 297 ? 3.873 10.546 21.791 1.00 98.12 297 ASP A O 1
ATOM 2358 N N . LEU A 1 298 ? 3.965 9.061 20.125 1.00 98.25 298 LEU A N 1
ATOM 2359 C CA . LEU A 1 298 ? 2.986 8.147 20.725 1.00 98.25 298 LEU A CA 1
ATOM 2360 C C . LEU A 1 298 ? 3.380 7.737 22.154 1.00 98.25 298 LEU A C 1
ATOM 2362 O O . LEU A 1 298 ? 2.544 7.703 23.064 1.00 98.25 298 LEU A O 1
ATOM 2366 N N . GLN A 1 299 ? 4.652 7.409 22.383 1.00 97.56 299 GLN A N 1
ATOM 2367 C CA . GLN A 1 299 ? 5.141 7.045 23.712 1.00 97.56 299 GLN A CA 1
ATOM 2368 C C . GLN A 1 299 ? 5.122 8.229 24.685 1.00 97.56 299 GLN A C 1
ATOM 2370 O O . GLN A 1 299 ? 4.850 8.024 25.872 1.00 97.56 299 GLN A O 1
ATOM 2375 N N . ALA A 1 300 ? 5.386 9.451 24.218 1.00 97.31 300 ALA A N 1
ATOM 2376 C CA . ALA A 1 300 ? 5.252 10.657 25.029 1.00 97.31 300 ALA A CA 1
ATOM 2377 C C . ALA A 1 300 ? 3.792 10.874 25.459 1.00 97.31 300 ALA A C 1
ATOM 2379 O O . ALA A 1 300 ? 3.527 11.065 26.649 1.00 97.31 300 ALA A O 1
ATOM 2380 N N . MET A 1 301 ? 2.838 10.725 24.538 1.00 96.81 301 MET A N 1
ATOM 2381 C CA . MET A 1 301 ? 1.405 10.849 24.828 1.00 96.81 301 MET A CA 1
ATOM 2382 C C . MET A 1 301 ? 0.917 9.787 25.820 1.00 96.81 301 MET A C 1
ATOM 2384 O O . MET A 1 301 ? 0.258 10.110 26.810 1.00 96.81 301 MET A O 1
ATOM 2388 N N . LYS A 1 302 ? 1.337 8.525 25.658 1.00 96.56 302 LYS A N 1
ATOM 2389 C CA . LYS A 1 302 ? 1.012 7.444 26.611 1.00 96.56 302 LYS A CA 1
ATOM 2390 C C . LYS A 1 302 ? 1.605 7.664 28.007 1.00 96.56 302 LYS A C 1
ATOM 2392 O O . LYS A 1 302 ? 1.036 7.183 28.987 1.00 96.56 302 LYS A O 1
ATOM 2397 N N . LYS A 1 303 ? 2.738 8.370 28.119 1.00 96.44 303 LYS A N 1
ATOM 2398 C CA . LYS A 1 303 ? 3.308 8.783 29.415 1.00 96.44 303 LYS A CA 1
ATOM 2399 C C . LYS A 1 303 ? 2.504 9.919 30.049 1.00 96.44 303 LYS A C 1
ATOM 2401 O O . LYS A 1 303 ? 2.324 9.899 31.263 1.00 96.44 303 LYS A O 1
ATOM 2406 N N . LYS A 1 304 ? 2.019 10.877 29.248 1.00 96.06 304 LYS A N 1
ATOM 2407 C CA . LYS A 1 304 ? 1.169 11.987 29.714 1.00 96.06 304 LYS A CA 1
ATOM 2408 C C . LYS A 1 304 ? -0.194 11.492 30.214 1.00 96.06 304 LYS A C 1
ATOM 2410 O O . LYS A 1 304 ? -0.616 11.887 31.299 1.00 96.06 304 LYS A O 1
ATOM 2415 N N . ARG A 1 305 ? -0.869 10.607 29.465 1.00 95.88 305 ARG A N 1
ATOM 2416 C CA . ARG A 1 305 ? -2.197 10.078 29.818 1.00 95.88 305 ARG A CA 1
ATOM 2417 C C . ARG A 1 305 ? -2.220 8.552 29.884 1.00 95.88 305 ARG A C 1
ATOM 2419 O O . ARG A 1 305 ? -2.173 7.847 28.876 1.00 95.88 305 ARG A O 1
ATOM 2426 N N . LYS A 1 306 ? -2.402 8.025 31.099 1.00 94.19 306 LYS A N 1
ATOM 2427 C CA . LYS A 1 306 ? -2.640 6.592 31.311 1.00 94.19 306 LYS A CA 1
ATOM 2428 C C . LYS A 1 306 ? -3.947 6.175 30.626 1.00 94.19 306 LYS A C 1
ATOM 2430 O O . LYS A 1 306 ? -4.979 6.804 30.829 1.00 94.19 306 LYS A O 1
ATOM 2435 N N . GLY A 1 307 ? -3.900 5.096 29.846 1.00 92.12 307 GLY A N 1
ATOM 2436 C CA . GLY A 1 307 ? -5.066 4.596 29.107 1.00 92.12 307 GLY A CA 1
ATOM 2437 C C . GLY A 1 307 ? -5.357 5.338 27.800 1.00 92.12 307 GLY A C 1
ATOM 2438 O O . GLY A 1 307 ? -6.416 5.120 27.223 1.00 92.12 307 GLY A O 1
ATOM 2439 N N . PHE A 1 308 ? -4.447 6.196 27.324 1.00 97.50 308 PHE A N 1
ATOM 2440 C CA . PHE A 1 308 ? -4.512 6.733 25.965 1.00 97.50 308 PHE A CA 1
ATOM 2441 C C . PHE A 1 308 ? -4.501 5.589 24.936 1.00 97.50 308 PHE A C 1
ATOM 2443 O O . PHE A 1 308 ? -3.517 4.848 24.842 1.00 97.50 308 PHE A O 1
ATOM 2450 N N . ASP A 1 309 ? -5.600 5.450 24.187 1.00 96.88 309 ASP A N 1
ATOM 2451 C CA . ASP A 1 309 ? -5.720 4.566 23.024 1.00 96.88 309 ASP A CA 1
ATOM 2452 C C . ASP A 1 309 ? -6.194 5.397 21.817 1.00 96.88 309 ASP A C 1
ATOM 2454 O O . ASP A 1 309 ? -7.361 5.818 21.790 1.00 96.88 309 ASP A O 1
ATOM 2458 N N . PRO A 1 310 ? -5.296 5.672 20.852 1.00 97.81 310 PRO A N 1
ATOM 2459 C CA . PRO A 1 310 ? -5.591 6.541 19.718 1.00 97.81 310 PRO A CA 1
ATOM 2460 C C . PRO A 1 310 ? -6.409 5.851 18.625 1.00 97.81 310 PRO A C 1
ATOM 2462 O O . PRO A 1 310 ? -6.874 6.524 17.712 1.00 97.81 310 PRO A O 1
ATOM 2465 N N . ALA A 1 311 ? -6.582 4.528 18.679 1.00 98.12 311 ALA A N 1
ATOM 2466 C CA . ALA A 1 311 ? -7.269 3.782 17.634 1.00 98.12 311 ALA A CA 1
ATOM 2467 C C . ALA A 1 311 ? -8.617 3.234 18.103 1.00 98.12 311 ALA A C 1
ATOM 2469 O O . ALA A 1 311 ? -8.815 2.892 19.271 1.00 98.12 311 ALA A O 1
ATOM 2470 N N . ARG A 1 312 ? -9.546 3.122 17.156 1.00 98.19 312 ARG A N 1
ATOM 2471 C CA . ARG A 1 312 ? -10.788 2.362 17.291 1.00 98.19 312 ARG A CA 1
ATOM 2472 C C . ARG A 1 312 ? -10.471 0.886 17.537 1.00 98.19 312 ARG A C 1
ATOM 2474 O O . ARG A 1 312 ? -9.413 0.387 17.143 1.00 98.19 312 ARG A O 1
ATOM 2481 N N . ALA A 1 313 ? -11.409 0.162 18.143 1.00 97.81 313 ALA A N 1
ATOM 2482 C CA . ALA A 1 313 ? -11.299 -1.273 18.415 1.00 97.81 313 ALA A CA 1
ATOM 2483 C C . ALA A 1 313 ? -11.511 -2.131 17.147 1.00 97.81 313 ALA A C 1
ATOM 2485 O O . ALA A 1 313 ? -12.329 -3.044 17.123 1.00 97.81 313 ALA A O 1
ATOM 2486 N N . VAL A 1 314 ? -10.787 -1.815 16.072 1.00 98.69 314 VAL A N 1
ATOM 2487 C CA . VAL A 1 314 ? -10.838 -2.535 14.796 1.00 98.69 314 VAL A CA 1
ATOM 2488 C C . VAL A 1 314 ? -10.163 -3.900 14.937 1.00 98.69 314 VAL A C 1
ATOM 2490 O O . VAL A 1 314 ? -9.031 -3.992 15.432 1.00 98.69 314 VAL A O 1
ATOM 2493 N N . VAL A 1 315 ? -10.851 -4.953 14.489 1.00 98.56 315 VAL A N 1
ATOM 2494 C CA . VAL A 1 315 ? -10.346 -6.332 14.511 1.00 98.56 315 VAL A CA 1
ATOM 2495 C C . VAL A 1 315 ? -9.116 -6.501 13.618 1.00 98.56 315 VAL A C 1
ATOM 2497 O O . VAL A 1 315 ? -8.949 -5.821 12.607 1.00 98.56 315 VAL A O 1
ATOM 2500 N N . ALA A 1 316 ? -8.229 -7.424 13.985 1.00 98.06 316 ALA A N 1
ATOM 2501 C CA . ALA A 1 316 ? -7.077 -7.754 13.152 1.00 98.06 316 ALA A CA 1
ATOM 2502 C C . ALA A 1 316 ? -7.491 -8.668 11.993 1.00 98.06 316 ALA A C 1
ATOM 2504 O O . ALA A 1 316 ? -8.288 -9.584 12.193 1.00 98.06 316 ALA A O 1
ATOM 2505 N N . ASN A 1 317 ? -6.886 -8.465 10.822 1.00 97.81 317 ASN A N 1
ATOM 2506 C CA . ASN A 1 317 ? -7.082 -9.303 9.638 1.00 97.81 317 ASN A CA 1
ATOM 2507 C C . ASN A 1 317 ? -8.567 -9.587 9.317 1.00 97.81 317 ASN A C 1
ATOM 2509 O O . ASN A 1 317 ? -8.956 -10.760 9.283 1.00 97.81 317 ASN A O 1
ATOM 2513 N N . PRO A 1 318 ? -9.413 -8.554 9.151 1.00 98.00 318 PRO A N 1
ATOM 2514 C CA . PRO A 1 318 ? -10.798 -8.774 8.756 1.00 98.00 318 PRO A CA 1
ATOM 2515 C C . PRO A 1 318 ? -10.842 -9.514 7.414 1.00 98.00 318 PRO A C 1
ATOM 2517 O O . PRO A 1 318 ? -10.029 -9.229 6.539 1.00 98.00 318 PRO A O 1
ATOM 2520 N N . VAL A 1 319 ? -11.778 -10.449 7.255 1.00 97.38 319 VAL A N 1
ATOM 2521 C CA . VAL A 1 319 ? -12.037 -11.159 5.992 1.00 97.38 319 VAL A CA 1
ATOM 2522 C C . VAL A 1 319 ? -13.536 -11.361 5.781 1.00 97.38 319 VAL A C 1
ATOM 2524 O O . VAL A 1 319 ? -14.304 -11.535 6.736 1.00 97.38 319 VAL A O 1
ATOM 2527 N N . LEU A 1 320 ? -13.954 -11.348 4.518 1.00 95.69 320 LEU A N 1
ATOM 2528 C CA . LEU A 1 320 ? -15.320 -11.623 4.101 1.00 95.69 320 LEU A CA 1
ATOM 2529 C C . LEU A 1 320 ? -15.561 -13.130 3.963 1.00 95.69 320 LEU A C 1
ATOM 2531 O O . LEU A 1 320 ? -16.596 -13.628 4.427 1.00 95.69 320 LEU A O 1
ATOM 2535 N N . TYR A 1 321 ? -14.609 -13.851 3.367 1.00 90.19 321 TYR A N 1
ATOM 2536 C CA . TYR A 1 321 ? -14.686 -15.294 3.126 1.00 90.19 321 TYR A CA 1
ATOM 2537 C C . TYR A 1 321 ? -13.429 -16.028 3.602 1.00 90.19 321 TYR A C 1
ATOM 2539 O O . TYR A 1 321 ? -12.396 -15.426 3.887 1.00 90.19 321 TYR A O 1
ATOM 2547 N N . GLU A 1 322 ? -13.529 -17.352 3.702 1.00 89.50 322 GLU A N 1
ATOM 2548 C CA . GLU A 1 322 ? -12.350 -18.197 3.873 1.00 89.50 322 GLU A CA 1
ATOM 2549 C C . GLU A 1 322 ? -11.580 -18.273 2.554 1.00 89.50 322 GLU A C 1
ATOM 2551 O O . GLU A 1 322 ? -12.172 -18.527 1.502 1.00 89.50 322 GLU A O 1
ATOM 2556 N N . HIS A 1 323 ? -10.261 -18.088 2.615 1.00 87.38 323 HIS A N 1
ATOM 2557 C CA . HIS A 1 323 ? -9.388 -18.156 1.445 1.00 87.38 323 HIS A CA 1
ATOM 2558 C C . HIS A 1 323 ? -8.357 -19.283 1.588 1.00 87.38 323 HIS A C 1
ATOM 2560 O O . HIS A 1 323 ? -7.784 -19.439 2.669 1.00 87.38 323 HIS A O 1
ATOM 2566 N N . PRO A 1 324 ? -8.075 -20.061 0.522 1.00 85.31 324 PRO A N 1
ATOM 2567 C CA . PRO A 1 324 ? -7.119 -21.171 0.584 1.00 85.31 324 PRO A CA 1
ATOM 2568 C C . PRO A 1 324 ? -5.680 -20.761 0.922 1.00 85.31 324 PRO A C 1
ATOM 2570 O O . PRO A 1 324 ? -4.931 -21.556 1.485 1.00 85.31 324 PRO A O 1
ATOM 2573 N N . ASP A 1 325 ? -5.283 -19.542 0.557 1.00 84.19 325 ASP A N 1
ATOM 2574 C CA . ASP A 1 325 ? -3.948 -18.983 0.780 1.00 84.19 325 ASP A CA 1
ATOM 2575 C C . ASP A 1 325 ? -3.800 -18.314 2.156 1.00 84.19 325 ASP A C 1
ATOM 2577 O O . ASP A 1 325 ? -2.706 -17.874 2.506 1.00 84.19 325 ASP A O 1
ATOM 2581 N N . VAL A 1 326 ? -4.867 -18.260 2.962 1.00 87.81 326 VAL A N 1
ATOM 2582 C CA . VAL A 1 326 ? -4.894 -17.551 4.243 1.00 87.81 326 VAL A CA 1
ATOM 2583 C C . VAL A 1 326 ? -4.881 -18.517 5.427 1.00 87.81 326 VAL A C 1
ATOM 2585 O O . VAL A 1 326 ? -5.651 -19.474 5.510 1.00 87.81 326 VAL A O 1
ATOM 2588 N N . ASN A 1 327 ? -4.048 -18.224 6.431 1.00 87.31 327 ASN A N 1
ATOM 2589 C CA . ASN A 1 327 ? -4.147 -18.903 7.722 1.00 87.31 327 ASN A CA 1
ATOM 2590 C C . ASN A 1 327 ? -5.360 -18.381 8.508 1.00 87.31 327 ASN A C 1
ATOM 2592 O O . ASN A 1 327 ? -5.247 -17.439 9.298 1.00 87.31 327 ASN A O 1
ATOM 2596 N N . MET A 1 328 ? -6.504 -19.042 8.324 1.00 90.50 328 MET A N 1
ATOM 2597 C CA . MET A 1 328 ? -7.778 -18.651 8.933 1.00 90.50 328 MET A CA 1
ATOM 2598 C C . MET A 1 328 ? -7.762 -18.628 10.467 1.00 90.50 328 MET A C 1
ATOM 2600 O O . MET A 1 328 ? -8.525 -17.878 11.064 1.00 90.50 328 MET A O 1
ATOM 2604 N N . ALA A 1 329 ? -6.844 -19.342 11.132 1.00 90.06 329 ALA A N 1
ATOM 2605 C CA . ALA A 1 329 ? -6.693 -19.264 12.590 1.00 90.06 329 ALA A CA 1
ATOM 2606 C C . ALA A 1 329 ? -6.168 -17.898 13.083 1.00 90.06 329 ALA A C 1
ATOM 2608 O O . ALA A 1 329 ? -6.154 -17.634 14.285 1.00 90.06 329 ALA A O 1
ATOM 2609 N N . LYS A 1 330 ? -5.692 -17.042 12.169 1.00 91.50 330 LYS A N 1
ATOM 2610 C CA . LYS A 1 330 ? -5.220 -15.678 12.444 1.00 91.50 330 LYS A CA 1
ATOM 2611 C C . LYS A 1 330 ? -6.061 -14.598 11.756 1.00 91.50 330 LYS A C 1
ATOM 2613 O O . LYS A 1 330 ? -5.723 -13.420 11.883 1.00 91.50 330 LYS A O 1
ATOM 2618 N N . ALA A 1 331 ? -7.101 -14.984 11.022 1.00 95.69 331 ALA A N 1
ATOM 2619 C CA . ALA A 1 331 ? -8.025 -14.073 10.358 1.00 95.69 331 ALA A CA 1
ATOM 2620 C C . ALA A 1 331 ? -9.294 -13.885 11.199 1.00 95.69 331 ALA A C 1
ATOM 2622 O O . ALA A 1 331 ? -9.662 -14.757 11.986 1.00 95.69 331 ALA A O 1
ATOM 2623 N N . THR A 1 332 ? -9.970 -12.754 11.016 1.00 97.50 332 THR A N 1
ATOM 2624 C CA . THR A 1 332 ? -11.238 -12.450 11.681 1.00 97.50 332 THR A CA 1
ATOM 2625 C C . THR A 1 332 ? -12.352 -12.378 10.649 1.00 97.50 332 THR A C 1
ATOM 2627 O O . THR A 1 332 ? -12.456 -11.406 9.903 1.00 97.50 332 THR A O 1
ATOM 2630 N N . VAL A 1 333 ? -13.209 -13.398 10.607 1.00 97.44 333 VAL A N 1
ATOM 2631 C CA . VAL A 1 333 ? -14.377 -13.396 9.718 1.00 97.44 333 VAL A CA 1
ATOM 2632 C C . VAL A 1 333 ? -15.407 -12.396 10.240 1.00 97.44 333 VAL A C 1
ATOM 2634 O O . VAL A 1 333 ? -15.893 -12.530 11.362 1.00 97.44 333 VAL A O 1
ATOM 2637 N N . ILE A 1 334 ? -15.763 -11.405 9.421 1.00 98.38 334 ILE A N 1
ATOM 2638 C CA . ILE A 1 334 ? -16.806 -10.426 9.758 1.00 98.38 334 ILE A CA 1
ATOM 2639 C C . ILE A 1 334 ? -18.172 -11.112 9.699 1.00 98.38 334 ILE A C 1
ATOM 2641 O O . ILE A 1 334 ? -18.507 -11.721 8.685 1.00 98.38 334 ILE A O 1
ATOM 2645 N N . THR A 1 335 ? -18.983 -11.023 10.757 1.00 97.94 335 THR A N 1
ATOM 2646 C CA . THR A 1 335 ? -20.287 -11.718 10.836 1.00 97.94 335 THR A CA 1
ATOM 2647 C C . THR A 1 335 ? -21.492 -10.783 10.877 1.00 97.94 335 THR A C 1
ATOM 2649 O O . THR A 1 335 ? -22.614 -11.244 10.653 1.00 97.94 335 THR A O 1
ATOM 2652 N N . HIS A 1 336 ? -21.298 -9.479 11.106 1.00 98.06 336 HIS A N 1
ATOM 2653 C CA . HIS A 1 336 ? -22.402 -8.519 11.060 1.00 98.06 336 HIS A CA 1
ATOM 2654 C C . HIS A 1 336 ? -22.945 -8.382 9.621 1.00 98.06 336 HIS A C 1
ATOM 2656 O O . HIS A 1 336 ? -22.171 -8.060 8.717 1.00 98.06 336 HIS A O 1
ATOM 2662 N N . PRO A 1 337 ? -24.251 -8.606 9.374 1.00 97.06 337 PRO A N 1
ATOM 2663 C CA . PRO A 1 337 ? -24.791 -8.766 8.020 1.00 97.06 337 PRO A CA 1
ATOM 2664 C C . PRO A 1 337 ? -24.593 -7.531 7.135 1.00 97.06 337 PRO A C 1
ATOM 2666 O O . PRO A 1 337 ? -24.066 -7.654 6.034 1.00 97.06 337 PRO A O 1
ATOM 2669 N N . ASP A 1 338 ? -24.923 -6.335 7.628 1.00 97.62 338 ASP A N 1
ATOM 2670 C CA . ASP A 1 338 ? -24.739 -5.110 6.841 1.00 97.62 338 ASP A CA 1
ATOM 2671 C C . ASP A 1 338 ? -23.258 -4.752 6.661 1.00 97.62 338 ASP A C 1
ATOM 2673 O O . ASP A 1 338 ? -22.869 -4.192 5.640 1.00 97.62 338 ASP A O 1
ATOM 2677 N N . THR A 1 339 ? -22.405 -5.110 7.626 1.00 98.31 339 THR A N 1
ATOM 2678 C CA . THR A 1 339 ? -20.963 -4.838 7.538 1.00 98.31 339 THR A CA 1
ATOM 2679 C C . THR A 1 339 ? -20.301 -5.734 6.502 1.00 98.31 339 THR A C 1
ATOM 2681 O O . THR A 1 339 ? -19.425 -5.275 5.777 1.00 98.31 339 THR A O 1
ATOM 2684 N N . ARG A 1 340 ? -20.742 -6.994 6.386 1.00 98.06 340 ARG A N 1
ATOM 2685 C CA . ARG A 1 340 ? -20.308 -7.904 5.317 1.00 98.06 340 ARG A CA 1
ATOM 2686 C C . ARG A 1 340 ? -20.657 -7.350 3.939 1.00 98.06 340 ARG A C 1
ATOM 2688 O O . ARG A 1 340 ? -19.812 -7.384 3.056 1.00 98.06 340 ARG A O 1
ATOM 2695 N N . ASP A 1 341 ? -21.859 -6.804 3.778 1.00 98.06 341 ASP A N 1
ATOM 2696 C CA . ASP A 1 341 ? -22.293 -6.224 2.505 1.00 98.06 341 ASP A CA 1
ATOM 2697 C C . ASP A 1 341 ? -21.488 -4.967 2.127 1.00 98.06 341 ASP A C 1
ATOM 2699 O O . ASP A 1 341 ? -21.135 -4.781 0.963 1.00 98.06 341 ASP A O 1
ATOM 2703 N N . VAL A 1 342 ? -21.156 -4.113 3.101 1.00 98.50 342 VAL A N 1
ATOM 2704 C CA . VAL A 1 342 ? -20.264 -2.962 2.870 1.00 98.50 342 VAL A CA 1
ATOM 2705 C C . VAL A 1 342 ? -18.826 -3.420 2.592 1.00 98.50 342 VAL A C 1
ATOM 2707 O O . VAL A 1 342 ? -18.149 -2.835 1.745 1.00 98.50 342 VAL A O 1
ATOM 2710 N N . LEU A 1 343 ? -18.355 -4.478 3.260 1.00 98.38 343 LEU A N 1
ATOM 2711 C CA . LEU A 1 343 ? -17.025 -5.048 3.037 1.00 98.38 343 LEU A CA 1
ATOM 2712 C C . LEU A 1 343 ? -16.894 -5.652 1.634 1.00 98.38 343 LEU A C 1
ATOM 2714 O O . LEU A 1 343 ? -15.866 -5.462 0.993 1.00 98.38 343 LEU A O 1
ATOM 2718 N N . ASP A 1 344 ? -17.939 -6.310 1.134 1.00 97.56 344 ASP A N 1
ATOM 2719 C CA . ASP A 1 344 ? -18.002 -6.827 -0.237 1.00 97.56 344 ASP A CA 1
ATOM 2720 C C . ASP A 1 344 ? -17.837 -5.705 -1.273 1.00 97.56 344 ASP A C 1
ATOM 2722 O O . ASP A 1 344 ? -16.981 -5.780 -2.154 1.00 97.56 344 ASP A O 1
ATOM 2726 N N . VAL A 1 345 ? -18.563 -4.595 -1.097 1.00 97.75 345 VAL A N 1
ATOM 2727 C CA . VAL A 1 345 ? -18.407 -3.393 -1.933 1.00 97.75 345 VAL A CA 1
ATOM 2728 C C . VAL A 1 345 ? -16.995 -2.811 -1.840 1.00 97.75 345 VAL A C 1
ATOM 2730 O O . VAL A 1 345 ? -16.429 -2.417 -2.859 1.00 97.75 345 VAL A O 1
ATOM 2733 N N . SER A 1 346 ? -16.413 -2.765 -0.640 1.00 97.94 346 SER A N 1
ATOM 2734 C CA . SER A 1 346 ? -15.038 -2.297 -0.424 1.00 97.94 346 SER A CA 1
ATOM 2735 C C . SER A 1 346 ? -14.014 -3.151 -1.172 1.00 97.94 346 SER A C 1
ATOM 2737 O O . SER A 1 346 ? -13.168 -2.612 -1.888 1.00 97.94 346 SER A O 1
ATOM 2739 N N . ASN A 1 347 ? -14.137 -4.477 -1.087 1.00 96.50 347 ASN A N 1
ATOM 2740 C CA . ASN A 1 347 ? -13.278 -5.409 -1.812 1.00 96.50 347 ASN A CA 1
ATOM 2741 C C . ASN A 1 347 ? -13.445 -5.268 -3.328 1.00 96.50 347 ASN A C 1
ATOM 2743 O O . ASN A 1 347 ? -12.450 -5.161 -4.039 1.00 96.50 347 ASN A O 1
ATOM 2747 N N . ALA A 1 348 ? -14.683 -5.174 -3.821 1.00 95.62 348 ALA A N 1
ATOM 2748 C CA . ALA A 1 348 ? -14.957 -4.970 -5.241 1.00 95.62 348 ALA A CA 1
ATOM 2749 C C . ALA A 1 348 ? -14.376 -3.643 -5.764 1.00 95.62 348 ALA A C 1
ATOM 2751 O O . ALA A 1 348 ? -13.814 -3.602 -6.860 1.00 95.62 348 ALA A O 1
ATOM 2752 N N . ALA A 1 349 ? -14.471 -2.560 -4.986 1.00 95.81 349 ALA A N 1
ATOM 2753 C CA . ALA A 1 349 ? -13.895 -1.264 -5.340 1.00 95.81 349 ALA A CA 1
ATOM 2754 C C . ALA A 1 349 ? -12.362 -1.301 -5.370 1.00 95.81 349 ALA A C 1
ATOM 2756 O O . ALA A 1 349 ? -11.758 -0.821 -6.332 1.00 95.81 349 ALA A O 1
ATOM 2757 N N . TYR A 1 350 ? -11.736 -1.909 -4.361 1.00 95.31 350 TYR A N 1
ATOM 2758 C CA . TYR A 1 350 ? -10.289 -2.105 -4.318 1.00 95.31 350 TYR A CA 1
ATOM 2759 C C . TYR A 1 350 ? -9.796 -2.971 -5.490 1.00 95.31 350 TYR A C 1
ATOM 2761 O O . TYR A 1 350 ? -8.861 -2.586 -6.191 1.00 95.31 350 TYR A O 1
ATOM 2769 N N . GLU A 1 351 ? -10.457 -4.093 -5.771 1.00 93.19 351 GLU A N 1
ATOM 2770 C CA . GLU A 1 351 ? -10.110 -4.979 -6.885 1.00 93.19 351 GLU A CA 1
ATOM 2771 C C . GLU A 1 351 ? -10.289 -4.286 -8.249 1.00 93.19 351 GLU A C 1
ATOM 2773 O O . GLU A 1 351 ? -9.424 -4.388 -9.121 1.00 93.19 351 GLU A O 1
ATOM 2778 N N . THR A 1 352 ? -11.353 -3.493 -8.419 1.00 94.00 352 THR A N 1
ATOM 2779 C CA . THR A 1 352 ? -11.575 -2.679 -9.631 1.00 94.00 352 THR A CA 1
ATOM 2780 C C . THR A 1 352 ? -10.484 -1.625 -9.813 1.00 94.00 352 THR A C 1
ATOM 2782 O O . THR A 1 352 ? -10.027 -1.381 -10.926 1.00 94.00 352 THR A O 1
ATOM 2785 N N . MET A 1 353 ? -10.012 -1.022 -8.725 1.00 92.56 353 MET A N 1
ATOM 2786 C CA . MET A 1 353 ? -8.894 -0.083 -8.763 1.00 92.56 353 MET A CA 1
ATOM 2787 C C . MET A 1 353 ? -7.574 -0.761 -9.151 1.00 92.56 353 MET A C 1
ATOM 2789 O O . MET A 1 353 ? -6.809 -0.195 -9.930 1.00 92.56 353 MET A O 1
ATOM 2793 N N . MET A 1 354 ? -7.329 -1.989 -8.680 1.00 92.31 354 MET A N 1
ATOM 2794 C CA . MET A 1 354 ? -6.176 -2.785 -9.117 1.00 92.31 354 MET A CA 1
ATOM 2795 C C . MET A 1 354 ? -6.262 -3.151 -10.602 1.00 92.31 354 MET A C 1
ATOM 2797 O O . MET A 1 354 ? -5.248 -3.123 -11.294 1.00 92.31 354 MET A O 1
ATOM 2801 N N . LEU A 1 355 ? -7.460 -3.434 -11.125 1.00 91.44 355 LEU A N 1
ATOM 2802 C CA . LEU A 1 355 ? -7.667 -3.645 -12.561 1.00 91.44 355 LEU A CA 1
ATOM 2803 C C . LEU A 1 355 ? -7.394 -2.390 -13.393 1.00 91.44 355 LEU A C 1
ATOM 2805 O O . LEU A 1 355 ? -6.785 -2.494 -14.456 1.00 91.44 355 LEU A O 1
ATOM 2809 N N . LEU A 1 356 ? -7.837 -1.220 -12.924 1.00 91.75 356 LEU A N 1
ATOM 2810 C CA . LEU A 1 356 ? -7.561 0.054 -13.588 1.00 91.75 356 LEU A CA 1
ATOM 2811 C C . LEU A 1 356 ? -6.050 0.310 -13.669 1.00 91.75 356 LEU A C 1
ATOM 2813 O O . LEU A 1 356 ? -5.548 0.630 -14.744 1.00 91.75 356 LEU A O 1
ATOM 2817 N N . LEU A 1 357 ? -5.321 0.094 -12.567 1.00 90.94 357 LEU A N 1
ATOM 2818 C CA . LEU A 1 357 ? -3.856 0.177 -12.536 1.00 90.94 357 LEU A CA 1
ATOM 2819 C C . LEU A 1 357 ? -3.202 -0.839 -13.474 1.00 90.94 357 LEU A C 1
ATOM 2821 O O . LEU A 1 357 ? -2.341 -0.469 -14.267 1.00 90.94 357 LEU A O 1
ATOM 2825 N N . ALA A 1 358 ? -3.638 -2.100 -13.440 1.00 90.75 358 ALA A N 1
ATOM 2826 C CA . ALA A 1 358 ? -3.114 -3.131 -14.327 1.00 90.75 358 ALA A CA 1
ATOM 2827 C C . ALA A 1 358 ? -3.334 -2.773 -15.804 1.00 90.75 358 ALA A C 1
ATOM 2829 O O . ALA A 1 358 ? -2.422 -2.948 -16.607 1.00 90.75 358 ALA A O 1
ATOM 2830 N N . ARG A 1 359 ? -4.503 -2.224 -16.170 1.00 90.81 359 ARG A N 1
ATOM 2831 C CA . ARG A 1 359 ? -4.765 -1.762 -17.541 1.00 90.81 359 ARG A CA 1
ATOM 2832 C C . ARG A 1 359 ? -3.899 -0.568 -17.916 1.00 90.81 359 ARG A C 1
ATOM 2834 O O . ARG A 1 359 ? -3.384 -0.538 -19.024 1.00 90.81 359 ARG A O 1
ATOM 2841 N N . PHE A 1 360 ? -3.711 0.371 -16.996 1.00 90.06 360 PHE A N 1
ATOM 2842 C CA . PHE A 1 360 ? -2.863 1.535 -17.216 1.00 90.06 360 PHE A CA 1
ATOM 2843 C C . PHE A 1 360 ? -1.385 1.153 -17.421 1.00 90.06 360 PHE A C 1
ATOM 2845 O O . PHE A 1 360 ? -0.737 1.691 -18.309 1.00 90.06 360 PHE A O 1
ATOM 2852 N N . TYR A 1 361 ? -0.859 0.186 -16.665 1.00 90.75 361 TYR A N 1
ATOM 2853 C CA . TYR A 1 361 ? 0.535 -0.271 -16.784 1.00 90.75 361 TYR A CA 1
ATOM 2854 C C . TYR A 1 361 ? 0.780 -1.280 -17.914 1.00 90.75 361 TYR A C 1
ATOM 2856 O O . TYR A 1 361 ? 1.908 -1.423 -18.375 1.00 90.75 361 TYR A O 1
ATOM 2864 N N . ALA A 1 362 ? -0.251 -1.996 -18.359 1.00 88.88 362 ALA A N 1
ATOM 2865 C CA . ALA A 1 362 ? -0.178 -2.934 -19.480 1.00 88.88 362 ALA A CA 1
ATOM 2866 C C . ALA A 1 362 ? -0.978 -2.432 -20.692 1.00 88.88 362 ALA A C 1
ATOM 2868 O O . ALA A 1 362 ? -1.561 -3.227 -21.436 1.00 88.88 362 ALA A O 1
ATOM 2869 N N . HIS A 1 363 ? -1.044 -1.111 -20.862 1.00 88.31 363 HIS A N 1
ATOM 2870 C CA . HIS A 1 363 ? -1.727 -0.497 -21.987 1.00 88.31 363 HIS A CA 1
ATOM 2871 C C . HIS A 1 363 ? -1.033 -0.859 -23.303 1.00 88.31 363 HIS A C 1
ATOM 2873 O O . HIS A 1 363 ? 0.167 -1.140 -23.346 1.00 88.31 363 HIS A O 1
ATOM 2879 N N . THR A 1 364 ? -1.802 -0.879 -24.388 1.00 84.12 364 THR A N 1
ATOM 2880 C CA . THR A 1 364 ? -1.277 -1.255 -25.709 1.00 84.12 364 THR A CA 1
ATOM 2881 C C . THR A 1 364 ? -1.782 -0.310 -26.786 1.00 84.12 364 THR A C 1
ATOM 2883 O O . THR A 1 364 ? -1.005 0.428 -27.381 1.00 84.12 364 THR A O 1
ATOM 2886 N N . ASP A 1 365 ? -3.087 -0.318 -27.011 1.00 86.38 365 ASP A N 1
ATOM 2887 C CA . ASP A 1 365 ? -3.818 0.419 -28.038 1.00 86.38 365 ASP A CA 1
ATOM 2888 C C . ASP A 1 365 ? -4.702 1.537 -27.452 1.00 86.38 365 ASP A C 1
ATOM 2890 O O . ASP A 1 365 ? -5.581 2.079 -28.131 1.00 86.38 365 ASP A O 1
ATOM 2894 N N . GLU A 1 366 ? -4.491 1.875 -26.179 1.00 90.31 366 GLU A N 1
ATOM 2895 C CA . GLU A 1 366 ? -5.009 3.092 -25.566 1.00 90.31 366 GLU A CA 1
ATOM 2896 C C . GLU A 1 366 ? -4.449 4.344 -26.250 1.00 90.31 366 GLU A C 1
ATOM 2898 O O . GLU A 1 366 ? -3.247 4.493 -26.457 1.00 90.31 366 GLU A O 1
ATOM 2903 N N . THR A 1 367 ? -5.335 5.290 -26.524 1.00 89.50 367 THR A N 1
ATOM 2904 C CA . THR A 1 367 ? -4.997 6.679 -26.835 1.00 89.50 367 THR A CA 1
ATOM 2905 C C . THR A 1 367 ? -4.540 7.426 -25.579 1.00 89.50 367 THR A C 1
ATOM 2907 O O . THR A 1 367 ? -4.900 7.061 -24.459 1.00 89.50 367 THR A O 1
ATOM 2910 N N . ASP A 1 368 ? -3.823 8.539 -25.746 1.00 85.75 368 ASP A N 1
ATOM 2911 C CA . ASP A 1 368 ? -3.409 9.396 -24.621 1.00 85.75 368 ASP A CA 1
ATOM 2912 C C . ASP A 1 368 ? -4.601 9.871 -23.768 1.00 85.75 368 ASP A C 1
ATOM 2914 O O . ASP A 1 368 ? -4.501 9.999 -22.547 1.00 85.75 368 ASP A O 1
ATOM 2918 N N . GLU A 1 369 ? -5.759 10.103 -24.396 1.00 86.06 369 GLU A N 1
ATOM 2919 C CA . GLU A 1 369 ? -6.986 10.483 -23.691 1.00 86.06 369 GLU A CA 1
ATOM 2920 C C . GLU A 1 369 ? -7.545 9.321 -22.851 1.00 86.06 369 GLU A C 1
ATOM 2922 O O . GLU A 1 369 ? -7.978 9.527 -21.715 1.00 86.06 369 GLU A O 1
ATOM 2927 N N . GLU A 1 370 ? -7.513 8.094 -23.377 1.00 89.75 370 GLU A N 1
ATOM 2928 C CA . GLU A 1 370 ? -7.897 6.879 -22.650 1.00 89.75 370 GLU A CA 1
ATOM 2929 C C . GLU A 1 370 ? -6.944 6.608 -21.472 1.00 89.75 370 GLU A C 1
ATOM 2931 O O . GLU A 1 370 ? -7.410 6.322 -20.366 1.00 89.75 370 GLU A O 1
ATOM 2936 N N . LEU A 1 371 ? -5.629 6.780 -21.658 1.00 87.81 371 LEU A N 1
ATOM 2937 C CA . LEU A 1 371 ? -4.637 6.684 -20.579 1.00 87.81 371 LEU A CA 1
ATOM 2938 C C . LEU A 1 371 ? -4.858 7.742 -19.501 1.00 87.81 371 LEU A C 1
ATOM 2940 O O . LEU A 1 371 ? -4.839 7.422 -18.312 1.00 87.81 371 LEU A O 1
ATOM 2944 N N . SER A 1 372 ? -5.119 8.988 -19.899 1.00 83.56 372 SER A N 1
ATOM 2945 C CA . SER A 1 372 ? -5.439 10.068 -18.964 1.00 83.56 372 SER A CA 1
ATOM 2946 C C . SER A 1 372 ? -6.713 9.760 -18.172 1.00 83.56 372 SER A C 1
ATOM 2948 O O . SER A 1 372 ? -6.755 9.985 -16.962 1.00 83.56 372 SER A O 1
ATOM 2950 N N . ALA A 1 373 ? -7.729 9.171 -18.810 1.00 86.50 373 ALA A N 1
ATOM 2951 C CA . ALA A 1 373 ? -8.956 8.756 -18.138 1.00 86.50 373 ALA A CA 1
ATOM 2952 C C . ALA A 1 373 ? -8.727 7.612 -17.134 1.00 86.50 373 ALA A C 1
ATOM 2954 O O . ALA A 1 373 ? -9.262 7.678 -16.024 1.00 86.50 373 ALA A O 1
ATOM 2955 N N . LEU A 1 374 ? -7.929 6.597 -17.493 1.00 89.00 374 LEU A N 1
ATOM 2956 C CA . LEU A 1 374 ? -7.540 5.503 -16.594 1.00 89.00 374 LEU A CA 1
ATOM 2957 C C . LEU A 1 374 ? -6.746 6.025 -15.393 1.00 89.00 374 LEU A C 1
ATOM 2959 O O . LEU A 1 374 ? -7.095 5.719 -14.253 1.00 89.00 374 LEU A O 1
ATOM 2963 N N . ASN A 1 375 ? -5.726 6.851 -15.641 1.00 84.25 375 ASN A N 1
ATOM 2964 C CA . ASN A 1 375 ? -4.938 7.489 -14.592 1.00 84.25 375 ASN A CA 1
ATOM 2965 C C . ASN A 1 375 ? -5.842 8.301 -13.654 1.00 84.25 375 ASN A C 1
ATOM 2967 O O . ASN A 1 375 ? -5.884 8.037 -12.451 1.00 84.25 375 ASN A O 1
ATOM 2971 N N . TYR A 1 376 ? -6.618 9.235 -14.215 1.00 82.44 376 TYR A N 1
ATOM 2972 C CA . TYR A 1 376 ? -7.550 10.055 -13.452 1.00 82.44 376 TYR A CA 1
ATOM 2973 C C . TYR A 1 376 ? -8.414 9.164 -12.565 1.00 82.44 376 TYR A C 1
ATOM 2975 O O . TYR A 1 376 ? -8.339 9.301 -11.353 1.00 82.44 376 TYR A O 1
ATOM 2983 N N . ALA A 1 377 ? -9.111 8.174 -13.136 1.00 86.81 377 ALA A N 1
ATOM 2984 C CA . ALA A 1 377 ? -10.001 7.269 -12.414 1.00 86.81 377 ALA A CA 1
ATOM 2985 C C . ALA A 1 377 ? -9.382 6.655 -11.145 1.00 86.81 377 ALA A C 1
ATOM 2987 O O . ALA A 1 377 ? -10.037 6.656 -10.099 1.00 86.81 377 ALA A O 1
ATOM 2988 N N . VAL A 1 378 ? -8.141 6.155 -11.228 1.00 82.25 378 VAL A N 1
ATOM 2989 C CA . VAL A 1 378 ? -7.436 5.494 -10.116 1.00 82.25 378 VAL A CA 1
ATOM 2990 C C . VAL A 1 378 ? -7.195 6.456 -8.954 1.00 82.25 378 VAL A C 1
ATOM 2992 O O . VAL A 1 378 ? -7.618 6.190 -7.825 1.00 82.25 378 VAL A O 1
ATOM 2995 N N . PHE A 1 379 ? -6.527 7.583 -9.206 1.00 74.31 379 PHE A N 1
ATOM 2996 C CA . PHE A 1 379 ? -6.153 8.515 -8.137 1.00 74.31 379 PHE A CA 1
ATOM 2997 C C . PHE A 1 379 ? -7.350 9.376 -7.695 1.00 74.31 379 PHE A C 1
ATOM 2999 O O . PHE A 1 379 ? -7.501 9.699 -6.510 1.00 74.31 379 PHE A O 1
ATOM 3006 N N . TYR A 1 380 ? -8.252 9.690 -8.628 1.00 77.56 380 TYR A N 1
ATOM 3007 C CA . TYR A 1 380 ? -9.479 10.445 -8.404 1.00 77.56 380 TYR A CA 1
ATOM 3008 C C . TYR A 1 380 ? -10.607 10.053 -9.398 1.00 77.56 380 TYR A C 1
ATOM 3010 O O . TYR A 1 380 ? -10.562 10.412 -10.571 1.00 77.56 380 TYR A O 1
ATOM 3018 N N . PRO A 1 381 ? -11.714 9.419 -8.968 1.00 84.56 381 PRO A N 1
ATOM 3019 C CA . PRO A 1 381 ? -12.219 9.381 -7.599 1.00 84.56 381 PRO A CA 1
ATOM 3020 C C . PRO A 1 381 ? -11.903 8.098 -6.816 1.00 84.56 381 PRO A C 1
ATOM 3022 O O . PRO A 1 381 ? -12.217 8.070 -5.628 1.00 84.56 381 PRO A O 1
ATOM 3025 N N . MET A 1 382 ? -11.340 7.041 -7.415 1.00 89.12 382 MET A N 1
ATOM 3026 C CA . MET A 1 382 ? -11.314 5.716 -6.772 1.00 89.12 382 MET A CA 1
ATOM 3027 C C . MET A 1 382 ? -10.587 5.725 -5.422 1.00 89.12 382 MET A C 1
ATOM 3029 O O . MET A 1 382 ? -11.206 5.431 -4.404 1.00 89.12 382 MET A O 1
ATOM 3033 N N . MET A 1 383 ? -9.324 6.149 -5.351 1.00 84.94 383 MET A N 1
ATOM 3034 C CA . MET A 1 383 ? -8.611 6.195 -4.066 1.00 84.94 383 MET A CA 1
ATOM 3035 C C . MET A 1 383 ? -9.257 7.142 -3.040 1.00 84.94 383 MET A C 1
ATOM 3037 O O . MET A 1 383 ? -9.531 6.753 -1.902 1.00 84.94 383 MET A O 1
ATOM 3041 N N . THR A 1 384 ? -9.499 8.396 -3.431 1.00 84.31 384 THR A N 1
ATOM 3042 C CA . THR A 1 384 ? -9.837 9.500 -2.511 1.00 84.31 384 THR A CA 1
ATOM 3043 C C . THR A 1 384 ? -11.313 9.565 -2.121 1.00 84.31 384 THR A C 1
ATOM 3045 O O . THR A 1 384 ? -11.634 9.978 -1.008 1.00 84.31 384 THR A O 1
ATOM 3048 N N . MET A 1 385 ? -12.211 9.143 -3.010 1.00 87.62 385 MET A N 1
ATOM 3049 C CA . MET A 1 385 ? -13.661 9.306 -2.866 1.00 87.62 385 MET A CA 1
ATOM 3050 C C . MET A 1 385 ? -14.418 7.969 -2.811 1.00 87.62 385 MET A C 1
ATOM 3052 O O . MET A 1 385 ? -15.635 7.983 -2.604 1.00 87.62 385 MET A O 1
ATOM 3056 N N . VAL A 1 386 ? -13.723 6.834 -2.971 1.00 93.56 386 VAL A N 1
ATOM 3057 C CA . VAL A 1 386 ? -14.304 5.482 -2.904 1.00 93.56 386 VAL A CA 1
ATOM 3058 C C . VAL A 1 386 ? -13.559 4.614 -1.886 1.00 93.56 386 VAL A C 1
ATOM 3060 O O . VAL A 1 386 ? -14.087 4.385 -0.800 1.00 93.56 386 VAL A O 1
ATOM 3063 N N . THR A 1 387 ? -12.322 4.195 -2.167 1.00 92.88 387 THR A N 1
ATOM 3064 C CA . THR A 1 387 ? -11.553 3.242 -1.347 1.00 92.88 387 THR A CA 1
ATOM 3065 C C . THR A 1 387 ? -11.328 3.743 0.079 1.00 92.88 387 THR A C 1
ATOM 3067 O O . THR A 1 387 ? -11.636 3.032 1.041 1.00 92.88 387 THR A O 1
ATOM 3070 N N . ARG A 1 388 ? -10.833 4.978 0.250 1.00 91.50 388 ARG A N 1
ATOM 3071 C CA . ARG A 1 388 ? -10.629 5.561 1.586 1.00 91.50 388 ARG A CA 1
ATOM 3072 C C . ARG A 1 388 ? -11.954 5.752 2.344 1.00 91.50 388 ARG A C 1
ATOM 3074 O O . ARG A 1 388 ? -12.049 5.250 3.460 1.00 91.50 388 ARG A O 1
ATOM 3081 N N . PRO A 1 389 ? -12.994 6.398 1.781 1.00 94.75 389 PRO A N 1
ATOM 3082 C CA . PRO A 1 389 ? -14.291 6.509 2.448 1.00 94.75 389 PRO A CA 1
ATOM 3083 C C . PRO A 1 389 ? -14.929 5.173 2.844 1.00 94.75 389 PRO A C 1
ATOM 3085 O O . PRO A 1 389 ? -15.465 5.082 3.945 1.00 94.75 389 PRO A O 1
ATOM 3088 N N . LEU A 1 390 ? -14.860 4.141 1.993 1.00 97.44 390 LEU A N 1
ATOM 3089 C CA . LEU A 1 390 ? -15.348 2.795 2.326 1.00 97.44 390 LEU A CA 1
ATOM 3090 C C . LEU A 1 390 ? -14.565 2.194 3.496 1.00 97.44 390 LEU A C 1
ATOM 3092 O O . LEU A 1 390 ? -15.157 1.626 4.411 1.00 97.44 390 LEU A O 1
ATOM 3096 N N . SER A 1 391 ? -13.243 2.367 3.494 1.00 96.44 391 SER A N 1
ATOM 3097 C CA . SER A 1 391 ? -12.377 1.917 4.585 1.00 96.44 391 SER A CA 1
ATOM 3098 C C . SER A 1 391 ? -12.728 2.597 5.908 1.00 96.44 391 SER A C 1
ATOM 3100 O O . SER A 1 391 ? -12.884 1.918 6.918 1.00 96.44 391 SER A O 1
ATOM 3102 N N . GLU A 1 392 ? -12.914 3.919 5.897 1.00 94.44 392 GLU A N 1
ATOM 3103 C CA . GLU A 1 392 ? -13.326 4.696 7.071 1.00 94.44 392 GLU A CA 1
ATOM 3104 C C . GLU A 1 392 ? -14.700 4.237 7.586 1.00 94.44 392 GLU A C 1
ATOM 3106 O O . GLU A 1 392 ? -14.825 3.939 8.772 1.00 94.44 392 GLU A O 1
ATOM 3111 N N . VAL A 1 393 ? -15.692 4.076 6.696 1.00 97.06 393 VAL A N 1
ATOM 3112 C CA . VAL A 1 393 ? -17.026 3.549 7.045 1.00 97.06 393 VAL A CA 1
ATOM 3113 C C . VAL A 1 393 ? -16.921 2.189 7.733 1.00 97.06 393 VAL A C 1
ATOM 3115 O O . VAL A 1 393 ? -17.534 1.988 8.779 1.00 97.06 393 VAL A O 1
ATOM 3118 N N . LEU A 1 394 ? -16.119 1.264 7.199 1.00 98.38 394 LEU A N 1
ATOM 3119 C CA . LEU A 1 394 ? -15.927 -0.055 7.808 1.00 98.38 394 LEU A CA 1
ATOM 3120 C C . LEU A 1 394 ? -15.358 0.036 9.227 1.00 98.38 394 LEU A C 1
ATOM 3122 O O . LEU A 1 394 ? -15.786 -0.730 10.088 1.00 98.38 394 LEU A O 1
ATOM 3126 N N . THR A 1 395 ? -14.456 0.990 9.491 1.00 97.75 395 THR A N 1
ATOM 3127 C CA . THR A 1 395 ? -13.905 1.201 10.842 1.00 97.75 395 THR A CA 1
ATOM 3128 C C . THR A 1 395 ? -14.907 1.748 11.854 1.00 97.75 395 THR A C 1
ATOM 3130 O O . THR A 1 395 ? -14.612 1.736 13.049 1.00 97.75 395 THR A O 1
ATOM 3133 N N . ASP A 1 396 ? -16.088 2.183 11.412 1.00 95.81 396 ASP A N 1
ATOM 3134 C CA . ASP A 1 396 ? -17.198 2.598 12.272 1.00 95.81 396 ASP A CA 1
ATOM 3135 C C . ASP A 1 396 ? -18.268 1.521 12.463 1.00 95.81 396 ASP A C 1
ATOM 3137 O O . ASP A 1 396 ? -19.072 1.600 13.393 1.00 95.81 396 ASP A O 1
ATOM 3141 N N . MET A 1 397 ? -18.262 0.486 11.625 1.00 97.44 397 MET A N 1
ATOM 3142 C CA . MET A 1 397 ? -19.267 -0.570 11.650 1.00 97.44 397 MET A CA 1
ATOM 3143 C C . MET A 1 397 ? -18.874 -1.720 12.591 1.00 97.44 397 MET A C 1
ATOM 3145 O O . MET A 1 397 ? -17.691 -2.046 12.712 1.00 97.44 397 MET A O 1
ATOM 3149 N N . PRO A 1 398 ? -19.847 -2.386 13.241 1.00 97.81 398 PRO A N 1
ATOM 3150 C CA . PRO A 1 398 ? -19.577 -3.546 14.090 1.00 97.81 398 PRO A CA 1
ATOM 3151 C C . PRO A 1 398 ? -19.017 -4.716 13.270 1.00 97.81 398 PRO A C 1
ATOM 3153 O O . PRO A 1 398 ? -19.497 -5.000 12.169 1.00 97.81 398 PRO A O 1
ATOM 3156 N N . ALA A 1 399 ? -18.022 -5.420 13.814 1.00 98.31 399 ALA A N 1
ATOM 3157 C CA . ALA A 1 399 ? -17.440 -6.600 13.169 1.00 98.31 399 ALA A CA 1
ATOM 3158 C C . ALA A 1 399 ? -18.366 -7.823 13.243 1.00 98.31 399 ALA A C 1
ATOM 3160 O O . ALA A 1 399 ? -18.452 -8.612 12.296 1.00 98.31 399 ALA A O 1
ATOM 3161 N N . PHE A 1 400 ? -19.074 -7.975 14.361 1.00 98.31 400 PHE A N 1
ATOM 3162 C CA . PHE A 1 400 ? -19.836 -9.179 14.670 1.00 98.31 400 PHE A CA 1
ATOM 3163 C C . PHE A 1 400 ? -21.331 -8.910 14.803 1.00 98.31 400 PHE A C 1
ATOM 3165 O O . PHE A 1 400 ? -21.770 -7.787 15.047 1.00 98.31 400 PHE A O 1
ATOM 3172 N N . LYS A 1 401 ? -22.127 -9.962 14.607 1.00 96.56 401 LYS A N 1
ATOM 3173 C CA . LYS A 1 401 ? -23.575 -9.923 14.835 1.00 96.56 401 LYS A CA 1
ATOM 3174 C C . LYS A 1 401 ? -23.895 -9.742 16.321 1.00 96.56 401 LYS A C 1
ATOM 3176 O O . LYS A 1 401 ? -24.885 -9.103 16.673 1.00 96.56 401 LYS A O 1
ATOM 3181 N N . GLU A 1 402 ? -23.086 -10.345 17.180 1.00 95.44 402 GLU A N 1
ATOM 3182 C CA . GLU A 1 402 ? -23.123 -10.169 18.621 1.00 95.44 402 GLU A CA 1
ATOM 3183 C C . GLU A 1 402 ? -22.717 -8.739 18.990 1.00 95.44 402 GLU A C 1
ATOM 3185 O O . GLU A 1 402 ? -21.829 -8.149 18.380 1.00 95.44 402 GLU A O 1
ATOM 3190 N N . VAL A 1 403 ? -23.362 -8.177 20.016 1.00 91.44 403 VAL A N 1
ATOM 3191 C CA . VAL A 1 403 ? -23.045 -6.825 20.485 1.00 91.44 403 VAL A CA 1
ATOM 3192 C C . VAL A 1 403 ? -21.688 -6.847 21.187 1.00 91.44 403 VAL A C 1
ATOM 3194 O O . VAL A 1 403 ? -21.573 -7.329 22.315 1.00 91.44 403 VAL A O 1
ATOM 3197 N N . THR A 1 404 ? -20.671 -6.310 20.519 1.00 94.88 404 THR A N 1
ATOM 3198 C CA . THR A 1 404 ? -19.324 -6.091 21.054 1.00 94.88 404 THR A CA 1
ATOM 3199 C C . THR A 1 404 ? -18.864 -4.665 20.739 1.00 94.88 404 THR A C 1
ATOM 3201 O O . THR A 1 404 ? -19.500 -3.946 19.968 1.00 94.88 404 THR A O 1
ATOM 3204 N N . GLU A 1 405 ? -17.754 -4.236 21.341 1.00 94.19 405 GLU A N 1
ATOM 3205 C CA . GLU A 1 405 ? -17.099 -2.970 20.977 1.00 94.19 405 GLU A CA 1
ATOM 3206 C C . GLU A 1 405 ? -16.223 -3.104 19.717 1.00 94.19 405 GLU A C 1
ATOM 3208 O O . GLU A 1 405 ? -15.662 -2.114 19.247 1.00 94.19 405 GLU A O 1
ATOM 3213 N N . GLU A 1 406 ? -16.082 -4.319 19.176 1.00 98.00 406 GLU A N 1
ATOM 3214 C CA . GLU A 1 406 ? -15.178 -4.608 18.069 1.00 98.00 406 GLU A CA 1
ATOM 3215 C C . GLU A 1 406 ? -15.758 -4.146 16.735 1.00 98.00 406 GLU A C 1
ATOM 3217 O O . GLU A 1 406 ? -16.898 -4.442 16.363 1.00 98.00 406 GLU A O 1
ATOM 3222 N N . ARG A 1 407 ? -14.925 -3.428 15.990 1.00 98.31 407 ARG A N 1
ATOM 3223 C CA . ARG A 1 407 ? -15.280 -2.816 14.716 1.00 98.31 407 ARG A CA 1
ATOM 3224 C C . ARG A 1 407 ? -14.613 -3.540 13.558 1.00 98.31 407 ARG A C 1
ATOM 3226 O O . ARG A 1 407 ? -13.557 -4.154 13.722 1.00 98.31 407 ARG A O 1
ATOM 3233 N N . ALA A 1 408 ? -15.235 -3.486 12.390 1.00 98.31 408 ALA A N 1
ATOM 3234 C CA . ALA A 1 408 ? -14.647 -4.023 11.173 1.00 98.31 408 ALA A CA 1
ATOM 3235 C C . ALA A 1 408 ? -13.536 -3.104 10.641 1.00 98.31 408 ALA A C 1
ATOM 3237 O O . ALA A 1 408 ? -13.214 -2.065 11.212 1.00 98.31 408 ALA A O 1
ATOM 3238 N N . GLY A 1 409 ? -12.921 -3.515 9.541 1.00 98.00 409 GLY A N 1
ATOM 3239 C CA . GLY A 1 409 ? -11.969 -2.719 8.778 1.00 98.00 409 GLY A CA 1
ATOM 3240 C C . GLY A 1 409 ? -11.895 -3.246 7.346 1.00 98.00 409 GLY A C 1
ATOM 3241 O O . GLY A 1 409 ? -12.451 -4.314 7.069 1.00 98.00 409 GLY A O 1
ATOM 3242 N N . PRO A 1 410 ? -11.235 -2.526 6.427 1.00 97.88 410 PRO A N 1
ATOM 3243 C CA . PRO A 1 410 ? -11.018 -3.026 5.074 1.00 97.88 410 PRO A CA 1
ATOM 3244 C C . PRO A 1 410 ? -10.134 -4.277 5.104 1.00 97.88 410 PRO A C 1
ATOM 3246 O O . PRO A 1 410 ? -9.129 -4.314 5.813 1.00 97.88 410 PRO A O 1
ATOM 3249 N N . SER A 1 411 ? -10.499 -5.303 4.340 1.00 96.56 411 SER A N 1
ATOM 3250 C CA . SER A 1 411 ? -9.710 -6.535 4.218 1.00 96.56 411 SER A CA 1
ATOM 3251 C C . SER A 1 411 ? -8.782 -6.523 3.001 1.00 96.56 411 SER A C 1
ATOM 3253 O O . SER A 1 411 ? -7.745 -7.193 3.004 1.00 96.56 411 SER A O 1
ATOM 3255 N N . PHE A 1 412 ? -9.123 -5.714 1.989 1.00 95.88 412 PHE A N 1
ATOM 3256 C CA . PHE A 1 412 ? -8.413 -5.620 0.712 1.00 95.88 412 PHE A CA 1
ATOM 3257 C C . PHE A 1 412 ? -8.288 -6.989 0.026 1.00 95.88 412 PHE A C 1
ATOM 3259 O O . PHE A 1 412 ? -7.246 -7.300 -0.555 1.00 95.88 412 PHE A O 1
ATOM 3266 N N . GLU A 1 413 ? -9.315 -7.835 0.156 1.00 93.50 413 GLU A N 1
ATOM 3267 C CA . GLU A 1 413 ? -9.310 -9.177 -0.429 1.00 93.50 413 GLU A CA 1
ATOM 3268 C C . GLU A 1 413 ? -9.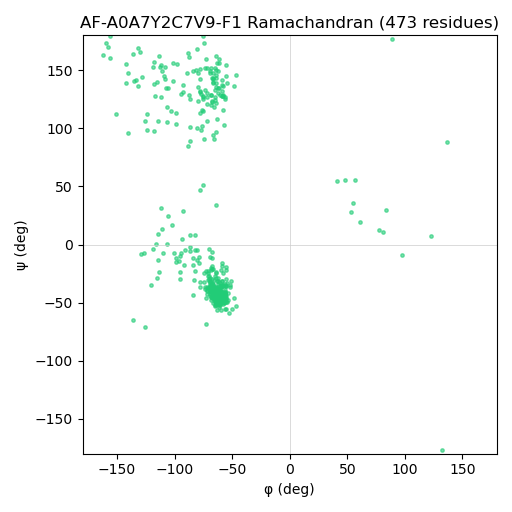277 -9.088 -1.960 1.00 93.50 413 GLU A C 1
ATOM 3270 O O . GLU A 1 413 ? -10.046 -8.340 -2.564 1.00 93.50 413 GLU A O 1
ATOM 3275 N N . GLN A 1 414 ? -8.396 -9.872 -2.582 1.00 88.88 414 GLN A N 1
ATOM 3276 C CA . GLN A 1 414 ? -8.401 -10.132 -4.021 1.00 88.88 414 GLN A CA 1
ATOM 3277 C C . GLN A 1 414 ? -9.014 -11.507 -4.286 1.00 88.88 414 GLN A C 1
ATOM 3279 O O . GLN A 1 414 ? -8.741 -12.464 -3.553 1.00 88.88 414 GLN A O 1
ATOM 3284 N N . PHE A 1 415 ? -9.814 -11.620 -5.346 1.00 84.38 415 PHE A N 1
ATOM 3285 C CA . PHE A 1 415 ? -10.448 -12.871 -5.737 1.00 84.38 415 PHE A CA 1
ATOM 3286 C C . PHE A 1 415 ? -9.803 -13.442 -7.009 1.00 84.38 415 PHE A C 1
ATOM 3288 O O . PHE A 1 415 ? -9.501 -12.708 -7.954 1.00 84.38 415 PHE A O 1
ATOM 3295 N N . PRO A 1 416 ? -9.642 -14.777 -7.112 1.00 72.25 416 PRO A N 1
ATOM 3296 C CA . PRO A 1 416 ? -8.994 -15.396 -8.270 1.00 72.25 416 PRO A CA 1
ATOM 3297 C C . PRO A 1 416 ? -9.662 -15.086 -9.614 1.00 72.25 416 PRO A C 1
ATOM 3299 O O . PRO A 1 416 ? -9.008 -15.160 -10.648 1.00 72.25 416 PRO A O 1
ATOM 3302 N N . SER A 1 417 ? -10.955 -14.749 -9.629 1.00 67.38 417 SER A N 1
ATOM 3303 C CA . SER A 1 417 ? -11.739 -14.533 -10.851 1.00 67.38 417 SER A CA 1
ATOM 3304 C C . SER A 1 417 ? -11.323 -13.307 -11.665 1.00 67.38 417 SER A C 1
ATOM 3306 O O . SER A 1 417 ? -11.669 -13.225 -12.843 1.00 67.38 417 SER A O 1
ATOM 3308 N N . VAL A 1 418 ? -10.593 -12.359 -11.077 1.00 63.38 418 VAL A N 1
ATOM 3309 C CA . VAL A 1 418 ? -10.311 -11.074 -11.720 1.00 63.38 418 VAL A CA 1
ATOM 3310 C C . VAL A 1 418 ? -8.930 -11.056 -12.358 1.00 63.38 418 VAL A C 1
ATOM 3312 O O . VAL A 1 418 ? -7.920 -10.955 -11.668 1.00 63.38 418 VAL A O 1
ATOM 3315 N N . HIS A 1 419 ? -8.888 -11.173 -13.686 1.00 71.00 419 HIS A N 1
ATOM 3316 C CA . HIS A 1 419 ? -7.660 -11.250 -14.478 1.00 71.00 419 HIS A CA 1
ATOM 3317 C C . HIS A 1 419 ? -7.465 -10.015 -15.351 1.00 71.00 419 HIS A C 1
ATOM 3319 O O . HIS A 1 419 ? -8.428 -9.395 -15.800 1.00 71.00 419 HIS A O 1
ATOM 3325 N N . PHE A 1 420 ? -6.201 -9.721 -15.649 1.00 74.25 420 PHE A N 1
ATOM 3326 C CA . PHE A 1 420 ? -5.851 -8.788 -16.707 1.00 74.25 420 PHE A CA 1
ATOM 3327 C C . PHE A 1 420 ? -6.380 -9.294 -18.059 1.00 74.25 420 PHE A C 1
ATOM 3329 O O . PHE A 1 420 ? -6.138 -10.442 -18.440 1.00 74.25 420 PHE A O 1
ATOM 3336 N N . LEU A 1 421 ? -7.096 -8.426 -18.777 1.00 84.12 421 LEU A N 1
ATOM 3337 C CA . LEU A 1 421 ? -7.569 -8.678 -20.135 1.00 84.12 421 LEU A CA 1
ATOM 3338 C C . LEU A 1 421 ? -6.734 -7.843 -21.120 1.00 84.12 421 LEU A C 1
ATOM 3340 O O . LEU A 1 421 ? -6.777 -6.611 -21.050 1.00 84.12 421 LEU A O 1
ATOM 3344 N N . PRO A 1 422 ? -6.003 -8.477 -22.060 1.00 85.12 422 PRO A N 1
ATOM 3345 C CA . PRO A 1 422 ? -5.192 -7.741 -23.029 1.00 85.12 422 PRO A CA 1
ATOM 3346 C C . PRO A 1 422 ? -6.051 -7.006 -24.068 1.00 85.12 422 PRO A C 1
ATOM 3348 O O . PRO A 1 422 ? -5.651 -5.964 -24.572 1.00 85.12 422 PRO A O 1
ATOM 3351 N N . HIS A 1 423 ? -7.254 -7.506 -24.356 1.00 90.19 423 HIS A N 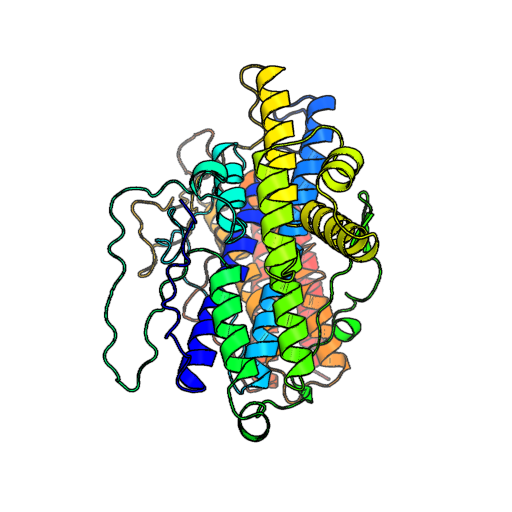1
ATOM 3352 C CA . HIS A 1 423 ? -8.168 -6.912 -25.332 1.00 90.19 423 HIS A CA 1
ATOM 3353 C C . HIS A 1 423 ? -8.854 -5.669 -24.750 1.00 90.19 423 HIS A C 1
ATOM 3355 O O . HIS A 1 423 ? -9.630 -5.794 -23.798 1.00 90.19 423 HIS A O 1
ATOM 3361 N N . LYS A 1 424 ? -8.590 -4.493 -25.338 1.00 90.56 424 LYS A N 1
ATOM 3362 C CA . LYS A 1 424 ? -9.062 -3.190 -24.843 1.00 90.56 424 LYS A CA 1
ATOM 3363 C C . LYS A 1 424 ? -10.559 -3.129 -24.616 1.00 90.56 424 LYS A C 1
ATOM 3365 O O . LYS A 1 424 ? -10.989 -2.917 -23.488 1.00 90.56 424 LYS A O 1
ATOM 3370 N N . GLU A 1 425 ? -11.347 -3.361 -25.661 1.00 90.25 425 GLU A N 1
ATOM 3371 C CA . GLU A 1 425 ? -12.806 -3.227 -25.599 1.00 90.25 425 GLU A CA 1
ATOM 3372 C C . GLU A 1 425 ? -13.411 -4.110 -24.498 1.00 90.25 425 GLU A C 1
ATOM 3374 O O . GLU A 1 425 ? -14.209 -3.642 -23.687 1.00 90.25 425 GLU A O 1
ATOM 3379 N N . SER A 1 426 ? -12.963 -5.367 -24.396 1.00 90.56 426 SER A N 1
ATOM 3380 C CA . SER A 1 426 ? -13.397 -6.284 -23.338 1.00 90.56 426 SER A CA 1
ATOM 3381 C C . SER A 1 426 ? -12.981 -5.801 -21.946 1.00 90.56 426 SER A C 1
ATOM 3383 O O . SER A 1 426 ? -13.777 -5.879 -21.013 1.00 90.56 426 SER A O 1
ATOM 3385 N N . ALA A 1 427 ? -11.750 -5.305 -21.789 1.00 90.56 427 ALA A N 1
ATOM 3386 C CA . ALA A 1 427 ? -11.256 -4.793 -20.512 1.00 90.56 427 ALA A CA 1
ATOM 3387 C C . ALA A 1 427 ? -12.064 -3.571 -20.048 1.00 90.56 427 ALA A C 1
ATOM 3389 O O . ALA A 1 427 ? -12.505 -3.521 -18.901 1.00 90.56 427 ALA A O 1
ATOM 3390 N N . TRP A 1 428 ? -12.310 -2.621 -20.951 1.00 92.06 428 TRP A N 1
ATOM 3391 C CA . TRP A 1 428 ? -13.095 -1.419 -20.679 1.00 92.06 428 TRP A CA 1
ATOM 3392 C C . TRP A 1 428 ? -14.561 -1.740 -20.373 1.00 92.06 428 TRP A C 1
ATOM 3394 O O . TRP A 1 428 ? -15.124 -1.156 -19.447 1.00 92.06 428 TRP A O 1
ATOM 3404 N N . MET A 1 429 ? -15.160 -2.708 -21.077 1.00 92.56 429 MET A N 1
ATOM 3405 C CA . MET A 1 429 ? -16.516 -3.182 -20.784 1.00 92.56 429 MET A CA 1
ATOM 3406 C C . MET A 1 429 ? -16.615 -3.778 -19.376 1.00 92.56 429 MET A C 1
ATOM 3408 O O . MET A 1 429 ? -17.486 -3.384 -18.604 1.00 92.56 429 MET A O 1
ATOM 3412 N N . VAL A 1 430 ? -15.688 -4.666 -19.002 1.00 91.81 430 VAL A N 1
ATOM 3413 C CA . VAL A 1 430 ? -15.666 -5.277 -17.661 1.00 91.81 430 VAL A CA 1
ATOM 3414 C C . VAL A 1 430 ? -15.451 -4.224 -16.571 1.00 91.81 430 VAL A C 1
ATOM 3416 O O . VAL A 1 430 ? -16.107 -4.277 -15.531 1.00 91.81 430 VAL A O 1
ATOM 3419 N N . LEU A 1 431 ? -14.567 -3.246 -16.796 1.00 92.69 431 LEU A N 1
ATOM 3420 C CA . LEU A 1 431 ? -14.361 -2.127 -15.871 1.00 92.69 431 LEU A CA 1
ATOM 3421 C C . LEU A 1 431 ? -15.644 -1.309 -15.686 1.00 92.69 431 LEU A C 1
ATOM 3423 O O . LEU A 1 431 ? -16.028 -1.027 -14.552 1.00 92.69 431 LEU A O 1
ATOM 3427 N N . HIS A 1 432 ? -16.332 -0.972 -16.778 1.00 94.75 432 HIS A N 1
ATOM 3428 C CA . HIS A 1 432 ? -17.623 -0.290 -16.732 1.00 94.75 432 HIS A CA 1
ATOM 3429 C C . HIS A 1 432 ? -18.661 -1.089 -15.930 1.00 94.75 432 HIS A C 1
ATOM 3431 O O . HIS A 1 432 ? -19.259 -0.542 -15.006 1.00 94.75 432 HIS A O 1
ATOM 3437 N N . GLU A 1 433 ? -18.845 -2.377 -16.236 1.00 94.31 433 GLU A N 1
ATOM 3438 C CA . GLU A 1 433 ? -19.813 -3.240 -15.547 1.00 94.31 433 GLU A CA 1
ATOM 3439 C C . GLU A 1 433 ? -19.530 -3.330 -14.044 1.00 94.31 433 GLU A C 1
ATOM 3441 O O . GLU A 1 433 ? -20.450 -3.247 -13.230 1.00 94.31 433 GLU A O 1
ATOM 3446 N N . ARG A 1 434 ? -18.254 -3.450 -13.660 1.00 94.19 434 ARG A N 1
ATOM 3447 C CA . ARG A 1 434 ? -17.836 -3.468 -12.253 1.00 94.19 434 ARG A CA 1
ATOM 3448 C C . ARG A 1 434 ? -18.150 -2.154 -11.551 1.00 94.19 434 ARG A C 1
ATOM 3450 O O . ARG A 1 434 ? -18.726 -2.174 -10.466 1.00 94.19 434 ARG A O 1
ATOM 3457 N N . LEU A 1 435 ? -17.807 -1.022 -12.165 1.00 96.06 435 LEU A N 1
ATOM 3458 C CA . LEU A 1 435 ? -18.118 0.299 -11.617 1.00 96.06 435 LEU A CA 1
ATOM 3459 C C . LEU A 1 435 ? -19.632 0.487 -11.449 1.00 96.06 435 LEU A C 1
ATOM 3461 O O . LEU A 1 435 ? -20.075 0.972 -10.410 1.00 96.06 435 LEU A O 1
ATOM 3465 N N . ASP A 1 436 ? -20.431 0.062 -12.427 1.00 96.94 436 ASP A N 1
ATOM 3466 C CA . ASP A 1 436 ? -21.890 0.175 -12.373 1.00 96.94 436 ASP A CA 1
ATOM 3467 C C . ASP A 1 436 ? -22.489 -0.674 -11.239 1.00 96.94 436 ASP A C 1
ATOM 3469 O O . ASP A 1 436 ? -23.262 -0.169 -10.423 1.00 96.94 436 ASP A O 1
ATOM 3473 N N . GLN A 1 437 ? -22.037 -1.926 -11.099 1.00 96.88 437 GLN A N 1
ATOM 3474 C CA . GLN A 1 437 ? -22.436 -2.822 -10.006 1.00 96.88 437 GLN A CA 1
ATOM 3475 C C . GLN A 1 437 ? -22.082 -2.249 -8.626 1.00 96.88 437 GLN A C 1
ATOM 3477 O O . GLN A 1 437 ? -22.905 -2.283 -7.709 1.00 96.88 437 GLN A O 1
ATOM 3482 N N . ILE A 1 438 ? -20.873 -1.699 -8.468 1.00 97.50 438 ILE A N 1
ATOM 3483 C CA . ILE A 1 438 ? -20.428 -1.065 -7.217 1.00 97.50 438 ILE A CA 1
ATOM 3484 C C . ILE A 1 438 ? -21.292 0.158 -6.896 1.00 97.50 438 ILE A C 1
ATOM 3486 O O . ILE A 1 438 ? -21.671 0.356 -5.738 1.00 97.50 438 ILE A O 1
ATOM 3490 N N . ALA A 1 439 ? -21.609 0.978 -7.901 1.00 97.94 439 ALA A N 1
ATOM 3491 C CA . ALA A 1 439 ? -22.419 2.177 -7.731 1.00 97.94 439 ALA A CA 1
ATOM 3492 C C . ALA A 1 439 ? -23.842 1.843 -7.264 1.00 97.94 439 ALA A C 1
ATOM 3494 O O . ALA A 1 439 ? -24.302 2.388 -6.255 1.00 97.94 439 ALA A O 1
ATOM 3495 N N . ASP A 1 440 ? -24.503 0.911 -7.951 1.00 97.69 440 ASP A N 1
ATOM 3496 C CA . ASP A 1 440 ? -25.866 0.485 -7.634 1.00 97.69 440 ASP A CA 1
ATOM 3497 C C . ASP A 1 440 ? -25.927 -0.169 -6.244 1.00 97.69 440 ASP A C 1
ATOM 3499 O O . ASP A 1 440 ? -26.826 0.118 -5.446 1.00 97.69 440 ASP A O 1
ATOM 3503 N N . ARG A 1 441 ? -24.920 -0.985 -5.899 1.00 97.94 441 ARG A N 1
ATOM 3504 C CA . ARG A 1 441 ? -24.832 -1.624 -4.582 1.00 97.94 441 ARG A CA 1
ATOM 3505 C C . ARG A 1 441 ? -24.599 -0.615 -3.457 1.00 97.94 441 ARG A C 1
ATOM 3507 O O . ARG A 1 441 ? -25.240 -0.718 -2.412 1.00 97.94 441 ARG A O 1
ATOM 3514 N N . CYS A 1 442 ? -23.737 0.381 -3.663 1.00 97.94 442 CYS A N 1
ATOM 3515 C CA . CYS A 1 442 ? -23.556 1.492 -2.723 1.00 97.94 442 CYS A CA 1
ATOM 3516 C C . CYS A 1 442 ? -24.872 2.238 -2.456 1.00 97.94 442 CYS A C 1
ATOM 3518 O O . CYS A 1 442 ? -25.180 2.556 -1.307 1.00 97.94 442 CYS A O 1
ATOM 3520 N N . GLU A 1 443 ? -25.647 2.520 -3.507 1.00 96.06 443 GLU A N 1
ATOM 3521 C CA . GLU A 1 443 ? -26.920 3.231 -3.389 1.00 96.06 443 GLU A CA 1
ATOM 3522 C C . GLU A 1 443 ? -27.985 2.393 -2.665 1.00 96.06 443 GLU A C 1
ATOM 3524 O O . GLU A 1 443 ? -28.715 2.916 -1.823 1.00 96.06 443 GLU A O 1
ATOM 3529 N N . GLU A 1 444 ? -28.057 1.087 -2.937 1.00 96.56 444 GLU A N 1
ATOM 3530 C CA . GLU A 1 444 ? -28.936 0.175 -2.201 1.00 96.56 444 GLU A CA 1
ATOM 3531 C C . GLU A 1 444 ? -28.591 0.155 -0.705 1.00 96.56 444 GLU A C 1
ATOM 3533 O O . GLU A 1 444 ? -29.477 0.307 0.141 1.00 96.56 444 GLU A O 1
ATOM 3538 N N . LEU A 1 445 ? -27.305 0.004 -0.372 1.00 97.44 445 LEU A N 1
ATOM 3539 C CA . LEU A 1 445 ? -26.833 -0.052 1.011 1.00 97.44 445 LEU A CA 1
ATOM 3540 C C . LEU A 1 445 ? -27.063 1.263 1.750 1.00 97.44 445 LEU A C 1
ATOM 3542 O O . LEU A 1 445 ? -27.521 1.241 2.888 1.00 97.44 445 LEU A O 1
ATOM 3546 N N . GLY A 1 446 ? -26.841 2.404 1.099 1.00 95.50 446 GLY A N 1
ATOM 3547 C CA . GLY A 1 446 ? -27.078 3.718 1.694 1.00 95.50 446 GLY A CA 1
ATOM 3548 C C . GLY A 1 446 ? -28.550 4.050 1.970 1.00 95.50 446 GLY A C 1
ATOM 3549 O O . GLY A 1 446 ? -28.825 5.078 2.580 1.00 95.50 446 GLY A O 1
ATOM 3550 N N . ARG A 1 447 ? -29.505 3.205 1.549 1.00 94.69 447 ARG A N 1
ATOM 3551 C CA . ARG A 1 447 ? -30.929 3.301 1.929 1.00 94.69 447 ARG A CA 1
ATOM 3552 C C . ARG A 1 447 ? -31.292 2.402 3.117 1.00 94.69 447 ARG A C 1
ATOM 3554 O O . ARG A 1 447 ? -32.415 2.486 3.621 1.00 94.69 447 ARG A O 1
ATOM 3561 N N . ARG A 1 448 ? -30.395 1.508 3.549 1.00 95.75 448 ARG A N 1
ATOM 3562 C CA . ARG A 1 448 ? -30.657 0.573 4.650 1.00 95.75 448 ARG A CA 1
ATOM 3563 C C . ARG A 1 448 ? -30.485 1.261 5.996 1.00 95.75 448 ARG A C 1
ATOM 3565 O O . ARG A 1 448 ? -29.502 1.947 6.257 1.00 95.75 448 ARG A O 1
ATOM 3572 N N . LYS A 1 449 ? -31.430 1.018 6.903 1.00 92.81 449 LYS A N 1
ATOM 3573 C CA . LYS A 1 449 ? -31.350 1.524 8.274 1.00 92.81 449 LYS A CA 1
ATOM 3574 C C . LYS A 1 449 ? -30.161 0.884 8.998 1.00 92.81 449 LYS A C 1
ATOM 3576 O O . LYS A 1 449 ? -30.123 -0.332 9.122 1.00 92.81 449 LYS A O 1
ATOM 3581 N N . GLY A 1 450 ? -29.258 1.704 9.535 1.00 86.62 450 GLY A N 1
ATOM 3582 C CA . GLY A 1 450 ? -28.071 1.241 10.269 1.00 86.62 450 GLY A CA 1
ATOM 3583 C C . GLY A 1 450 ? -26.794 1.189 9.427 1.00 86.62 450 GLY A C 1
ATOM 3584 O O . GLY A 1 450 ? -25.713 1.055 9.993 1.00 86.62 450 GLY A O 1
ATOM 3585 N N . VAL A 1 451 ? -26.898 1.371 8.108 1.00 94.56 451 VAL A N 1
ATOM 3586 C CA . VAL A 1 451 ? -25.752 1.633 7.232 1.00 94.56 451 VAL A CA 1
ATOM 3587 C C . VAL A 1 451 ? -25.575 3.150 7.099 1.00 94.56 451 VAL A C 1
ATOM 3589 O O . VAL A 1 451 ? -26.574 3.854 6.950 1.00 94.56 451 VAL A O 1
ATOM 3592 N N . PRO A 1 452 ? -24.344 3.691 7.153 1.00 93.50 452 PRO A N 1
ATOM 3593 C CA . PRO A 1 452 ? -24.134 5.129 7.004 1.00 93.50 452 PRO A CA 1
ATOM 3594 C C . PRO A 1 452 ? -24.588 5.674 5.641 1.00 93.50 452 PRO A C 1
ATOM 3596 O O . PRO A 1 452 ? -24.191 5.156 4.594 1.00 93.50 452 PRO A O 1
ATOM 3599 N N . ASP A 1 453 ? -25.297 6.810 5.645 1.00 91.38 453 ASP A N 1
ATOM 3600 C CA . ASP A 1 453 ? -25.741 7.527 4.432 1.00 91.38 453 ASP A CA 1
ATOM 3601 C C . ASP A 1 453 ? -24.580 7.866 3.478 1.00 91.38 453 ASP A C 1
ATOM 3603 O O . ASP A 1 453 ? -24.778 8.049 2.272 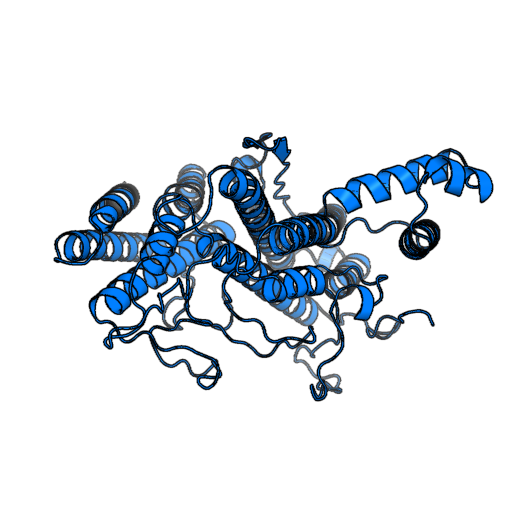1.00 91.38 453 ASP A O 1
ATOM 3607 N N . ARG A 1 454 ? -23.347 7.916 4.010 1.00 94.12 454 ARG A N 1
ATOM 3608 C CA . ARG A 1 454 ? -22.098 8.091 3.255 1.00 94.12 454 ARG A CA 1
ATOM 3609 C C . ARG A 1 454 ? -21.981 7.104 2.084 1.00 94.12 454 ARG A C 1
ATOM 3611 O O . ARG A 1 454 ? -21.455 7.496 1.044 1.00 94.12 454 ARG A O 1
ATOM 3618 N N . MET A 1 455 ? -22.544 5.896 2.193 1.00 97.00 455 MET A N 1
ATOM 3619 C CA . MET A 1 455 ? -22.582 4.908 1.104 1.00 97.00 455 MET A CA 1
ATOM 3620 C C . MET A 1 455 ? -23.241 5.456 -0.171 1.00 97.00 455 MET A C 1
ATOM 3622 O O . MET A 1 455 ? -22.696 5.298 -1.260 1.00 97.00 455 MET A O 1
ATOM 3626 N N . SER A 1 456 ? -24.339 6.209 -0.056 1.00 94.88 456 SER A N 1
ATOM 3627 C CA . SER A 1 456 ? -25.017 6.822 -1.211 1.00 94.88 456 SER A CA 1
ATOM 3628 C C . SER A 1 456 ? -24.180 7.919 -1.886 1.00 94.88 456 SER A C 1
ATOM 3630 O O . SER A 1 456 ? -24.309 8.171 -3.085 1.00 94.88 456 SER A O 1
ATOM 3632 N N . TYR A 1 457 ? -23.323 8.619 -1.135 1.00 94.38 457 TYR A N 1
ATOM 3633 C CA . TYR A 1 457 ? -22.386 9.593 -1.710 1.00 94.38 457 TYR A CA 1
ATOM 3634 C C . TYR A 1 457 ? -21.264 8.885 -2.472 1.00 94.38 457 TYR A C 1
ATOM 3636 O O . TYR A 1 457 ? -20.947 9.286 -3.590 1.00 94.38 457 TYR A O 1
ATOM 3644 N N . ILE A 1 458 ? -20.725 7.802 -1.904 1.00 95.81 458 ILE A N 1
ATOM 3645 C CA . ILE A 1 458 ? -19.721 6.956 -2.559 1.00 95.81 458 ILE A CA 1
ATOM 3646 C C . ILE A 1 458 ? -20.290 6.385 -3.865 1.00 95.81 458 ILE A C 1
ATOM 3648 O O . ILE A 1 458 ? -19.677 6.550 -4.918 1.00 95.81 458 ILE A O 1
ATOM 3652 N N . GLY A 1 459 ? -21.507 5.831 -3.832 1.00 96.56 459 GLY A N 1
ATOM 3653 C CA . GLY A 1 459 ? -22.183 5.290 -5.015 1.00 96.56 459 GLY A CA 1
ATOM 3654 C C . GLY A 1 459 ? -22.332 6.302 -6.150 1.00 96.56 459 GLY A C 1
ATOM 3655 O O . GLY A 1 459 ? -22.052 5.981 -7.300 1.00 96.56 459 GLY A O 1
ATOM 3656 N N . ARG A 1 460 ? -22.666 7.563 -5.844 1.00 95.75 460 ARG A N 1
ATOM 3657 C CA . ARG A 1 460 ? -22.747 8.635 -6.856 1.00 95.75 460 ARG A CA 1
ATOM 3658 C C . ARG A 1 460 ? -21.400 8.968 -7.501 1.00 95.75 460 ARG A C 1
ATOM 3660 O O . ARG A 1 460 ? -21.356 9.224 -8.707 1.00 95.75 460 ARG A O 1
ATOM 3667 N N . ASN A 1 461 ? -20.312 8.945 -6.730 1.00 93.75 461 ASN A N 1
ATOM 3668 C CA . ASN A 1 461 ? -18.966 9.152 -7.272 1.00 93.75 461 ASN A CA 1
ATOM 3669 C C . ASN A 1 461 ? -18.594 8.023 -8.241 1.00 93.75 461 ASN A C 1
ATOM 3671 O O . ASN A 1 461 ? -18.136 8.295 -9.351 1.00 93.75 461 ASN A O 1
ATOM 3675 N N . VAL A 1 462 ? -18.867 6.770 -7.859 1.00 95.88 462 VAL A N 1
ATOM 3676 C CA . VAL A 1 462 ? -18.626 5.603 -8.719 1.00 95.88 462 VAL A CA 1
ATOM 3677 C C . VAL A 1 462 ? -19.521 5.646 -9.962 1.00 95.88 462 VAL A C 1
ATOM 3679 O O . VAL A 1 462 ? -19.026 5.450 -11.068 1.00 95.88 462 VAL A O 1
ATOM 3682 N N . LYS A 1 463 ? -20.807 5.999 -9.827 1.00 96.81 463 LYS A N 1
ATOM 3683 C CA . LYS A 1 463 ? -21.735 6.107 -10.967 1.00 96.81 463 LYS A CA 1
ATOM 3684 C C . LYS A 1 463 ? -21.271 7.138 -11.989 1.00 96.81 463 LYS A C 1
ATOM 3686 O O . LYS A 1 463 ? -21.350 6.905 -13.190 1.00 96.81 463 LYS A O 1
ATOM 3691 N N . THR A 1 464 ? -20.750 8.269 -11.514 1.00 94.06 464 THR A N 1
ATOM 3692 C CA . THR A 1 464 ? -20.182 9.307 -12.385 1.00 94.06 464 THR A CA 1
ATOM 3693 C C . THR A 1 464 ? -19.017 8.754 -13.205 1.00 94.06 464 THR A C 1
ATOM 3695 O O . THR A 1 464 ? -18.896 9.062 -14.389 1.00 94.06 464 THR A O 1
ATOM 3698 N N . LEU A 1 465 ? -18.177 7.913 -12.597 1.00 92.69 465 LEU A N 1
ATOM 3699 C CA . LEU A 1 465 ? -17.082 7.248 -13.294 1.00 92.69 465 LEU A CA 1
ATOM 3700 C C . LEU A 1 465 ? -17.593 6.197 -14.292 1.00 92.69 465 LEU A C 1
ATOM 3702 O O . LEU A 1 465 ? -17.154 6.202 -15.439 1.00 92.69 465 LEU A O 1
ATOM 3706 N N . ALA A 1 466 ? -18.566 5.369 -13.902 1.00 94.75 466 ALA A N 1
ATOM 3707 C CA . ALA A 1 466 ? -19.189 4.379 -14.783 1.00 94.75 466 ALA A CA 1
ATOM 3708 C C . ALA A 1 466 ? -19.765 5.031 -16.055 1.00 94.75 466 ALA A C 1
ATOM 3710 O O . ALA A 1 466 ? -19.478 4.588 -17.164 1.00 94.75 466 ALA A O 1
ATOM 3711 N N . ILE A 1 467 ? -20.486 6.151 -15.918 1.00 94.31 467 ILE A N 1
ATOM 3712 C CA . ILE A 1 467 ? -21.033 6.911 -17.055 1.00 94.31 467 ILE A CA 1
ATOM 3713 C C . ILE A 1 467 ? -19.921 7.385 -18.005 1.00 94.31 467 ILE A C 1
ATOM 3715 O O . ILE A 1 467 ? -20.079 7.296 -19.222 1.00 94.31 467 ILE A O 1
ATOM 3719 N N . LYS A 1 468 ? -18.781 7.855 -17.478 1.00 89.69 468 LYS A N 1
ATOM 3720 C CA . LYS A 1 468 ? -17.636 8.271 -18.308 1.00 89.69 468 LYS A CA 1
ATOM 3721 C C . LYS A 1 468 ? -17.055 7.102 -19.110 1.00 89.69 468 LYS A C 1
ATOM 3723 O O . LYS A 1 468 ? -16.793 7.268 -20.297 1.00 89.69 468 LYS A O 1
ATOM 3728 N N . PHE A 1 469 ? -16.891 5.935 -18.485 1.00 89.69 469 PHE A N 1
ATOM 3729 C CA . PHE A 1 469 ? -16.409 4.727 -19.168 1.00 89.69 469 PHE A CA 1
ATOM 3730 C C . PHE A 1 469 ? -17.397 4.247 -20.234 1.00 89.69 469 PHE A C 1
ATOM 3732 O O . PHE A 1 469 ? -16.987 3.919 -21.343 1.00 89.69 469 PHE A O 1
ATOM 3739 N N . LYS A 1 470 ? -18.701 4.284 -19.939 1.00 92.00 470 LYS A N 1
ATOM 3740 C CA . LYS A 1 470 ? -19.747 3.953 -20.909 1.00 92.00 470 LYS A CA 1
ATOM 3741 C C . LYS A 1 470 ? -19.692 4.848 -22.145 1.00 92.00 470 LYS A C 1
ATOM 3743 O O . LYS A 1 470 ? -19.702 4.341 -23.258 1.00 92.00 470 LYS A O 1
ATOM 3748 N N . HIS A 1 471 ? -19.586 6.164 -21.956 1.00 89.38 471 HIS A N 1
ATOM 3749 C CA . HIS A 1 471 ? -19.483 7.097 -23.079 1.00 89.38 471 HIS A CA 1
ATOM 3750 C C . HIS A 1 471 ? -18.268 6.822 -23.969 1.00 89.38 471 HIS A C 1
ATOM 3752 O O . HIS A 1 471 ? -18.382 6.973 -25.178 1.00 89.38 471 HIS A O 1
ATOM 3758 N N . LYS A 1 472 ? -17.136 6.400 -23.389 1.00 84.62 472 LYS A N 1
ATOM 3759 C CA . LYS A 1 472 ? -15.938 6.012 -24.151 1.00 84.62 472 LYS A CA 1
ATOM 3760 C C . LYS A 1 472 ? -16.121 4.720 -24.947 1.00 84.62 472 LYS A C 1
ATOM 3762 O O . LYS A 1 472 ? -15.552 4.599 -26.017 1.00 84.62 472 LYS A O 1
ATOM 3767 N N . LEU A 1 473 ? -16.919 3.775 -24.450 1.00 86.19 473 LEU A N 1
ATOM 3768 C CA . LEU A 1 473 ? -17.259 2.545 -25.177 1.00 86.19 473 LEU A CA 1
ATOM 3769 C C . LEU A 1 473 ? -18.231 2.788 -26.346 1.00 86.19 473 LEU A C 1
ATOM 3771 O O . LEU A 1 473 ? -18.323 1.958 -27.245 1.00 86.19 473 LEU A O 1
ATOM 3775 N N . GLU A 1 474 ? -18.992 3.885 -26.308 1.00 86.06 474 GLU A N 1
ATOM 3776 C CA . GLU A 1 474 ? -19.993 4.248 -27.323 1.00 86.06 474 GLU A CA 1
ATOM 3777 C C . GLU A 1 474 ? -19.462 5.227 -28.391 1.00 86.06 474 GLU A C 1
ATOM 3779 O O . GLU A 1 474 ? -20.132 5.425 -29.408 1.00 86.06 474 GLU A O 1
ATOM 3784 N N . SER A 1 475 ? -18.303 5.854 -28.151 1.00 78.62 475 SER A N 1
ATOM 3785 C CA . SER A 1 475 ? -17.622 6.797 -29.055 1.00 78.62 475 SER A CA 1
ATOM 3786 C C . SER A 1 475 ? -16.582 6.104 -29.916 1.00 78.62 475 SER A C 1
ATOM 3788 O O . SER A 1 475 ? -16.524 6.422 -31.125 1.00 78.62 475 SER A O 1
#

Sequence (475 aa):
MSARTKVPDTYQVRNRDELIFLLTEAAELEHMLCLQYLFAAFTLKVEESEGVTQEELIHMNDWVQTLLLVARQEMVHLGLANNLLTSIGGSPHFRRPNFPQPSKYFPFPMELRRFSEKTIKRFICYERPSWVDPAAAFCAPTSGQKKDAGGSDGISPRPVPYETVGELYGIIRKAFETMDEGLLFVGPPTAQVGGDTLHLNFPTAGMSGIYDMMVLPVLDRQTALRVIDEIVEEGEGTHYPHDVQEIVRQIDKDAPKDIEKYLKKKLVSEALFAEVEAVLATQAESHYARFKDVLADLQAMKKKRKGFDPARAVVANPVLYEHPDVNMAKATVITHPDTRDVLDVSNAAYETMMLLLARFYAHTDETDEELSALNYAVFYPMMTMVTRPLSEVLTDMPAFKEVTEERAGPS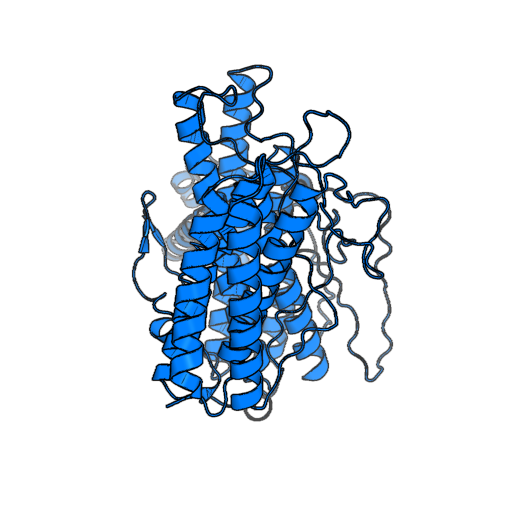FEQFPSVHFLPHKESAWMVLHERLDQIADRCEELGRRKGVPDRMSYIGRNVKTLAIKFKHKLES

Nearest PDB structures (foldseek):
  7stw-assembly1_A  TM=6.244E-01  e=2.293E+00  Pyrococcus furiosus
  2xkq-assembly1_H  TM=6.731E-01  e=5.867E+00  Streptococcus suis
  1z6o-assembly1_A  TM=4.652E-01  e=2.293E+00  Trichoplusia ni
  2ux1-assembly1_G  TM=6.173E-01  e=8.775E+00  Streptococcus suis
  2xjo-assembly1_J  TM=5.974E-01  e=9.176E+00  Streptococcus suis

Solvent-accessible surface area (backbone atoms only — not comparable to full-atom values): 25891 Å² total; per-residue (Å²): 130,82,78,71,74,76,55,57,94,81,71,70,71,86,46,70,67,41,47,42,51,53,39,49,53,48,17,32,48,30,48,54,51,20,52,33,32,43,46,17,36,51,23,43,60,87,51,55,92,75,77,46,49,75,73,53,47,54,58,49,49,55,44,36,52,50,32,49,49,49,22,51,50,24,51,45,42,26,52,41,34,29,22,54,25,29,24,52,60,32,73,64,58,82,68,68,85,44,58,29,35,81,41,92,47,47,64,54,59,49,57,41,44,38,49,42,78,72,46,40,39,47,52,24,32,58,28,34,39,77,87,55,57,45,67,84,34,64,40,56,73,56,92,78,80,81,71,85,83,78,68,71,98,59,92,64,71,60,88,75,65,42,70,28,61,55,52,50,49,50,54,52,48,52,36,63,74,67,53,60,64,91,72,45,59,66,27,63,72,84,49,38,59,36,15,73,75,64,69,33,72,49,75,46,76,49,103,87,44,70,50,89,46,81,38,61,48,31,80,49,62,69,42,42,50,51,53,54,50,49,48,32,25,50,35,46,16,62,91,61,60,70,72,53,45,54,52,51,55,49,43,68,72,64,61,62,96,48,60,68,63,53,44,61,74,68,74,56,51,74,70,56,44,54,53,49,50,51,44,53,53,46,30,59,69,4,47,26,39,50,35,48,52,48,46,53,51,52,52,51,51,43,67,76,34,82,86,68,66,67,36,48,57,35,53,46,18,31,32,86,69,92,51,96,81,31,55,64,95,66,38,33,72,44,56,13,69,71,44,38,57,52,47,50,48,42,22,52,49,47,45,51,43,47,50,40,50,50,46,61,53,61,49,81,88,66,48,75,67,53,47,45,48,39,46,40,41,41,66,52,48,40,44,69,50,35,48,46,52,45,30,44,52,30,39,73,30,51,21,43,70,62,95,64,82,42,13,24,44,69,47,73,50,73,63,92,85,74,71,93,57,90,54,62,72,63,37,52,49,53,50,26,53,51,30,41,54,48,12,55,50,24,42,58,46,26,70,38,90,93,44,62,59,63,34,36,57,32,12,51,55,35,38,56,50,19,53,55,48,48,53,62,77,76,107

Mean predicted aligned error: 7.68 Å

Foldseek 3Di:
DFLDWPFPPPDAQDDLQLLLVLLLVLLQLLLLLLVLLLLQLLQFDQDCVVVDDPVRNVLNVLSSVLSNVLSVLSVLSSLLSLLLQQQQPHARHPDYFFPFAQDLAALDTRWNDYHDLVSLLVLLQQLADSRDDCVVSNRDHDPDDDNPPDDDPDPHHDDTHGRYSLSSLVNSLVNLVPDDFVNRRPHDQVLFDWCVLLVQQDQPDDPVGGDRSTRFRDNTSVRSNVSSQVSNLQRRRGDDDPVLVVLVSVCVVVVDPDVPVVCVVVPQDPVSVVVNVVRVVSNCNHSSNSSVVSSVVVVVVCVVDPPDDRGAQEDMQEDLDDDPNYPVVRHQYQAAVLLSLLLVLLLLLLQLLSLLVSCLSLPDPDDSVSNSLSSCVNVPPSVPLANSLSQSQQSVDARHPDDDSYTYGHRNDDDPVDDHDNDDLVSLVVSLVSLLVSLVSLCVSLVDPPRPVSSNSSSVRSVVSSVVSVVVSVD

Radius of gyration: 22.95 Å; Cα contacts (8 Å, |Δi|>4): 726; chains: 1; bounding box: 70×48×60 Å